Protein AF-A0A815EA41-F1 (afdb_monomer_lite)

Sequence (393 aa):
MNDTARVQNVETNRDIIKSLLHETRVMIMQLHQIDDQMDVFDNKSNVHRNDREYLQNLNIIIKEFVDVDEYNMICSKCDFVCQEQCTSHAKEYEIFTISDGRCTKCPGRCMLTEHYIAQKLIKQLTRKTDQVIMDVRDKKGIPGKENTKLQTIPETKKFISIQLQKEYKQIEELCHRLKSSCIEFDIADELYTFIMELKNNYDTLNSKFVQLEAEHLITCLERLSDDLQQTLPSTPLSAYFNYSPVENRNTNRQFPRFSTSSDKEKPEKSVESSSESCSTYVEYSTNRLLQTYSDLMNMGNHERCIAIQDEFHRRCHGQSIGYLTEDSLLSFCKLYNRCQNEKPDSLSKKQIALQKAVLDITDENVLNIANVPNEHLLELAAIVLSLKNVSFA

Foldseek 3Di:
DDVLVLVLVLQVLLLVLLVLLLVLLLLLVVVLVLVVLVVVVVVCCVVPVPCPVVLQADKDWGKDKDAAPAKFKAQSQQRDGLGTRDPDSHDDPDDDQDDPQFGNRGPVSDGPLRIHIDRIHIDTDTDRSVVVLVVLVVVVVPPDDDDDDDDDPVVSLVSSL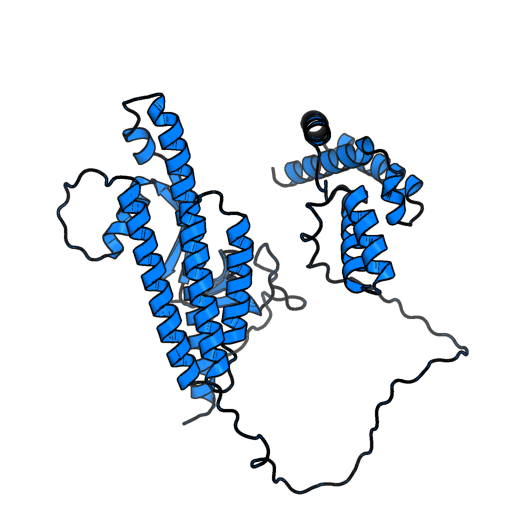VVSVVSLVVSLVSLVVSLVSPVPDLPLVVLVVSLVSLVVVLVVRPDPSSNVSSVVSSVSSNVSSVVSVVPPPPDPPPPPPPDDDDDDDDDDDDPDDDDDDDDDDDDDDDDDDDPDPQPPQLQDDLVRLLVVLVVCVVVVVVVVNVSSLVNLVCLLLLNGLGHDDPVLVVLLVVLLVVLLPDDLVVLVVVLVVLSVVSCVQCVPPSNSNVVPPSSSSSNNNSSVVSNVVVVVD

Structure (mmCIF, N/CA/C/O backbone):
data_AF-A0A815EA41-F1
#
_entry.id   AF-A0A815EA41-F1
#
loop_
_atom_site.group_PDB
_atom_site.id
_atom_site.type_symbol
_atom_site.label_atom_id
_atom_site.label_alt_id
_atom_site.label_comp_id
_atom_site.label_asym_id
_atom_site.label_entity_id
_atom_site.label_seq_id
_atom_site.pdbx_PDB_ins_code
_atom_site.Cartn_x
_atom_site.Cartn_y
_atom_site.Cartn_z
_atom_site.occupancy
_atom_site.B_iso_or_equiv
_atom_site.auth_seq_id
_atom_site.auth_comp_id
_atom_site.auth_asym_id
_atom_site.auth_atom_id
_atom_site.pdbx_PDB_model_num
ATOM 1 N N . MET A 1 1 ? 38.780 -13.439 -15.801 1.00 50.41 1 MET A N 1
ATOM 2 C CA . MET A 1 1 ? 37.720 -13.853 -14.855 1.00 50.41 1 MET A CA 1
ATOM 3 C C . MET A 1 1 ? 36.537 -14.306 -15.689 1.00 50.41 1 MET A C 1
ATOM 5 O O . MET A 1 1 ? 36.250 -13.631 -16.664 1.00 50.41 1 MET A O 1
ATOM 9 N N . ASN A 1 2 ? 35.937 -15.456 -15.373 1.00 54.06 2 ASN A N 1
ATOM 10 C CA . ASN A 1 2 ? 34.800 -16.015 -16.114 1.00 54.06 2 ASN A CA 1
ATOM 11 C C . ASN A 1 2 ? 33.578 -15.095 -15.997 1.00 54.06 2 ASN A C 1
ATOM 13 O O . ASN A 1 2 ? 33.175 -14.784 -14.877 1.00 54.06 2 ASN A O 1
ATOM 17 N N . ASP A 1 3 ? 32.955 -14.738 -17.121 1.00 60.34 3 ASP A N 1
ATOM 18 C CA . ASP A 1 3 ? 31.756 -13.884 -17.169 1.00 60.34 3 ASP A CA 1
ATOM 19 C C . ASP A 1 3 ? 30.614 -14.417 -16.287 1.00 60.34 3 ASP A C 1
ATOM 21 O O . ASP A 1 3 ? 29.929 -13.650 -15.615 1.00 60.34 3 ASP A O 1
ATOM 25 N N . THR A 1 4 ? 30.499 -15.743 -16.158 1.00 59.94 4 THR A N 1
ATOM 26 C CA . THR A 1 4 ? 29.535 -16.412 -15.265 1.00 59.94 4 THR A CA 1
ATOM 27 C C . THR A 1 4 ? 29.694 -16.017 -13.790 1.00 59.94 4 THR A C 1
ATOM 29 O O . THR A 1 4 ? 28.701 -15.821 -13.097 1.00 59.94 4 THR A O 1
ATOM 32 N N . ALA A 1 5 ? 30.930 -15.857 -13.301 1.00 62.41 5 ALA A N 1
ATOM 33 C CA . ALA A 1 5 ? 31.179 -15.445 -11.917 1.00 62.41 5 ALA A CA 1
ATOM 34 C C . ALA A 1 5 ? 30.874 -13.953 -11.697 1.00 62.41 5 ALA A C 1
ATOM 36 O O . ALA A 1 5 ? 30.582 -13.542 -10.576 1.00 62.41 5 ALA A O 1
ATOM 37 N N . ARG A 1 6 ? 30.935 -13.141 -12.764 1.00 59.94 6 ARG A N 1
ATOM 38 C CA . ARG A 1 6 ? 30.587 -11.717 -12.717 1.00 59.94 6 ARG A CA 1
ATOM 39 C C . ARG A 1 6 ? 29.070 -11.530 -12.645 1.00 59.94 6 ARG A C 1
ATOM 41 O O . ARG A 1 6 ? 28.618 -10.790 -11.783 1.00 59.94 6 ARG A O 1
ATOM 48 N N . VAL A 1 7 ? 28.305 -12.249 -13.472 1.00 58.00 7 VAL A N 1
ATOM 49 C CA . VAL A 1 7 ? 26.827 -12.198 -13.491 1.00 58.00 7 VAL A CA 1
ATOM 50 C C . VAL A 1 7 ? 26.226 -12.648 -12.154 1.00 58.00 7 VAL A C 1
ATOM 52 O O . VAL A 1 7 ? 25.420 -11.921 -11.582 1.00 58.00 7 VAL A O 1
ATOM 55 N N . GLN A 1 8 ? 26.701 -13.767 -11.590 1.00 62.00 8 GLN A N 1
ATOM 56 C CA . GLN A 1 8 ? 26.239 -14.251 -10.279 1.00 62.00 8 GLN A CA 1
ATOM 57 C C . GLN A 1 8 ? 26.471 -13.235 -9.149 1.00 62.00 8 GLN A C 1
ATOM 59 O O . GLN A 1 8 ? 25.677 -13.155 -8.216 1.00 62.00 8 GLN A O 1
ATOM 64 N N . ASN A 1 9 ? 27.541 -12.440 -9.227 1.00 70.81 9 ASN A N 1
ATOM 65 C CA . ASN A 1 9 ? 27.829 -11.405 -8.235 1.00 70.81 9 ASN A CA 1
ATOM 66 C C . ASN A 1 9 ? 26.817 -10.245 -8.315 1.00 70.81 9 ASN A C 1
ATOM 68 O O . ASN A 1 9 ? 26.382 -9.744 -7.281 1.00 70.81 9 ASN A O 1
ATOM 72 N N . VAL A 1 10 ? 26.399 -9.857 -9.527 1.00 65.62 10 VAL A N 1
ATOM 73 C CA . VAL A 1 10 ? 25.441 -8.758 -9.743 1.00 65.62 10 VAL A CA 1
ATOM 74 C C . VAL A 1 10 ? 24.057 -9.112 -9.204 1.00 65.62 10 VAL A C 1
ATOM 76 O O . VAL A 1 10 ? 23.496 -8.340 -8.431 1.00 65.62 10 VAL A O 1
ATOM 79 N N . GLU A 1 11 ? 23.531 -10.286 -9.567 1.00 70.88 11 GLU A N 1
ATOM 80 C CA . GLU A 1 11 ? 22.207 -10.755 -9.125 1.00 70.88 11 GLU A CA 1
ATOM 81 C C . GLU A 1 11 ? 22.154 -10.902 -7.601 1.00 70.88 11 GLU A C 1
ATOM 83 O O . GLU A 1 11 ? 21.246 -10.378 -6.959 1.00 70.88 11 GLU A O 1
ATOM 88 N N . THR A 1 12 ? 23.199 -11.491 -7.008 1.00 80.19 12 THR A N 1
ATOM 89 C CA . THR A 1 12 ? 23.317 -11.620 -5.548 1.00 80.19 12 THR A CA 1
ATOM 90 C C . THR A 1 12 ? 23.298 -10.251 -4.866 1.00 80.19 12 THR A C 1
ATOM 92 O O . THR A 1 12 ? 22.599 -10.052 -3.877 1.00 80.19 12 THR A O 1
ATOM 95 N N . ASN A 1 13 ? 24.048 -9.277 -5.384 1.00 77.75 13 ASN A N 1
ATOM 96 C CA . ASN A 1 13 ? 24.097 -7.949 -4.780 1.00 77.75 13 ASN A CA 1
ATOM 97 C C . ASN A 1 13 ? 22.782 -7.170 -4.950 1.00 77.75 13 ASN A C 1
ATOM 99 O O . ASN A 1 13 ? 22.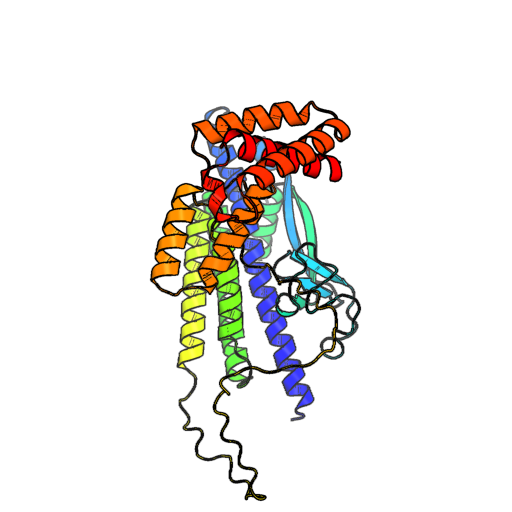397 -6.442 -4.035 1.00 77.75 13 ASN A O 1
ATOM 103 N N . ARG A 1 14 ? 22.093 -7.315 -6.090 1.00 83.38 14 ARG A N 1
ATOM 104 C CA . ARG A 1 14 ? 20.750 -6.752 -6.300 1.00 83.38 14 ARG A CA 1
ATOM 105 C C . ARG A 1 14 ? 19.783 -7.282 -5.249 1.00 83.38 14 ARG A C 1
ATOM 107 O O . ARG A 1 14 ? 19.093 -6.492 -4.610 1.00 83.38 14 ARG A O 1
ATOM 114 N N . ASP A 1 15 ? 19.767 -8.593 -5.047 1.00 87.19 15 ASP A N 1
ATOM 115 C CA . ASP A 1 15 ? 18.877 -9.229 -4.081 1.00 87.19 15 ASP A CA 1
ATOM 116 C C . ASP A 1 15 ? 19.221 -8.836 -2.638 1.00 87.19 15 ASP A C 1
ATOM 118 O O . ASP A 1 15 ? 18.319 -8.608 -1.831 1.00 87.19 15 ASP A O 1
ATOM 122 N N . ILE A 1 16 ? 20.508 -8.641 -2.324 1.00 86.06 16 ILE A N 1
ATOM 123 C CA . ILE A 1 16 ? 20.945 -8.076 -1.037 1.00 86.06 16 ILE A CA 1
ATOM 124 C C . ILE A 1 16 ? 20.411 -6.649 -0.854 1.00 86.06 16 ILE A C 1
ATOM 126 O O . ILE A 1 16 ? 19.862 -6.348 0.207 1.00 86.06 16 ILE A O 1
ATOM 130 N N . ILE A 1 17 ? 20.542 -5.774 -1.861 1.00 85.25 17 ILE A N 1
ATOM 131 C CA . ILE A 1 17 ? 19.984 -4.414 -1.794 1.00 85.25 17 ILE A CA 1
ATOM 132 C C . ILE A 1 17 ? 18.472 -4.481 -1.574 1.00 85.25 17 ILE A C 1
ATOM 134 O O . ILE A 1 17 ? 17.971 -3.839 -0.654 1.00 85.25 17 ILE A O 1
ATOM 138 N N . LYS A 1 18 ? 17.746 -5.290 -2.355 1.00 89.44 18 LYS A N 1
ATOM 139 C CA . LYS A 1 18 ? 16.292 -5.446 -2.198 1.00 89.44 18 LYS A CA 1
ATOM 140 C C . LYS A 1 18 ? 15.903 -5.939 -0.817 1.00 89.44 18 LYS A C 1
ATOM 142 O O . LYS A 1 18 ? 14.964 -5.401 -0.239 1.00 89.44 18 LYS A O 1
ATOM 147 N N . SER A 1 19 ? 16.643 -6.899 -0.267 1.00 90.56 19 SER A N 1
ATOM 148 C CA . SER A 1 19 ? 16.418 -7.378 1.096 1.00 90.56 19 SER A CA 1
ATOM 149 C C . SER A 1 19 ? 16.551 -6.253 2.114 1.00 90.56 19 SER A C 1
ATOM 151 O O . SER A 1 19 ? 15.651 -6.069 2.927 1.00 90.56 19 SER A O 1
ATOM 153 N N . LEU A 1 20 ? 17.618 -5.454 2.042 1.00 86.69 20 LEU A N 1
ATOM 154 C CA . LEU A 1 20 ? 17.845 -4.358 2.988 1.00 86.69 20 LEU A CA 1
ATOM 155 C C . LEU A 1 20 ? 16.813 -3.239 2.856 1.00 86.69 20 LEU A C 1
ATOM 157 O O . LEU A 1 20 ? 16.310 -2.734 3.861 1.00 86.69 20 LEU A O 1
ATOM 161 N N . LEU A 1 21 ? 16.461 -2.871 1.624 1.00 89.12 21 LEU A N 1
ATOM 162 C CA . LEU A 1 21 ? 15.412 -1.892 1.354 1.00 89.12 21 LEU A CA 1
ATOM 163 C C . LEU A 1 21 ? 14.069 -2.386 1.917 1.00 89.12 21 LEU A C 1
ATOM 165 O O . LEU A 1 21 ? 13.397 -1.672 2.663 1.00 89.12 21 LEU A O 1
ATOM 169 N N . HIS A 1 22 ? 13.718 -3.646 1.660 1.00 92.38 22 HIS A N 1
ATOM 170 C CA . HIS A 1 22 ? 12.507 -4.262 2.192 1.00 92.38 22 HIS A CA 1
ATOM 171 C C . HIS A 1 22 ? 12.494 -4.307 3.729 1.00 92.38 22 HIS A C 1
ATOM 173 O O . HIS A 1 22 ? 11.504 -3.916 4.346 1.00 92.38 22 HIS A O 1
ATOM 179 N N . GLU A 1 23 ? 13.595 -4.711 4.361 1.00 89.19 23 GLU A N 1
ATOM 180 C CA . GLU A 1 23 ? 13.745 -4.717 5.820 1.00 89.19 23 GLU A CA 1
ATOM 181 C C . GLU A 1 23 ? 13.586 -3.319 6.417 1.00 89.19 23 GLU A C 1
ATOM 183 O O . GLU A 1 23 ? 12.882 -3.145 7.415 1.00 89.19 23 GLU A O 1
ATOM 188 N N . THR A 1 24 ? 14.165 -2.310 5.766 1.00 86.19 24 THR A N 1
ATOM 189 C CA . THR A 1 24 ? 14.029 -0.905 6.166 1.00 86.19 24 THR A CA 1
ATOM 190 C C . THR A 1 24 ? 12.572 -0.453 6.094 1.00 86.19 24 THR A C 1
ATOM 192 O O . THR A 1 24 ? 12.056 0.129 7.049 1.00 86.19 24 THR A O 1
ATOM 195 N N . ARG A 1 25 ? 11.865 -0.780 5.003 1.00 90.50 25 ARG A N 1
ATOM 196 C CA . ARG A 1 25 ? 10.429 -0.494 4.851 1.00 90.50 25 ARG A CA 1
ATOM 197 C C . ARG A 1 25 ? 9.607 -1.146 5.962 1.00 90.50 25 ARG A C 1
ATOM 199 O O . ARG A 1 25 ? 8.794 -0.474 6.596 1.00 90.50 25 ARG A O 1
ATOM 206 N N . VAL A 1 26 ? 9.831 -2.433 6.237 1.00 89.38 26 VAL A N 1
ATOM 207 C CA . VAL A 1 26 ? 9.136 -3.159 7.314 1.00 89.38 26 VAL A CA 1
ATOM 208 C C . VAL A 1 26 ? 9.419 -2.530 8.677 1.00 89.38 26 VAL A C 1
ATOM 210 O O . VAL A 1 26 ? 8.503 -2.396 9.486 1.00 89.38 26 VAL A O 1
ATOM 213 N N . MET A 1 27 ? 10.647 -2.078 8.927 1.00 84.25 27 MET A N 1
ATOM 214 C CA . MET A 1 27 ? 11.015 -1.401 10.171 1.00 84.25 27 MET A CA 1
ATOM 215 C C . MET A 1 27 ? 10.280 -0.067 10.361 1.00 84.25 27 MET A C 1
ATOM 217 O O . MET A 1 27 ? 9.808 0.209 11.464 1.00 84.25 27 MET A O 1
ATOM 221 N N . ILE A 1 28 ? 10.118 0.736 9.303 1.00 85.25 28 ILE A N 1
ATOM 222 C CA . ILE A 1 28 ? 9.314 1.974 9.347 1.00 85.25 28 ILE A CA 1
ATOM 223 C C . ILE A 1 28 ? 7.855 1.649 9.676 1.00 85.25 28 ILE A C 1
ATOM 225 O O . ILE A 1 28 ? 7.252 2.299 10.530 1.00 85.25 28 ILE A O 1
ATOM 229 N N . MET A 1 29 ? 7.296 0.605 9.058 1.00 86.50 29 MET A N 1
ATOM 230 C CA . MET A 1 29 ? 5.922 0.179 9.336 1.00 86.50 29 MET A CA 1
ATOM 231 C C . MET A 1 29 ? 5.740 -0.322 10.774 1.00 86.50 29 MET A C 1
ATOM 233 O O . MET A 1 29 ? 4.728 -0.029 11.411 1.00 86.50 29 MET A O 1
ATOM 237 N N . GLN A 1 30 ? 6.721 -1.042 11.318 1.00 83.19 30 GLN A N 1
ATOM 238 C CA . GLN A 1 30 ? 6.713 -1.446 12.725 1.00 83.19 30 GLN A CA 1
ATOM 239 C C . GLN A 1 30 ? 6.808 -0.242 13.663 1.00 83.19 30 GLN A C 1
ATOM 241 O O . GLN A 1 30 ? 6.092 -0.187 14.660 1.00 83.19 30 GLN A O 1
ATOM 246 N N . LEU A 1 31 ? 7.666 0.732 13.347 1.00 80.62 31 LEU A N 1
ATOM 247 C CA . LEU A 1 31 ? 7.784 1.971 14.110 1.00 80.62 31 LEU A CA 1
ATOM 248 C C . LEU A 1 31 ? 6.452 2.720 14.147 1.00 80.62 31 LEU A C 1
ATOM 250 O O . LEU A 1 31 ? 6.036 3.149 15.219 1.00 80.62 31 LEU A O 1
ATOM 254 N N . HIS A 1 32 ? 5.785 2.838 12.999 1.00 85.69 32 HIS A N 1
ATOM 255 C CA . HIS A 1 32 ? 4.450 3.420 12.898 1.00 85.69 32 HIS A CA 1
ATOM 256 C C . HIS A 1 32 ? 3.468 2.740 13.848 1.00 85.69 32 HIS A C 1
ATOM 258 O O . HIS A 1 32 ? 2.842 3.399 14.669 1.00 85.69 32 HIS A O 1
ATOM 264 N N . GLN A 1 33 ? 3.409 1.410 13.805 1.00 85.69 33 GLN A N 1
ATOM 265 C CA . GLN A 1 33 ? 2.520 0.640 14.665 1.00 85.69 33 GLN A CA 1
ATOM 266 C C . GLN A 1 33 ? 2.849 0.811 16.153 1.00 85.69 33 GLN A C 1
ATOM 268 O O . GLN A 1 33 ? 1.935 0.916 16.967 1.00 85.69 33 GLN A O 1
ATOM 273 N N . ILE A 1 34 ? 4.132 0.835 16.528 1.00 79.44 34 ILE A N 1
ATOM 274 C CA . ILE A 1 34 ? 4.546 1.089 17.914 1.00 79.44 34 ILE A CA 1
ATOM 275 C C . ILE A 1 34 ? 4.104 2.491 18.336 1.00 79.44 34 ILE A C 1
ATOM 277 O O . ILE A 1 34 ? 3.540 2.632 19.419 1.00 79.44 34 ILE A O 1
ATOM 281 N N . ASP A 1 35 ? 4.326 3.505 17.497 1.00 82.75 35 ASP A N 1
ATOM 282 C CA . ASP A 1 35 ? 3.982 4.886 17.830 1.00 82.75 35 ASP A CA 1
ATOM 283 C C . ASP A 1 35 ? 2.472 5.099 17.954 1.00 82.75 35 ASP A C 1
ATOM 285 O O . ASP A 1 35 ? 2.028 5.681 18.938 1.00 82.75 35 ASP A O 1
ATOM 289 N N . ASP A 1 36 ? 1.676 4.519 17.054 1.00 84.94 36 ASP A N 1
ATOM 290 C CA . ASP A 1 36 ? 0.212 4.536 17.145 1.00 84.94 36 ASP A CA 1
ATOM 291 C C . ASP A 1 36 ? -0.274 3.939 18.477 1.00 84.94 36 ASP A C 1
ATOM 293 O O . ASP A 1 36 ? -1.170 4.478 19.133 1.00 84.94 36 ASP A O 1
ATOM 297 N N . GLN A 1 37 ? 0.331 2.832 18.928 1.00 80.50 37 GLN A N 1
ATOM 298 C CA . GLN A 1 37 ? -0.005 2.243 20.229 1.00 80.50 37 GLN A CA 1
ATOM 299 C C . GLN A 1 37 ? 0.426 3.133 21.401 1.00 80.50 37 GLN A C 1
ATOM 301 O O . GLN A 1 37 ? -0.264 3.168 22.426 1.00 80.50 37 GLN A O 1
ATOM 306 N N . MET A 1 38 ? 1.543 3.854 21.269 1.00 76.31 38 MET A N 1
ATOM 307 C CA . MET A 1 38 ? 1.991 4.810 22.283 1.00 76.31 38 MET A CA 1
ATOM 308 C C . MET A 1 38 ? 1.063 6.026 22.357 1.00 76.31 38 MET A C 1
ATOM 310 O O . MET A 1 38 ? 0.677 6.411 23.457 1.00 76.31 38 MET A O 1
ATOM 314 N N . ASP A 1 39 ? 0.618 6.573 21.228 1.00 79.94 39 ASP A N 1
ATOM 315 C CA . ASP A 1 39 ? -0.306 7.712 21.189 1.00 79.94 39 ASP A CA 1
ATOM 316 C C . ASP A 1 39 ? -1.674 7.352 21.790 1.00 79.94 39 ASP A C 1
ATOM 318 O O . ASP A 1 39 ? -2.267 8.122 22.555 1.00 79.94 39 ASP A O 1
ATOM 322 N N . VAL A 1 40 ? -2.179 6.143 21.513 1.00 80.12 40 VAL A N 1
ATOM 323 C CA . VAL A 1 40 ? -3.393 5.621 22.166 1.00 80.12 40 VAL A CA 1
ATOM 324 C C . VAL A 1 40 ? -3.211 5.555 23.684 1.00 80.12 40 VAL A C 1
ATOM 326 O O . VAL A 1 40 ? -4.155 5.834 24.430 1.00 80.12 40 VAL A O 1
ATOM 329 N N . PHE A 1 41 ? -2.016 5.205 24.158 1.00 70.88 41 PHE A N 1
ATOM 330 C CA . PHE A 1 41 ? -1.718 5.185 25.582 1.00 70.88 41 PHE A CA 1
ATOM 331 C C . PHE A 1 41 ? -1.592 6.579 26.187 1.00 70.88 41 PHE A C 1
ATOM 333 O O . PHE A 1 41 ? -2.185 6.814 27.235 1.00 70.88 41 PHE A O 1
ATOM 340 N N . ASP A 1 42 ? -0.872 7.511 25.569 1.00 70.94 42 ASP A N 1
ATOM 341 C CA . ASP A 1 42 ? -0.722 8.870 26.102 1.00 70.94 42 ASP A CA 1
ATOM 342 C C . ASP A 1 42 ? -2.092 9.552 26.247 1.00 70.94 42 ASP A C 1
ATOM 344 O O . ASP A 1 42 ? -2.387 10.181 27.267 1.00 70.94 42 ASP A O 1
ATOM 348 N N . ASN A 1 43 ? -3.000 9.303 25.302 1.00 75.44 43 ASN A N 1
ATOM 349 C CA . ASN A 1 43 ? -4.383 9.763 25.391 1.00 75.44 43 ASN A CA 1
ATOM 350 C C . ASN A 1 43 ? -5.180 9.097 26.535 1.00 75.44 43 ASN A C 1
ATOM 352 O O . ASN A 1 43 ? -6.008 9.758 27.165 1.00 75.44 43 ASN A O 1
ATOM 356 N N . LYS A 1 44 ? -4.928 7.816 26.846 1.00 70.94 44 LYS A N 1
ATOM 357 C CA . LYS A 1 44 ? -5.606 7.072 27.931 1.00 70.94 44 LYS A CA 1
ATOM 358 C C . LYS A 1 44 ? -4.988 7.282 29.317 1.00 70.94 44 LYS A C 1
ATOM 360 O O . LYS A 1 44 ? -5.710 7.300 30.309 1.00 70.94 44 LYS A O 1
ATOM 365 N N . SER A 1 45 ? -3.678 7.475 29.416 1.00 61.59 45 SER A N 1
ATOM 366 C CA . SER A 1 45 ? -2.951 7.643 30.682 1.00 61.59 45 SER A CA 1
ATOM 367 C C . SER A 1 45 ? -3.283 8.967 31.379 1.00 61.59 45 SER A C 1
ATOM 369 O O . SER A 1 45 ? -3.262 9.043 32.610 1.00 61.59 45 SER A O 1
ATOM 371 N N . ASN A 1 46 ? -3.729 9.974 30.618 1.00 60.59 46 ASN A N 1
ATOM 372 C CA . ASN A 1 46 ? -4.370 11.177 31.157 1.00 60.59 46 ASN A CA 1
ATOM 373 C C . ASN A 1 46 ? -5.662 10.872 31.948 1.00 60.59 46 ASN A C 1
ATOM 375 O O . ASN A 1 46 ? -6.092 11.697 32.754 1.00 60.59 46 ASN A O 1
ATOM 379 N N . VAL A 1 47 ? -6.260 9.688 31.761 1.00 60.44 47 VAL A N 1
ATOM 380 C CA . VAL A 1 47 ? -7.484 9.233 32.439 1.00 60.44 47 VAL A CA 1
ATOM 381 C C . VAL A 1 47 ? -7.175 8.309 33.631 1.00 60.44 47 VAL A C 1
ATOM 383 O O . VAL A 1 47 ? -7.889 8.357 34.635 1.00 60.44 47 VAL A O 1
ATOM 386 N N . HIS A 1 48 ? -6.085 7.527 33.600 1.00 56.22 48 HIS A N 1
ATOM 387 C CA . HIS A 1 48 ? -5.749 6.552 34.651 1.00 56.22 48 HIS A CA 1
ATOM 388 C C . HIS A 1 48 ? -4.243 6.517 34.999 1.00 56.22 48 HIS A C 1
ATOM 390 O O . HIS A 1 48 ? -3.406 6.023 34.248 1.00 56.22 48 HIS A O 1
ATOM 396 N N . ARG A 1 49 ? -3.887 6.988 36.207 1.00 56.62 49 ARG A N 1
ATOM 397 C CA . ARG A 1 49 ? -2.494 7.118 36.704 1.00 56.62 49 ARG A CA 1
ATOM 398 C C . ARG A 1 49 ? -1.713 5.802 36.905 1.00 56.62 49 ARG A C 1
ATOM 400 O O . ARG A 1 49 ? -0.514 5.880 37.162 1.00 56.62 49 ARG A O 1
ATOM 407 N N . ASN A 1 50 ? -2.344 4.628 36.800 1.00 58.69 50 ASN A N 1
ATOM 408 C CA . ASN A 1 50 ? -1.725 3.328 37.114 1.00 58.69 50 ASN A CA 1
ATOM 409 C C . ASN A 1 50 ? -1.570 2.371 35.907 1.00 58.69 50 ASN A C 1
ATOM 411 O O . ASN A 1 50 ? -1.113 1.247 36.089 1.00 58.69 50 ASN A O 1
ATOM 415 N N . ASP A 1 51 ? -1.842 2.807 34.674 1.00 60.41 51 ASP A N 1
ATOM 416 C CA . ASP A 1 51 ? -1.916 1.935 33.480 1.00 60.41 51 ASP A CA 1
ATOM 417 C C . ASP A 1 51 ? -0.560 1.504 32.878 1.00 60.41 51 ASP A C 1
ATOM 419 O O . ASP A 1 51 ? -0.485 1.008 31.754 1.00 60.41 51 ASP A O 1
ATOM 423 N N . ARG A 1 52 ? 0.554 1.639 33.606 1.00 63.28 52 ARG A N 1
ATOM 424 C CA . ARG A 1 52 ? 1.884 1.269 33.081 1.00 63.28 52 ARG A CA 1
ATOM 425 C C . ARG A 1 52 ? 2.015 -0.235 32.794 1.00 63.28 52 ARG A C 1
ATOM 427 O O . ARG A 1 52 ? 2.733 -0.623 31.878 1.00 63.28 52 ARG A O 1
ATOM 434 N N . GLU A 1 53 ? 1.294 -1.061 33.548 1.00 67.75 53 GLU A N 1
ATOM 435 C CA . GLU A 1 53 ? 1.219 -2.517 33.361 1.00 67.75 53 GLU A CA 1
ATOM 436 C C . GLU A 1 53 ? 0.374 -2.905 32.132 1.00 67.75 53 GLU A C 1
ATOM 438 O O . GLU A 1 53 ? 0.587 -3.956 31.529 1.00 67.75 53 GLU A O 1
ATOM 443 N N . TYR A 1 54 ? -0.547 -2.036 31.700 1.00 67.94 54 TYR A N 1
ATOM 444 C CA . TYR A 1 54 ? -1.363 -2.269 30.508 1.00 67.94 54 TYR A CA 1
ATOM 445 C C . TYR A 1 54 ? -0.513 -2.228 29.230 1.00 67.94 54 TYR A C 1
ATOM 447 O O . TYR A 1 54 ? -0.626 -3.117 28.389 1.00 67.94 54 TYR A O 1
ATOM 455 N N . LEU A 1 55 ? 0.405 -1.259 29.114 1.00 63.72 55 LEU A N 1
ATOM 456 C CA . LEU A 1 55 ? 1.338 -1.171 27.981 1.00 63.72 55 LEU A CA 1
ATOM 457 C C . LEU A 1 55 ? 2.256 -2.385 27.861 1.00 63.72 55 LEU A C 1
ATOM 459 O O . LEU A 1 55 ? 2.514 -2.854 26.756 1.00 63.72 55 LEU A O 1
ATOM 463 N N . GLN A 1 56 ? 2.737 -2.893 28.996 1.00 68.44 56 GLN A N 1
ATOM 464 C CA . GLN A 1 56 ? 3.611 -4.066 29.032 1.00 68.44 56 GLN A CA 1
ATOM 465 C C . GLN A 1 56 ? 2.904 -5.321 28.522 1.00 68.44 56 GLN A C 1
ATOM 467 O O . GLN A 1 56 ? 3.548 -6.245 28.051 1.00 68.44 56 GLN A O 1
ATOM 472 N N . ASN A 1 57 ? 1.575 -5.369 28.595 1.00 76.00 57 ASN A N 1
ATOM 473 C CA . ASN A 1 57 ? 0.806 -6.550 28.225 1.00 76.00 57 ASN A CA 1
ATOM 474 C C . ASN A 1 57 ? 0.079 -6.418 26.886 1.00 76.00 57 ASN A C 1
ATOM 476 O O . ASN A 1 57 ? -0.602 -7.362 26.479 1.00 76.00 57 ASN A O 1
ATOM 480 N N . LEU A 1 58 ? 0.215 -5.283 26.193 1.00 82.00 58 LEU A N 1
ATOM 481 C CA . LEU A 1 58 ? -0.424 -5.103 24.902 1.00 82.00 58 LEU A CA 1
ATOM 482 C C . LEU A 1 58 ? 0.304 -5.935 23.846 1.00 82.00 58 LEU A C 1
ATOM 484 O O . LEU A 1 58 ? 1.511 -5.810 23.652 1.00 82.00 58 LEU A O 1
ATOM 488 N N . ASN A 1 59 ? -0.451 -6.801 23.180 1.00 87.00 59 ASN A N 1
ATOM 489 C CA . ASN A 1 59 ? 0.057 -7.631 22.104 1.00 87.00 59 ASN A CA 1
ATOM 490 C C . ASN A 1 59 ? 0.016 -6.841 20.797 1.00 87.00 59 ASN A C 1
ATOM 492 O O . ASN A 1 59 ? -1.051 -6.410 20.361 1.00 87.00 59 ASN A O 1
ATOM 496 N N . ILE A 1 60 ? 1.170 -6.702 20.159 1.00 86.62 60 ILE A N 1
ATOM 497 C CA . ILE A 1 60 ? 1.303 -6.194 18.801 1.00 86.62 60 ILE A CA 1
ATOM 498 C C . ILE A 1 60 ? 1.744 -7.313 17.872 1.00 86.62 60 ILE A C 1
ATOM 500 O O . ILE A 1 60 ? 2.510 -8.204 18.241 1.00 86.62 60 ILE A O 1
ATOM 504 N N . ILE A 1 61 ? 1.236 -7.271 16.647 1.00 88.75 61 ILE A N 1
ATOM 505 C CA . ILE A 1 61 ? 1.659 -8.186 15.600 1.00 88.75 61 ILE A CA 1
ATOM 506 C C . ILE A 1 61 ? 2.766 -7.509 14.804 1.00 88.75 61 ILE A C 1
ATOM 508 O O . ILE A 1 61 ? 2.500 -6.506 14.152 1.00 88.75 61 ILE A O 1
ATOM 512 N N . ILE A 1 62 ? 3.973 -8.063 14.848 1.00 88.94 62 ILE A N 1
ATOM 513 C CA . ILE A 1 62 ? 5.136 -7.578 14.101 1.00 88.94 62 ILE A CA 1
ATOM 514 C C . ILE A 1 62 ? 5.532 -8.582 13.016 1.00 88.94 62 ILE A C 1
ATOM 516 O O . ILE A 1 62 ? 5.314 -9.787 13.160 1.00 88.94 62 ILE A O 1
ATOM 520 N N . LYS A 1 63 ? 6.130 -8.094 11.927 1.00 91.94 63 LYS A N 1
ATOM 521 C CA . LYS A 1 63 ? 6.734 -8.933 10.880 1.00 91.94 63 LYS A CA 1
ATOM 522 C C . LYS A 1 63 ? 8.247 -8.946 11.036 1.00 91.94 63 LYS A C 1
ATOM 524 O O . LYS A 1 63 ? 8.867 -7.911 10.849 1.00 91.94 63 LYS A O 1
ATOM 529 N N . GLU A 1 64 ? 8.844 -10.079 11.369 1.00 90.94 64 GLU A N 1
ATOM 530 C CA . GLU A 1 64 ? 10.291 -10.193 11.561 1.00 90.94 64 GLU A CA 1
ATOM 531 C C . GLU A 1 64 ? 10.935 -11.026 10.453 1.00 90.94 64 GLU A C 1
ATOM 533 O O . GLU A 1 64 ? 10.406 -12.071 10.068 1.00 90.94 64 GLU A O 1
ATOM 538 N N . PHE A 1 65 ? 12.095 -10.567 9.979 1.00 92.00 65 PHE A N 1
ATOM 539 C CA . PHE A 1 65 ? 12.971 -11.351 9.119 1.00 92.00 65 PHE A CA 1
ATOM 540 C C . PHE A 1 65 ? 13.830 -12.278 9.973 1.00 92.00 65 PHE A C 1
ATOM 542 O O . PHE A 1 65 ? 14.517 -11.830 10.891 1.00 92.00 65 PHE A O 1
ATOM 549 N N . VAL A 1 66 ? 13.781 -13.569 9.664 1.00 93.62 66 VAL A N 1
ATOM 550 C CA . VAL A 1 66 ? 14.554 -14.611 10.339 1.00 93.62 66 VAL A CA 1
ATOM 551 C C . VAL A 1 66 ? 15.523 -15.212 9.339 1.00 93.62 66 VAL A C 1
ATOM 553 O O . VAL A 1 66 ? 15.080 -15.720 8.309 1.00 93.62 66 VAL A O 1
ATOM 556 N N . ASP A 1 67 ? 16.814 -15.161 9.654 1.00 93.31 67 ASP A N 1
ATOM 557 C CA . ASP A 1 67 ? 17.849 -15.808 8.850 1.00 93.31 67 ASP A CA 1
ATOM 558 C C . ASP A 1 67 ? 17.659 -17.332 8.870 1.00 93.31 67 ASP A C 1
ATOM 560 O O . ASP A 1 67 ? 17.368 -17.926 9.914 1.00 93.31 67 ASP A O 1
ATOM 564 N N . VAL A 1 68 ? 17.805 -17.956 7.705 1.00 94.25 68 VAL A N 1
ATOM 565 C CA . VAL A 1 68 ? 17.693 -19.406 7.501 1.00 94.25 68 VAL A CA 1
ATOM 566 C C . VAL A 1 68 ? 18.774 -19.889 6.537 1.00 94.25 68 VAL A C 1
ATOM 568 O O . VAL A 1 68 ? 19.333 -19.099 5.780 1.00 94.25 68 VAL A O 1
ATOM 571 N N . ASP A 1 69 ? 19.077 -21.186 6.557 1.00 91.56 69 ASP A N 1
ATOM 572 C CA . ASP A 1 69 ? 20.135 -21.753 5.713 1.00 91.56 69 ASP A CA 1
ATOM 573 C C . ASP A 1 69 ? 19.716 -21.817 4.234 1.00 91.56 69 ASP A C 1
ATOM 575 O O . ASP A 1 69 ? 20.553 -21.725 3.330 1.00 91.56 69 ASP A O 1
ATOM 579 N N . GLU A 1 70 ? 18.418 -21.950 3.967 1.00 90.44 70 GLU A N 1
ATOM 580 C CA . GLU A 1 70 ? 17.867 -22.072 2.624 1.00 90.44 70 GLU A CA 1
ATOM 581 C C . GLU A 1 70 ? 17.479 -20.724 2.006 1.00 90.44 70 GLU A C 1
ATOM 583 O O . GLU A 1 70 ? 16.982 -19.814 2.669 1.00 90.44 70 GLU A O 1
ATOM 588 N N . TYR A 1 71 ? 17.654 -20.606 0.690 1.00 90.81 71 TYR A N 1
ATOM 589 C CA . TYR A 1 71 ? 17.182 -19.449 -0.063 1.00 90.81 71 TYR A CA 1
ATOM 590 C C . TYR A 1 71 ? 15.666 -19.486 -0.236 1.00 90.81 71 TYR A C 1
ATOM 592 O O . TYR A 1 71 ? 15.095 -20.532 -0.527 1.00 90.81 71 TYR A O 1
ATOM 600 N N . ASN A 1 72 ? 15.017 -18.333 -0.127 1.00 92.62 72 ASN A N 1
ATOM 601 C CA . ASN A 1 72 ? 13.582 -18.177 -0.326 1.00 92.62 72 ASN A CA 1
ATOM 602 C C . ASN A 1 72 ? 13.324 -17.009 -1.278 1.00 92.62 72 ASN A C 1
ATOM 604 O O . ASN A 1 72 ? 14.052 -16.017 -1.263 1.00 92.62 72 ASN A O 1
ATOM 608 N N . MET A 1 73 ? 12.273 -17.114 -2.089 1.00 92.25 73 MET A N 1
ATOM 609 C CA . MET A 1 73 ? 11.796 -16.016 -2.925 1.00 92.25 73 MET A CA 1
ATOM 610 C C . MET A 1 73 ? 10.801 -15.175 -2.129 1.00 92.25 73 MET A C 1
ATOM 612 O O . MET A 1 73 ? 9.727 -15.653 -1.754 1.00 92.25 73 MET A O 1
ATOM 616 N N . ILE A 1 74 ? 11.140 -13.913 -1.894 1.00 94.25 74 ILE A N 1
ATOM 617 C CA . ILE A 1 74 ? 10.376 -12.997 -1.048 1.00 94.25 74 ILE A CA 1
ATOM 618 C C . ILE A 1 74 ? 9.840 -11.853 -1.904 1.00 94.25 74 ILE A C 1
ATOM 620 O O . ILE A 1 74 ? 10.584 -11.260 -2.678 1.00 94.25 74 ILE A O 1
ATOM 624 N N . CYS A 1 75 ? 8.556 -11.531 -1.752 1.00 94.75 75 CYS A N 1
ATOM 625 C CA . CYS A 1 75 ? 7.944 -10.351 -2.358 1.00 94.75 75 CYS A CA 1
ATOM 626 C C . CYS A 1 75 ? 8.172 -9.124 -1.463 1.00 94.75 75 CYS A C 1
ATOM 628 O O . CYS A 1 75 ? 7.650 -9.081 -0.343 1.00 94.75 75 CYS A O 1
ATOM 630 N N . SER A 1 76 ? 8.907 -8.127 -1.966 1.00 93.19 76 SER A N 1
ATOM 631 C CA . SER A 1 76 ? 9.207 -6.864 -1.274 1.00 93.19 76 SER A CA 1
ATOM 632 C C . SER A 1 76 ? 7.981 -5.988 -1.054 1.00 93.19 76 SER A C 1
ATOM 634 O O . SER A 1 76 ? 7.991 -5.156 -0.151 1.00 93.19 76 SER A O 1
ATOM 636 N N . LYS A 1 77 ? 6.922 -6.190 -1.843 1.00 91.94 77 LYS A N 1
ATOM 637 C CA . LYS A 1 77 ? 5.683 -5.406 -1.791 1.00 91.94 77 LYS A CA 1
ATOM 638 C C . LYS A 1 77 ? 4.631 -5.981 -0.841 1.00 91.94 77 LYS A C 1
ATOM 640 O O . LYS A 1 77 ? 3.923 -5.234 -0.174 1.00 91.94 77 LYS A O 1
ATOM 645 N N . CYS A 1 78 ? 4.503 -7.309 -0.777 1.00 93.06 78 CYS A N 1
ATOM 646 C CA . CYS A 1 78 ? 3.477 -7.981 0.036 1.00 93.06 78 CYS A CA 1
ATOM 647 C C . CYS A 1 78 ? 3.967 -8.469 1.405 1.00 93.06 78 CYS A C 1
ATOM 649 O O . CYS A 1 78 ? 3.150 -8.969 2.180 1.00 93.06 78 CYS A O 1
ATOM 651 N N . ASP A 1 79 ? 5.271 -8.394 1.687 1.00 94.75 79 ASP A N 1
ATOM 652 C CA . ASP A 1 79 ? 5.901 -9.078 2.824 1.00 94.75 79 ASP A CA 1
ATOM 653 C C . ASP A 1 79 ? 5.610 -10.594 2.827 1.00 94.75 79 ASP A C 1
ATOM 655 O O . ASP A 1 79 ? 5.320 -11.181 3.871 1.00 94.75 79 ASP A O 1
ATOM 659 N N . PHE A 1 80 ? 5.609 -11.229 1.649 1.00 94.88 80 PHE A N 1
ATOM 660 C CA . PHE A 1 80 ? 5.172 -12.619 1.487 1.00 94.88 80 PHE A CA 1
ATOM 661 C C . PHE A 1 80 ? 6.287 -13.505 0.932 1.00 94.88 80 PHE A C 1
ATOM 663 O O . PHE A 1 80 ? 6.891 -13.177 -0.092 1.00 94.88 80 PHE A O 1
ATOM 670 N N . VAL A 1 81 ? 6.522 -14.652 1.573 1.00 94.81 81 VAL A N 1
ATOM 671 C CA . VAL A 1 81 ? 7.438 -15.685 1.072 1.00 94.81 81 VAL A CA 1
ATOM 672 C C . VAL A 1 81 ? 6.714 -16.478 -0.015 1.00 94.81 81 VAL A C 1
ATOM 674 O O . VAL A 1 81 ? 5.829 -17.282 0.258 1.00 94.81 81 VAL A O 1
ATOM 677 N N . CYS A 1 82 ? 7.040 -16.194 -1.273 1.00 93.06 82 CYS A N 1
ATOM 678 C CA . CYS A 1 82 ? 6.355 -16.760 -2.437 1.00 93.06 82 CYS A CA 1
ATOM 679 C C . CYS A 1 82 ? 6.793 -18.194 -2.732 1.00 93.06 82 CYS A C 1
ATOM 681 O O . CYS A 1 82 ? 6.011 -18.974 -3.276 1.00 93.06 82 CYS A O 1
ATOM 683 N N . GLN A 1 83 ? 8.032 -18.531 -2.378 1.00 91.94 83 GLN A N 1
ATOM 684 C CA . GLN A 1 83 ? 8.592 -19.867 -2.509 1.00 91.94 83 GLN A CA 1
ATOM 685 C C . GLN A 1 83 ? 9.667 -20.080 -1.445 1.00 91.94 83 GLN A C 1
ATOM 687 O O . GLN A 1 83 ? 10.547 -19.235 -1.282 1.00 91.94 83 GLN A O 1
ATOM 692 N N . GLU A 1 84 ? 9.592 -21.207 -0.744 1.00 91.75 84 GLU A N 1
ATOM 693 C CA . GLU A 1 84 ? 10.604 -21.642 0.220 1.00 91.75 84 GLU A CA 1
ATOM 694 C C . GLU A 1 84 ? 11.578 -22.636 -0.427 1.00 91.75 84 GLU A C 1
ATOM 696 O O . GLU A 1 84 ? 11.214 -23.331 -1.379 1.00 91.75 84 GLU A O 1
ATOM 701 N N . GLN A 1 85 ? 12.798 -22.723 0.113 1.00 88.62 85 GLN A N 1
ATOM 702 C CA . GLN A 1 85 ? 13.814 -23.715 -0.276 1.00 88.62 85 GLN A CA 1
ATOM 703 C C . GLN A 1 85 ? 14.182 -23.696 -1.773 1.00 88.62 85 GLN A C 1
ATOM 705 O O . GLN A 1 85 ? 14.253 -24.728 -2.444 1.00 88.62 85 GLN A O 1
ATOM 710 N N . CYS A 1 86 ? 14.441 -22.508 -2.315 1.00 84.25 86 CYS A N 1
ATOM 711 C CA . CYS A 1 86 ? 14.943 -22.318 -3.670 1.00 84.25 86 CYS A CA 1
ATOM 712 C C . CYS A 1 86 ? 16.305 -23.014 -3.847 1.00 84.25 86 CYS A C 1
ATOM 714 O O . CYS A 1 86 ? 17.251 -22.788 -3.092 1.00 84.25 86 CYS A O 1
ATOM 716 N N . THR A 1 87 ? 16.412 -23.862 -4.872 1.00 73.12 87 THR A N 1
ATOM 717 C CA . THR A 1 87 ? 17.561 -24.754 -5.097 1.00 73.12 87 THR A CA 1
ATOM 718 C C . THR A 1 87 ? 18.788 -24.058 -5.688 1.00 73.12 87 THR A C 1
ATOM 720 O O . THR A 1 87 ? 19.878 -24.632 -5.665 1.00 73.12 87 THR A O 1
ATOM 723 N N . SER A 1 88 ? 18.664 -22.831 -6.206 1.00 66.62 88 SER A N 1
ATOM 724 C CA . SER A 1 88 ? 19.817 -22.039 -6.639 1.00 66.62 88 SER A CA 1
ATOM 725 C C . SER A 1 88 ? 19.527 -20.535 -6.702 1.00 66.62 88 SER A C 1
ATOM 727 O O . SER A 1 88 ? 18.379 -20.124 -6.842 1.00 66.62 88 SER A O 1
ATOM 729 N N . HIS A 1 89 ? 20.597 -19.733 -6.641 1.00 62.22 89 HIS A N 1
ATOM 730 C CA . HIS A 1 89 ? 20.585 -18.285 -6.908 1.00 62.22 89 HIS A CA 1
ATOM 731 C C . HIS A 1 89 ? 20.375 -17.934 -8.384 1.00 62.22 89 HIS A C 1
ATOM 733 O O . HIS A 1 89 ? 19.954 -16.831 -8.695 1.00 62.22 89 HIS A O 1
ATOM 739 N N . ALA A 1 90 ? 20.762 -18.825 -9.300 1.00 53.88 90 ALA A N 1
ATOM 740 C CA . ALA A 1 90 ? 21.262 -18.371 -10.598 1.00 53.88 90 ALA A CA 1
ATOM 741 C C . ALA A 1 90 ? 20.593 -18.999 -11.816 1.00 53.88 90 ALA A C 1
ATOM 743 O O . ALA A 1 90 ? 20.894 -18.584 -12.933 1.00 53.88 90 ALA A O 1
ATOM 744 N N . LYS A 1 91 ? 19.769 -20.037 -11.681 1.00 48.97 91 LYS A N 1
ATOM 745 C CA . LYS A 1 91 ? 19.214 -20.697 -12.863 1.00 48.97 91 LYS A CA 1
ATOM 746 C C . LYS A 1 91 ? 17.807 -21.135 -12.568 1.00 48.97 91 LYS A C 1
ATOM 748 O O . LYS A 1 91 ? 17.587 -21.885 -11.627 1.00 48.97 91 LYS A O 1
ATOM 753 N N . GLU A 1 92 ? 16.920 -20.627 -13.412 1.00 50.44 92 GLU A N 1
ATOM 754 C CA . GLU A 1 92 ? 15.528 -21.011 -13.493 1.00 50.44 92 GLU A CA 1
ATOM 755 C C . GLU A 1 92 ? 14.690 -20.383 -12.366 1.00 50.44 92 GLU A C 1
ATOM 757 O O . GLU A 1 92 ? 14.282 -21.028 -11.405 1.00 50.44 92 GLU A O 1
ATOM 762 N N . TYR A 1 93 ? 14.263 -19.133 -12.603 1.00 53.19 93 TYR A N 1
ATOM 763 C CA . TYR A 1 93 ? 12.923 -18.638 -12.227 1.00 53.19 93 TYR A CA 1
ATOM 764 C C . TYR A 1 93 ? 11.805 -19.536 -12.809 1.00 53.19 93 TYR A C 1
ATOM 766 O O . TYR A 1 93 ? 10.720 -19.055 -13.143 1.00 53.19 93 TYR A O 1
ATOM 774 N N . GLU A 1 94 ? 12.075 -20.825 -13.038 1.00 49.25 94 GLU A N 1
ATOM 775 C CA . GLU A 1 94 ? 11.198 -21.701 -13.764 1.00 49.25 94 GLU A CA 1
ATOM 776 C C . GLU A 1 94 ? 9.942 -21.948 -12.937 1.00 49.25 94 GLU A C 1
ATOM 778 O O . GLU A 1 94 ? 9.855 -22.766 -12.024 1.00 49.25 94 GLU A O 1
ATOM 783 N N . ILE A 1 95 ? 8.933 -21.198 -13.364 1.00 53.88 95 ILE A N 1
ATOM 784 C CA . ILE A 1 95 ? 7.681 -21.726 -13.898 1.00 53.88 95 ILE A CA 1
ATOM 785 C C . ILE A 1 95 ? 6.586 -21.959 -12.854 1.00 53.88 95 ILE A C 1
ATOM 787 O O . ILE A 1 95 ? 5.414 -21.842 -13.204 1.00 53.88 95 ILE A O 1
ATOM 791 N N . PHE A 1 96 ? 6.878 -22.189 -11.573 1.00 56.03 96 PHE A N 1
ATOM 792 C CA . PHE A 1 96 ? 5.802 -22.621 -10.659 1.00 56.03 96 PHE A CA 1
ATOM 793 C C . PHE A 1 96 ? 5.044 -21.509 -9.932 1.00 56.03 96 PHE A C 1
ATOM 795 O O . PHE A 1 96 ? 4.005 -21.775 -9.317 1.00 56.03 96 PHE A O 1
ATOM 802 N N . THR A 1 97 ? 5.521 -20.267 -9.997 1.00 61.78 97 THR A N 1
ATOM 803 C CA . THR A 1 97 ? 4.900 -19.152 -9.273 1.00 61.78 97 THR A CA 1
ATOM 804 C C . THR A 1 97 ? 4.520 -17.979 -10.157 1.00 61.78 97 THR A C 1
ATOM 806 O O . THR A 1 97 ? 3.957 -17.043 -9.614 1.00 61.78 97 THR A O 1
ATOM 809 N N . ILE A 1 98 ? 4.746 -17.995 -11.477 1.00 74.12 98 ILE A N 1
ATOM 810 C CA . ILE A 1 98 ? 4.482 -16.832 -12.341 1.00 74.12 98 ILE A CA 1
ATOM 811 C C . ILE A 1 98 ? 3.553 -17.210 -13.498 1.00 74.12 98 ILE A C 1
ATOM 813 O O . ILE A 1 98 ? 3.862 -18.112 -14.269 1.00 74.12 98 ILE A O 1
ATOM 817 N N . SER A 1 99 ? 2.438 -16.491 -13.636 1.00 81.94 99 SER A N 1
ATOM 818 C CA . SER A 1 99 ? 1.556 -16.516 -14.812 1.00 81.94 99 SER A CA 1
ATOM 819 C C . SER A 1 99 ? 1.486 -15.102 -15.366 1.00 81.94 99 SER A C 1
ATOM 821 O O . SER A 1 99 ? 1.244 -14.163 -14.609 1.00 81.94 99 SER A O 1
ATOM 823 N N . ASP A 1 100 ? 1.732 -14.937 -16.665 1.00 85.25 100 ASP A N 1
ATOM 824 C CA . ASP A 1 100 ? 1.624 -13.640 -17.354 1.00 85.25 100 ASP A CA 1
ATOM 825 C C . ASP A 1 100 ? 2.485 -12.527 -16.722 1.00 85.25 100 ASP A C 1
ATOM 827 O O . ASP A 1 100 ? 2.073 -11.375 -16.598 1.00 85.25 100 ASP A O 1
ATOM 831 N N . GLY A 1 101 ? 3.691 -12.886 -16.266 1.00 84.19 101 GLY A N 1
ATOM 832 C CA . GLY A 1 101 ? 4.631 -11.961 -15.615 1.00 84.19 101 GLY A CA 1
ATOM 833 C C . GLY A 1 101 ? 4.303 -11.618 -14.155 1.00 84.19 101 GLY A C 1
ATOM 834 O O . GLY A 1 101 ? 5.059 -10.883 -13.519 1.00 84.19 101 GLY A O 1
ATOM 835 N N . ARG A 1 102 ? 3.221 -12.178 -13.600 1.00 89.62 102 ARG A N 1
ATOM 836 C CA . ARG A 1 102 ? 2.760 -11.935 -12.228 1.00 89.62 102 ARG A CA 1
ATOM 837 C C . ARG A 1 102 ? 2.893 -13.161 -11.349 1.00 89.62 102 ARG A C 1
ATOM 839 O O . ARG A 1 102 ? 2.584 -14.276 -11.763 1.00 89.62 102 ARG A O 1
ATOM 846 N N . CYS A 1 103 ? 3.264 -12.937 -10.098 1.00 90.75 103 CYS A N 1
ATOM 847 C CA . CYS A 1 103 ? 3.306 -13.975 -9.087 1.00 90.75 103 CYS A CA 1
ATOM 848 C C . CYS A 1 103 ? 1.890 -14.502 -8.782 1.00 90.75 103 CYS A C 1
ATOM 850 O O . CYS A 1 103 ? 0.957 -13.739 -8.556 1.00 90.75 103 CYS A O 1
ATOM 852 N N . THR A 1 104 ? 1.711 -15.817 -8.754 1.00 92.19 104 THR A N 1
ATOM 853 C CA . THR A 1 104 ? 0.455 -16.512 -8.440 1.00 92.19 104 THR A CA 1
ATOM 854 C C . THR A 1 104 ? 0.354 -16.888 -6.962 1.00 92.19 104 THR A C 1
ATOM 856 O O . THR A 1 104 ? -0.687 -17.378 -6.524 1.00 92.19 104 THR A O 1
ATOM 859 N N . LYS A 1 105 ? 1.430 -16.677 -6.190 1.00 93.19 105 LYS A N 1
ATOM 860 C CA . LYS A 1 105 ? 1.533 -17.048 -4.772 1.00 93.19 105 LYS A CA 1
ATOM 861 C C . LYS A 1 105 ? 1.260 -15.884 -3.830 1.00 93.19 105 LYS A C 1
ATOM 863 O O . LYS A 1 105 ? 0.526 -16.064 -2.863 1.00 93.19 105 LYS A O 1
ATOM 868 N N . CYS A 1 106 ? 1.830 -14.704 -4.088 1.00 93.56 106 CYS A N 1
ATOM 869 C CA . CYS A 1 106 ? 1.585 -13.551 -3.227 1.00 93.56 106 CYS A CA 1
ATOM 870 C C . CYS A 1 106 ? 0.173 -12.978 -3.449 1.00 93.56 106 CYS A C 1
ATOM 872 O O . CYS A 1 106 ? -0.324 -12.958 -4.580 1.00 93.56 106 CYS A O 1
ATOM 874 N N . PRO A 1 107 ? -0.477 -12.462 -2.390 1.00 93.50 107 PRO A N 1
ATOM 875 C CA . PRO A 1 107 ? -1.850 -11.957 -2.470 1.00 93.50 107 PRO A CA 1
ATOM 876 C C . PRO A 1 107 ? -1.994 -10.765 -3.425 1.00 93.50 107 PRO A C 1
ATOM 878 O O . PRO A 1 107 ? -3.047 -10.586 -4.030 1.00 93.50 107 PRO A O 1
ATOM 881 N N . GLY A 1 108 ? -0.932 -9.970 -3.592 1.00 92.31 108 GLY A N 1
ATOM 882 C CA . GLY A 1 108 ? -0.918 -8.810 -4.481 1.00 92.31 108 GLY A CA 1
ATOM 883 C C . GLY A 1 108 ? -0.676 -9.128 -5.955 1.00 92.31 108 GLY A C 1
ATOM 884 O O . GLY A 1 108 ? -0.646 -8.197 -6.752 1.00 92.31 108 GLY A O 1
ATOM 885 N N . ARG A 1 109 ? -0.470 -10.403 -6.325 1.00 93.81 109 ARG A N 1
ATOM 886 C CA . ARG A 1 109 ? -0.102 -10.828 -7.689 1.00 93.81 109 ARG A CA 1
ATOM 887 C C . ARG A 1 109 ? 0.987 -9.956 -8.324 1.00 93.81 109 ARG A C 1
ATOM 889 O O . ARG A 1 109 ? 0.861 -9.502 -9.463 1.00 93.81 109 ARG A O 1
ATOM 896 N N . CYS A 1 110 ? 2.023 -9.674 -7.536 1.00 92.19 110 CYS A N 1
ATOM 897 C CA . CYS A 1 110 ? 3.050 -8.697 -7.874 1.00 92.19 110 CYS A CA 1
ATOM 898 C C . CYS A 1 110 ? 3.923 -9.165 -9.041 1.00 92.19 110 CYS A C 1
ATOM 900 O O . CYS A 1 110 ? 4.072 -10.366 -9.276 1.00 92.19 110 CYS A O 1
ATOM 902 N N . MET A 1 111 ? 4.516 -8.209 -9.751 1.00 90.19 111 MET A N 1
ATOM 903 C CA . MET A 1 111 ? 5.455 -8.480 -10.838 1.00 90.19 111 MET A CA 1
ATOM 904 C C . MET A 1 111 ? 6.702 -9.201 -10.328 1.00 90.19 111 MET A C 1
ATOM 906 O O . MET A 1 111 ? 7.087 -9.054 -9.167 1.00 90.19 111 MET A O 1
ATOM 910 N N . LEU A 1 112 ? 7.378 -9.942 -11.208 1.00 86.75 112 LEU A N 1
ATOM 911 C CA . LEU A 1 112 ? 8.633 -10.621 -10.869 1.00 86.75 112 LEU A CA 1
ATOM 912 C C . LEU A 1 112 ? 9.707 -9.667 -10.325 1.00 86.75 112 LEU A C 1
ATOM 914 O O . LEU A 1 112 ? 10.479 -10.041 -9.450 1.00 86.75 112 LEU A O 1
ATOM 918 N N . THR A 1 113 ? 9.727 -8.422 -10.797 1.00 86.69 113 THR A N 1
ATOM 919 C CA . THR A 1 113 ? 10.649 -7.384 -10.324 1.00 86.69 113 THR A CA 1
ATOM 920 C C . THR A 1 113 ? 10.479 -7.058 -8.842 1.00 86.69 113 THR A C 1
ATOM 922 O O . THR A 1 113 ? 11.447 -6.637 -8.225 1.00 86.69 113 THR A O 1
ATOM 925 N N . GLU A 1 114 ? 9.316 -7.323 -8.247 1.00 90.62 114 GLU A N 1
ATOM 926 C CA . GLU A 1 114 ? 9.057 -7.130 -6.811 1.00 90.62 114 GLU A CA 1
ATOM 927 C C . GLU A 1 114 ? 9.521 -8.308 -5.948 1.00 90.62 114 GLU A C 1
ATOM 929 O O . GLU A 1 114 ? 9.201 -8.386 -4.762 1.00 90.62 114 GLU A O 1
ATOM 934 N N . HIS A 1 115 ? 10.212 -9.280 -6.540 1.00 91.56 115 HIS A N 1
ATOM 935 C CA . HIS A 1 115 ? 10.692 -10.461 -5.842 1.00 91.56 115 HIS A CA 1
ATOM 936 C C . HIS A 1 115 ? 12.216 -10.486 -5.838 1.00 91.56 115 HIS A C 1
ATOM 938 O O . HIS A 1 115 ? 12.867 -10.065 -6.796 1.00 91.56 115 HIS A O 1
ATOM 944 N N . TYR A 1 116 ? 12.773 -10.994 -4.747 1.00 91.50 116 TYR A N 1
ATOM 945 C CA . TYR A 1 116 ? 14.206 -11.200 -4.583 1.00 91.50 116 TYR A CA 1
ATOM 946 C C . TYR A 1 116 ? 14.462 -12.509 -3.839 1.00 91.50 116 TYR A C 1
ATOM 948 O O . TYR A 1 116 ? 13.580 -13.013 -3.131 1.00 91.50 116 TYR A O 1
ATOM 956 N N . ILE A 1 117 ? 15.656 -13.072 -4.013 1.00 90.88 117 ILE A N 1
ATOM 957 C CA . ILE A 1 117 ? 16.063 -14.303 -3.344 1.00 90.88 117 ILE A CA 1
ATOM 958 C C . ILE A 1 117 ? 16.919 -13.958 -2.124 1.00 90.88 117 ILE A C 1
ATOM 960 O O . ILE A 1 117 ? 17.942 -13.289 -2.221 1.00 90.88 117 ILE A O 1
ATOM 964 N N . ALA A 1 118 ? 16.525 -14.442 -0.950 1.00 93.00 118 ALA A N 1
ATOM 965 C CA . ALA A 1 118 ? 17.295 -14.244 0.273 1.00 93.00 118 ALA A CA 1
ATOM 966 C C . ALA A 1 118 ? 17.226 -15.460 1.194 1.00 93.00 118 ALA A C 1
ATOM 968 O O . ALA A 1 118 ? 16.230 -16.179 1.231 1.00 93.00 118 ALA A O 1
ATOM 969 N N . GLN A 1 119 ? 18.275 -15.652 1.991 1.00 93.19 119 GLN A N 1
ATOM 970 C CA . GLN A 1 119 ? 18.347 -16.624 3.090 1.00 93.19 119 GLN A CA 1
ATOM 971 C C . GLN A 1 119 ? 17.552 -16.147 4.315 1.00 93.19 119 GLN A C 1
ATOM 973 O O . GLN A 1 119 ? 18.051 -16.067 5.434 1.00 93.19 119 GLN A O 1
ATOM 978 N N . LYS A 1 120 ? 16.304 -15.733 4.078 1.00 94.88 120 LYS A N 1
ATOM 979 C CA . LYS A 1 120 ? 15.426 -15.132 5.082 1.00 94.88 120 LYS A CA 1
ATOM 980 C C . LYS A 1 120 ? 14.006 -15.666 4.953 1.00 94.88 120 LYS A C 1
ATOM 982 O O . LYS A 1 120 ? 13.553 -15.984 3.857 1.00 94.88 120 LYS A O 1
ATOM 987 N N . LEU A 1 121 ? 13.291 -15.710 6.070 1.00 95.00 121 LEU A N 1
ATOM 988 C CA . LEU A 1 121 ? 11.843 -15.904 6.136 1.00 95.00 121 LEU A CA 1
ATOM 989 C C . LEU A 1 121 ? 11.189 -14.709 6.815 1.00 95.00 121 LEU A C 1
ATOM 991 O O . LEU A 1 121 ? 11.772 -14.116 7.718 1.00 95.00 121 LEU A O 1
ATOM 995 N N . ILE A 1 122 ? 9.951 -14.404 6.432 1.00 94.62 122 ILE A N 1
ATOM 996 C CA . ILE A 1 122 ? 9.137 -13.393 7.111 1.00 94.62 122 ILE A CA 1
ATOM 997 C C . ILE A 1 122 ? 8.168 -14.114 8.038 1.00 94.62 122 ILE A C 1
ATOM 999 O O . ILE A 1 122 ? 7.291 -14.849 7.585 1.00 94.62 122 ILE A O 1
ATOM 1003 N N . LYS A 1 123 ? 8.315 -13.901 9.346 1.00 94.19 123 LYS A N 1
ATOM 1004 C CA . LYS A 1 123 ? 7.400 -14.443 10.353 1.00 94.19 123 LYS A CA 1
ATOM 1005 C C . LYS A 1 123 ? 6.540 -13.334 10.925 1.00 94.19 123 LYS A C 1
ATOM 1007 O O . LYS A 1 123 ? 7.043 -12.304 11.364 1.00 94.19 123 LYS A O 1
ATOM 1012 N N . GLN A 1 124 ? 5.237 -13.576 10.965 1.00 93.38 124 GLN A N 1
ATOM 1013 C CA . GLN A 1 124 ? 4.306 -12.730 11.691 1.00 93.38 124 GLN A CA 1
ATOM 1014 C C . GLN A 1 124 ? 4.245 -13.220 13.139 1.00 93.38 124 GLN A C 1
ATOM 1016 O O . GLN A 1 124 ? 3.776 -14.322 13.416 1.00 93.38 124 GLN A O 1
ATOM 1021 N N . LEU A 1 125 ? 4.768 -12.419 14.060 1.00 92.00 125 LEU A N 1
ATOM 1022 C CA . LEU A 1 125 ? 4.866 -12.760 15.471 1.00 92.00 125 LEU A CA 1
ATOM 1023 C C . LEU A 1 125 ? 3.963 -11.838 16.277 1.00 92.00 125 LEU A C 1
ATOM 1025 O O . LEU A 1 125 ? 3.981 -10.623 16.104 1.00 92.00 125 LEU A O 1
ATOM 1029 N N . THR A 1 126 ? 3.190 -12.420 17.188 1.00 91.38 126 THR A N 1
ATOM 1030 C CA . THR A 1 126 ? 2.517 -11.642 18.228 1.00 91.38 126 THR A CA 1
ATOM 1031 C C . THR A 1 126 ? 3.493 -11.482 19.384 1.00 91.38 126 THR A C 1
ATOM 1033 O O . THR A 1 126 ? 3.874 -12.475 20.002 1.00 91.38 126 THR A O 1
ATOM 1036 N N . ARG A 1 127 ? 3.927 -10.251 19.652 1.00 88.75 127 ARG A N 1
ATOM 1037 C CA . ARG A 1 127 ? 4.819 -9.917 20.766 1.00 88.75 127 ARG A CA 1
ATOM 1038 C C . ARG A 1 127 ? 4.172 -8.884 21.662 1.00 88.75 127 ARG A C 1
ATOM 1040 O O . ARG A 1 127 ? 3.375 -8.065 21.209 1.00 88.75 127 ARG A O 1
ATOM 1047 N N . LYS A 1 128 ? 4.541 -8.904 22.936 1.00 85.81 128 LYS A N 1
ATOM 1048 C CA . LYS A 1 128 ? 4.189 -7.804 23.825 1.00 85.81 128 LYS A CA 1
ATOM 1049 C C . LYS A 1 128 ? 4.994 -6.563 23.447 1.00 85.81 128 LYS A C 1
ATOM 1051 O O . LYS A 1 128 ? 6.154 -6.673 23.052 1.00 85.81 128 LYS A O 1
ATOM 1056 N N . THR A 1 129 ? 4.397 -5.384 23.570 1.00 78.81 129 THR A N 1
ATOM 1057 C CA . THR A 1 129 ? 5.064 -4.120 23.229 1.00 78.81 129 THR A CA 1
ATOM 1058 C C . THR A 1 129 ? 6.373 -3.927 24.000 1.00 78.81 129 THR A C 1
ATOM 1060 O O . THR A 1 129 ? 7.349 -3.443 23.433 1.00 78.81 129 THR A O 1
ATOM 1063 N N . ASP A 1 130 ? 6.434 -4.345 25.268 1.00 77.56 130 ASP A N 1
ATOM 1064 C CA . ASP A 1 130 ? 7.659 -4.278 26.069 1.00 77.56 130 ASP A CA 1
ATOM 1065 C C . ASP A 1 130 ? 8.769 -5.189 25.529 1.00 77.56 130 ASP A C 1
ATOM 1067 O O . ASP A 1 130 ? 9.915 -4.756 25.443 1.00 77.56 130 ASP A O 1
ATOM 1071 N N . GLN A 1 131 ? 8.429 -6.402 25.091 1.00 82.69 131 GLN A N 1
ATOM 1072 C CA . GLN A 1 131 ? 9.353 -7.332 24.447 1.00 82.69 131 GLN A CA 1
ATOM 1073 C C . GLN A 1 131 ? 9.892 -6.751 23.149 1.00 82.69 131 GLN A C 1
ATOM 1075 O O . GLN A 1 131 ? 11.095 -6.781 22.940 1.00 82.69 131 GLN A O 1
ATOM 1080 N N . VAL A 1 132 ? 9.042 -6.144 22.316 1.00 78.38 132 VAL A N 1
ATOM 1081 C CA . VAL A 1 132 ? 9.514 -5.500 21.082 1.00 78.38 132 VAL A CA 1
ATOM 1082 C C . VAL A 1 132 ? 10.486 -4.365 21.402 1.00 78.38 132 VAL A C 1
ATOM 1084 O O . VAL A 1 132 ? 11.547 -4.287 20.793 1.00 78.38 132 VAL A O 1
ATOM 1087 N N . ILE A 1 133 ? 10.191 -3.535 22.406 1.00 73.56 133 ILE A N 1
ATOM 1088 C CA . ILE A 1 133 ? 11.109 -2.478 22.864 1.00 73.56 133 ILE A CA 1
ATOM 1089 C C . ILE A 1 133 ? 12.429 -3.072 23.403 1.00 73.56 133 ILE A C 1
ATOM 1091 O O . ILE A 1 133 ? 13.501 -2.499 23.187 1.00 73.56 133 ILE A O 1
ATOM 1095 N N . MET A 1 134 ? 12.380 -4.219 24.086 1.00 75.69 134 MET A N 1
ATOM 1096 C CA . MET A 1 134 ? 13.562 -4.915 24.607 1.00 75.69 134 MET A CA 1
ATOM 1097 C C . MET A 1 134 ? 14.404 -5.578 23.510 1.00 75.69 134 MET A C 1
ATOM 1099 O O . MET A 1 134 ? 15.616 -5.394 23.491 1.00 75.69 134 MET A O 1
ATOM 1103 N N . ASP A 1 135 ? 13.792 -6.278 22.561 1.00 75.25 135 ASP A N 1
ATOM 1104 C CA . ASP A 1 135 ? 14.491 -6.931 21.446 1.00 75.25 135 ASP A CA 1
ATOM 1105 C C . ASP A 1 135 ? 15.231 -5.898 20.589 1.00 75.25 135 ASP A C 1
ATOM 1107 O O . ASP A 1 135 ? 16.363 -6.096 20.137 1.00 75.25 135 ASP A O 1
ATOM 1111 N N . VAL A 1 136 ? 14.592 -4.742 20.419 1.00 65.94 136 VAL A N 1
ATOM 1112 C CA . VAL A 1 136 ? 15.165 -3.553 19.799 1.00 65.94 136 VAL A CA 1
ATOM 1113 C C . VAL A 1 136 ? 16.424 -3.110 20.570 1.00 65.94 136 VAL A C 1
ATOM 1115 O O . VAL A 1 136 ? 17.468 -2.898 19.956 1.00 65.94 136 VAL A O 1
ATOM 1118 N N . ARG A 1 137 ? 16.412 -3.076 21.911 1.00 66.31 137 ARG A N 1
ATOM 1119 C CA . ARG A 1 137 ? 17.598 -2.760 22.739 1.00 66.31 137 ARG A CA 1
ATOM 1120 C C . ARG A 1 137 ? 18.736 -3.768 22.561 1.00 66.31 137 ARG A C 1
ATOM 1122 O O . ARG A 1 137 ? 19.886 -3.345 22.401 1.00 66.31 137 ARG A O 1
ATOM 1129 N N . ASP A 1 138 ? 18.442 -5.062 22.608 1.00 70.31 138 ASP A N 1
ATOM 1130 C CA . ASP A 1 138 ? 19.467 -6.112 22.682 1.00 70.31 138 ASP A CA 1
ATOM 1131 C C . ASP A 1 138 ? 20.289 -6.227 21.387 1.00 70.31 138 ASP A C 1
ATOM 1133 O O . ASP A 1 138 ? 21.493 -6.501 21.435 1.00 70.31 138 ASP A O 1
ATOM 1137 N N . LYS A 1 139 ? 19.716 -5.841 20.236 1.00 65.94 139 LYS A N 1
ATOM 1138 C CA . LYS A 1 139 ? 20.451 -5.714 18.961 1.00 65.94 139 LYS A CA 1
ATOM 1139 C C . LYS A 1 139 ? 21.610 -4.700 18.989 1.00 65.94 139 LYS A C 1
ATOM 1141 O O . LYS A 1 139 ? 22.446 -4.721 18.085 1.00 65.94 139 LYS A O 1
ATOM 1146 N N . LYS A 1 140 ? 21.723 -3.826 20.003 1.00 53.69 140 LYS A N 1
ATOM 1147 C CA . LYS A 1 140 ? 22.861 -2.891 20.137 1.00 53.69 140 LYS A CA 1
ATOM 1148 C C . LYS A 1 140 ? 24.134 -3.517 20.704 1.00 53.69 140 LYS A C 1
ATOM 1150 O O . LYS A 1 140 ? 25.156 -2.832 20.723 1.00 53.69 140 LYS A O 1
ATOM 1155 N N . GLY A 1 141 ? 24.095 -4.753 21.211 1.00 54.38 141 GLY A N 1
ATOM 1156 C CA . GLY A 1 141 ? 25.255 -5.343 21.885 1.00 54.38 141 GLY A CA 1
ATOM 1157 C C . GLY A 1 141 ? 25.780 -4.478 23.039 1.00 54.38 141 GLY A C 1
ATOM 1158 O O . GLY A 1 141 ? 26.953 -4.577 23.380 1.00 54.38 141 GLY A O 1
ATOM 1159 N N . ILE A 1 142 ? 24.942 -3.599 23.615 1.00 50.62 142 ILE A N 1
ATOM 1160 C CA . ILE A 1 142 ? 25.292 -2.791 24.787 1.00 50.62 142 ILE A CA 1
ATOM 1161 C C . ILE A 1 142 ? 25.178 -3.724 25.994 1.00 50.62 142 ILE A C 1
ATOM 1163 O O . ILE A 1 142 ? 24.058 -4.038 26.407 1.00 50.62 142 ILE A O 1
ATOM 1167 N N . PRO A 1 143 ? 26.295 -4.163 26.600 1.00 46.38 143 PRO A N 1
ATOM 1168 C CA . PRO A 1 143 ? 26.240 -4.987 27.792 1.00 46.38 143 PRO A CA 1
ATOM 1169 C C . PRO A 1 143 ? 25.873 -4.062 28.955 1.00 46.38 143 PRO A C 1
ATOM 1171 O O . PRO A 1 143 ? 26.700 -3.290 29.440 1.00 46.38 143 PRO A O 1
ATOM 1174 N N . GLY A 1 144 ? 24.605 -4.068 29.370 1.00 49.97 144 GLY A N 1
ATOM 1175 C CA . GLY A 1 144 ? 24.099 -3.066 30.307 1.00 49.97 144 GLY A CA 1
ATOM 1176 C C . GLY A 1 144 ? 22.968 -3.554 31.203 1.00 49.97 144 GLY A C 1
ATOM 1177 O O . GLY A 1 144 ? 21.812 -3.296 30.899 1.00 49.97 144 GLY A O 1
ATOM 1178 N N . LYS A 1 145 ? 23.349 -4.193 32.318 1.00 47.75 145 LYS A N 1
ATOM 1179 C CA . LYS A 1 145 ? 22.674 -4.346 33.630 1.00 47.75 145 LYS A CA 1
ATOM 1180 C C . LYS A 1 145 ? 21.127 -4.342 33.664 1.00 47.75 145 LYS A C 1
ATOM 1182 O O . LYS A 1 145 ? 20.478 -3.305 33.523 1.00 47.75 145 LYS A O 1
ATOM 1187 N N . GLU A 1 146 ? 20.597 -5.503 34.049 1.00 50.56 146 GLU A N 1
ATOM 1188 C CA . GLU A 1 146 ? 19.201 -5.977 34.164 1.00 50.56 146 GLU A CA 1
ATOM 1189 C C . GLU A 1 146 ? 18.171 -5.142 34.963 1.00 50.56 146 GLU A C 1
ATOM 1191 O O . GLU A 1 146 ? 17.075 -5.628 35.192 1.00 50.56 146 GLU A O 1
ATOM 1196 N N . ASN A 1 147 ? 18.421 -3.899 35.387 1.00 47.03 147 ASN A N 1
ATOM 1197 C CA . ASN A 1 147 ? 17.487 -3.203 36.301 1.00 47.03 147 ASN A CA 1
ATOM 1198 C C . ASN A 1 147 ? 17.137 -1.755 35.934 1.00 47.03 147 ASN A C 1
ATOM 1200 O O . ASN A 1 147 ? 16.701 -0.968 36.777 1.00 47.03 147 ASN A O 1
ATOM 1204 N N . THR A 1 148 ? 17.302 -1.367 34.672 1.00 47.69 148 THR A N 1
ATOM 1205 C CA . THR A 1 148 ? 16.880 -0.036 34.217 1.00 47.69 148 THR A CA 1
ATOM 1206 C C . THR A 1 148 ? 15.391 -0.040 33.873 1.00 47.69 148 THR A C 1
ATOM 1208 O O . THR A 1 148 ? 14.972 -0.662 32.902 1.00 47.69 148 THR A O 1
ATOM 1211 N N . LYS A 1 149 ? 14.603 0.647 34.718 1.00 54.66 149 LYS A N 1
ATOM 1212 C CA . LYS A 1 149 ? 13.191 1.018 34.507 1.00 54.66 149 LYS A CA 1
ATOM 1213 C C . LYS A 1 149 ? 12.924 1.314 33.030 1.00 54.66 149 LYS A C 1
ATOM 1215 O O . LYS A 1 149 ? 13.713 2.040 32.431 1.00 54.66 149 LYS A O 1
ATOM 1220 N N . LEU A 1 150 ? 11.799 0.805 32.512 1.00 52.16 150 LEU A N 1
ATOM 1221 C CA . LEU A 1 150 ? 11.297 1.065 31.158 1.00 52.16 150 LEU A CA 1
ATOM 1222 C C . LEU A 1 150 ? 11.616 2.491 30.719 1.00 52.16 150 LEU A C 1
ATOM 1224 O O . LEU A 1 150 ? 11.152 3.453 31.347 1.00 52.16 150 LEU A O 1
ATOM 1228 N N . GLN A 1 151 ? 12.428 2.564 29.669 1.00 57.22 151 GLN A N 1
ATOM 1229 C CA . GLN A 1 151 ? 12.760 3.793 28.982 1.00 57.22 151 GLN A CA 1
ATOM 1230 C C . GLN A 1 151 ? 11.476 4.488 28.510 1.00 57.22 151 GLN A C 1
ATOM 1232 O O . GLN A 1 151 ? 10.461 3.860 28.206 1.00 57.22 151 GLN A O 1
ATOM 1237 N N . THR A 1 152 ? 11.507 5.811 28.556 1.00 66.56 152 THR A N 1
ATOM 1238 C CA . THR A 1 152 ? 10.419 6.703 28.159 1.00 66.56 152 THR A CA 1
ATOM 1239 C C . THR A 1 152 ? 10.196 6.638 26.643 1.00 66.56 152 THR A C 1
ATOM 1241 O O . THR A 1 152 ? 11.127 6.354 25.893 1.00 66.56 152 THR A O 1
ATOM 1244 N N . ILE A 1 153 ? 8.984 6.941 26.168 1.00 68.25 153 ILE A N 1
ATOM 1245 C CA . ILE A 1 153 ? 8.631 6.986 24.730 1.00 68.25 153 ILE A CA 1
ATOM 1246 C C . ILE A 1 153 ? 9.697 7.700 23.855 1.00 68.25 153 ILE A C 1
ATOM 1248 O O . ILE A 1 153 ? 10.059 7.163 22.805 1.00 68.25 153 ILE A O 1
ATOM 1252 N N . PRO A 1 154 ? 10.284 8.845 24.273 1.00 74.69 154 PRO A N 1
ATOM 1253 C CA . PRO A 1 154 ? 11.356 9.509 23.525 1.00 74.69 154 PRO A CA 1
ATOM 1254 C C . PRO A 1 154 ? 12.603 8.652 23.261 1.00 74.69 154 PRO A C 1
ATOM 1256 O O . PRO A 1 154 ? 13.276 8.834 22.247 1.00 74.69 154 PRO A O 1
ATOM 1259 N N . GLU A 1 155 ? 12.941 7.725 24.155 1.00 73.00 155 GLU A N 1
ATOM 1260 C CA . GLU A 1 155 ? 14.120 6.870 24.010 1.00 73.00 155 GLU A CA 1
ATOM 1261 C C . GLU A 1 155 ? 13.894 5.775 22.959 1.00 73.00 155 GLU A C 1
ATOM 1263 O O . GLU A 1 155 ? 14.795 5.525 22.156 1.00 73.00 155 GLU A O 1
ATOM 1268 N N . THR A 1 156 ? 12.685 5.199 22.889 1.00 70.44 156 THR A N 1
ATOM 1269 C CA . THR A 1 156 ? 12.285 4.266 21.819 1.00 70.44 156 THR A CA 1
ATOM 1270 C C . THR A 1 156 ? 12.312 4.957 20.456 1.00 70.44 156 THR A C 1
ATOM 1272 O O . THR A 1 156 ? 12.916 4.441 19.517 1.00 70.44 156 THR A O 1
ATOM 1275 N N . LYS A 1 157 ? 11.751 6.172 20.359 1.00 76.50 157 LYS A N 1
ATOM 1276 C CA . LYS A 1 157 ? 11.796 6.998 19.137 1.00 76.50 157 LYS A CA 1
ATOM 1277 C C . LYS A 1 157 ? 13.232 7.239 18.674 1.00 76.50 157 LYS A C 1
ATOM 1279 O O . LYS A 1 157 ? 13.596 6.925 17.542 1.00 76.50 157 LYS A O 1
ATOM 1284 N N . LYS A 1 158 ? 14.087 7.710 19.588 1.00 80.75 158 LYS A N 1
ATOM 1285 C CA . LYS A 1 158 ? 15.512 7.941 19.317 1.00 80.75 158 LYS A CA 1
ATOM 1286 C C . LYS A 1 158 ? 16.236 6.671 18.878 1.00 80.75 158 LYS A C 1
ATOM 1288 O O . LYS A 1 158 ? 17.118 6.737 18.027 1.00 80.75 158 LYS A O 1
ATOM 1293 N N . PHE A 1 159 ? 15.915 5.523 19.474 1.00 73.88 159 PHE A N 1
ATOM 1294 C CA . PHE A 1 159 ? 16.511 4.259 19.065 1.00 73.88 159 PHE A CA 1
ATOM 1295 C C . PHE A 1 159 ? 16.214 3.970 17.598 1.00 73.88 159 PHE A C 1
ATOM 1297 O O . PHE A 1 159 ? 17.131 3.640 16.848 1.00 73.88 159 PHE A O 1
ATOM 1304 N N . ILE A 1 160 ? 14.947 4.062 17.205 1.00 71.38 160 ILE A N 1
ATOM 1305 C CA . ILE A 1 160 ? 14.541 3.614 15.880 1.00 71.38 160 ILE A CA 1
ATOM 1306 C C . ILE A 1 160 ? 15.134 4.528 14.809 1.00 71.38 160 ILE A C 1
ATOM 1308 O O . ILE A 1 160 ? 15.655 4.021 13.822 1.00 71.38 160 ILE A O 1
ATOM 1312 N N . SER A 1 161 ? 15.195 5.838 15.064 1.00 80.75 161 SER A N 1
ATOM 1313 C CA . SER A 1 161 ? 15.930 6.783 14.212 1.00 80.75 161 SER A CA 1
ATOM 1314 C C . SER A 1 161 ? 17.395 6.354 13.992 1.00 80.75 161 SER A C 1
ATOM 1316 O O . SER A 1 161 ? 17.876 6.298 12.861 1.00 80.75 161 SER A O 1
ATOM 1318 N N . ILE A 1 162 ? 18.096 5.921 15.054 1.00 81.19 162 ILE A N 1
ATOM 1319 C CA . ILE A 1 162 ? 19.472 5.395 14.942 1.00 81.19 162 ILE A CA 1
ATOM 1320 C C . ILE A 1 162 ? 19.523 4.128 14.075 1.00 81.19 162 ILE A C 1
ATOM 1322 O O . ILE A 1 162 ? 20.465 3.959 13.299 1.00 81.19 162 ILE A O 1
ATOM 1326 N N . GLN A 1 163 ? 18.551 3.224 14.213 1.00 77.00 163 GLN A N 1
ATOM 1327 C CA . GLN A 1 163 ? 18.528 1.994 13.424 1.00 77.00 163 GLN A CA 1
ATOM 1328 C C . GLN A 1 163 ? 18.242 2.283 11.945 1.00 77.00 163 GLN A C 1
ATOM 1330 O O . GLN A 1 163 ? 18.971 1.774 11.102 1.00 77.00 163 GLN A O 1
ATOM 1335 N N . LEU A 1 164 ? 17.278 3.153 11.624 1.00 78.50 164 LEU A N 1
ATOM 1336 C CA . LEU A 1 164 ? 17.012 3.585 10.246 1.00 78.50 164 LEU A CA 1
ATOM 1337 C C . LEU A 1 164 ? 18.254 4.220 9.609 1.00 78.50 164 LEU A C 1
ATOM 1339 O O . LEU A 1 164 ? 18.599 3.912 8.471 1.00 78.50 164 LEU A O 1
ATOM 1343 N N . GLN A 1 165 ? 18.984 5.045 10.364 1.00 84.31 165 GLN A N 1
ATOM 1344 C CA . GLN A 1 165 ? 20.240 5.629 9.898 1.00 84.31 165 GLN A CA 1
ATOM 1345 C C . GLN A 1 165 ? 21.321 4.564 9.640 1.00 84.31 165 GLN A C 1
ATOM 1347 O O . GLN A 1 165 ? 22.095 4.687 8.688 1.00 84.31 165 GLN A O 1
ATOM 1352 N N . LYS A 1 166 ? 21.389 3.520 10.476 1.00 83.94 166 LYS A N 1
ATOM 1353 C CA . LYS A 1 166 ? 22.310 2.393 10.286 1.00 83.94 166 LYS A CA 1
ATOM 1354 C C . LYS A 1 166 ? 21.971 1.606 9.018 1.00 83.94 166 LYS A C 1
ATOM 1356 O O . LYS A 1 166 ? 22.884 1.334 8.244 1.00 83.94 166 LYS A O 1
ATOM 1361 N N . GLU A 1 167 ? 20.697 1.280 8.798 1.00 77.94 167 GLU A N 1
ATOM 1362 C CA . GLU A 1 167 ? 20.245 0.593 7.578 1.00 77.94 167 GLU A CA 1
ATOM 1363 C C . GLU A 1 167 ? 20.541 1.438 6.330 1.00 77.94 167 GLU A C 1
ATOM 1365 O O . GLU A 1 167 ? 21.135 0.942 5.374 1.00 77.94 167 GLU A O 1
ATOM 1370 N N . TYR A 1 168 ? 20.255 2.747 6.371 1.00 87.00 168 TYR A N 1
ATOM 1371 C CA . TYR A 1 168 ? 20.612 3.671 5.288 1.00 87.00 168 TYR A CA 1
ATOM 1372 C C . TYR A 1 168 ? 22.108 3.616 4.951 1.00 87.00 168 TYR A C 1
ATOM 1374 O O . TYR A 1 168 ? 22.476 3.528 3.782 1.00 87.00 168 TYR A O 1
ATOM 1382 N N . LYS A 1 169 ? 22.986 3.632 5.962 1.00 88.00 169 LYS A N 1
ATOM 1383 C CA . LYS A 1 169 ? 24.438 3.559 5.739 1.00 88.00 169 LYS A CA 1
ATOM 1384 C C . LYS A 1 169 ? 24.857 2.252 5.068 1.00 88.00 169 LYS A C 1
ATOM 1386 O O . LYS A 1 169 ? 25.714 2.275 4.191 1.00 88.00 169 LYS A O 1
ATOM 1391 N N . GLN A 1 170 ? 24.230 1.132 5.425 1.00 83.94 170 GLN A N 1
ATOM 1392 C CA . GLN A 1 170 ? 24.487 -0.151 4.766 1.00 83.94 170 GLN A CA 1
ATOM 1393 C C . GLN A 1 170 ? 24.022 -0.147 3.305 1.00 83.94 170 GLN A C 1
ATOM 1395 O O . GLN A 1 170 ? 24.755 -0.619 2.433 1.00 83.94 170 GLN A O 1
ATOM 1400 N N . ILE A 1 171 ? 22.847 0.427 3.027 1.00 84.00 171 ILE A N 1
ATOM 1401 C CA . ILE A 1 171 ? 22.330 0.610 1.663 1.00 84.00 171 ILE A CA 1
ATOM 1402 C C . ILE A 1 171 ? 23.297 1.468 0.837 1.00 84.00 171 ILE A C 1
ATOM 1404 O O . ILE A 1 171 ? 23.687 1.064 -0.257 1.00 84.00 171 ILE A O 1
ATOM 1408 N N . GLU A 1 172 ? 23.732 2.612 1.368 1.00 89.25 172 GLU A N 1
ATOM 1409 C CA . GLU A 1 172 ? 24.685 3.528 0.728 1.00 89.25 172 GLU A CA 1
ATOM 1410 C C . GLU A 1 172 ? 26.010 2.822 0.384 1.00 89.25 172 GLU A C 1
ATOM 1412 O O . GLU A 1 172 ? 26.459 2.845 -0.766 1.00 89.25 172 GLU A O 1
ATOM 1417 N N . GLU A 1 173 ? 26.604 2.112 1.349 1.00 87.38 173 GLU A N 1
ATOM 1418 C CA . GLU A 1 173 ? 27.840 1.347 1.149 1.00 87.38 173 GLU A CA 1
ATOM 1419 C C . GLU A 1 173 ? 27.702 0.266 0.065 1.00 87.38 173 GLU A C 1
ATOM 1421 O O . GLU A 1 173 ? 28.621 0.058 -0.737 1.00 87.38 173 GLU A O 1
ATOM 1426 N N . LEU A 1 174 ? 26.568 -0.437 0.027 1.00 81.56 174 LEU A N 1
ATOM 1427 C CA . LEU A 1 174 ? 26.308 -1.474 -0.970 1.00 81.56 174 LEU A CA 1
ATOM 1428 C C . LEU A 1 174 ? 26.046 -0.895 -2.353 1.00 81.56 174 LEU A C 1
ATOM 1430 O O . LEU A 1 174 ? 26.579 -1.431 -3.322 1.00 81.56 174 LEU A O 1
ATOM 1434 N N . CYS A 1 175 ? 25.316 0.215 -2.455 1.00 84.81 175 CYS A N 1
ATOM 1435 C CA . CYS A 1 175 ? 25.096 0.903 -3.724 1.00 84.81 175 CYS A CA 1
ATOM 1436 C C . CYS A 1 175 ? 26.422 1.366 -4.338 1.00 84.81 175 CYS A C 1
ATOM 1438 O O . CYS A 1 175 ? 26.680 1.125 -5.517 1.00 84.81 175 CYS A O 1
ATOM 1440 N N . HIS A 1 176 ? 27.323 1.952 -3.543 1.00 86.56 176 HIS A N 1
ATOM 1441 C CA . HIS A 1 176 ? 28.652 2.334 -4.029 1.00 86.56 176 HIS A CA 1
ATOM 1442 C C . HIS A 1 176 ? 29.508 1.123 -4.441 1.00 86.56 176 HIS A C 1
ATOM 1444 O O . HIS A 1 176 ? 30.201 1.153 -5.466 1.00 86.56 176 HIS A O 1
ATOM 1450 N N . ARG A 1 177 ? 29.448 0.024 -3.681 1.00 82.50 177 ARG A N 1
ATOM 1451 C CA . ARG A 1 177 ? 30.138 -1.232 -4.021 1.00 82.50 177 ARG A CA 1
ATOM 1452 C C . ARG A 1 177 ? 29.609 -1.854 -5.312 1.00 82.50 177 ARG A C 1
ATOM 1454 O O . ARG A 1 177 ? 30.392 -2.306 -6.144 1.00 82.50 177 ARG A O 1
ATOM 1461 N N . LEU A 1 178 ? 28.296 -1.852 -5.505 1.00 80.44 178 LEU A N 1
ATOM 1462 C CA . LEU A 1 178 ? 27.669 -2.336 -6.727 1.00 80.44 178 LEU A CA 1
ATOM 1463 C C . LEU A 1 178 ? 28.042 -1.465 -7.918 1.00 80.44 178 LEU A C 1
ATOM 1465 O O . LEU A 1 178 ? 28.488 -1.981 -8.937 1.00 80.44 178 LEU A O 1
ATOM 1469 N N . LYS A 1 179 ? 27.980 -0.144 -7.754 1.00 83.56 179 LYS A N 1
ATOM 1470 C CA . LYS A 1 179 ? 28.354 0.801 -8.803 1.00 83.56 179 LYS A CA 1
ATOM 1471 C C . LYS A 1 179 ? 29.802 0.621 -9.262 1.00 83.56 179 LYS A C 1
ATOM 1473 O O . LYS A 1 179 ? 30.096 0.697 -10.450 1.00 83.56 179 LYS A O 1
ATOM 1478 N N . SER A 1 180 ? 30.714 0.380 -8.322 1.00 82.69 180 SER A N 1
ATOM 1479 C CA . SER A 1 180 ? 32.133 0.156 -8.634 1.00 82.69 180 SER A CA 1
ATOM 1480 C C . SER A 1 180 ? 32.421 -1.202 -9.286 1.00 82.69 180 SER A C 1
ATOM 1482 O O . SER A 1 180 ? 33.457 -1.348 -9.933 1.00 82.69 180 SER A O 1
ATOM 1484 N N . SER A 1 181 ? 31.528 -2.186 -9.145 1.00 75.62 181 SER A N 1
ATOM 1485 C CA . SER A 1 181 ? 31.717 -3.550 -9.660 1.00 75.62 181 SER A CA 1
ATOM 1486 C C . SER A 1 181 ? 30.880 -3.871 -10.903 1.00 75.62 181 SER A C 1
ATOM 1488 O O . SER A 1 181 ? 31.243 -4.779 -11.653 1.00 75.62 181 SER A O 1
ATOM 1490 N N . CYS A 1 182 ? 29.801 -3.124 -11.154 1.00 68.50 182 CYS A N 1
ATOM 1491 C CA . CYS A 1 182 ? 28.804 -3.416 -12.183 1.00 68.50 182 CYS A CA 1
ATOM 1492 C C . CYS A 1 182 ? 28.480 -2.157 -13.003 1.00 68.50 182 CYS A C 1
ATOM 1494 O O . CYS A 1 182 ? 27.805 -1.256 -12.519 1.00 68.50 182 CYS A O 1
ATOM 1496 N N . ILE A 1 183 ? 28.935 -2.111 -14.260 1.00 68.19 183 ILE A N 1
ATOM 1497 C CA . ILE A 1 183 ? 28.644 -0.997 -15.190 1.00 68.19 183 ILE A CA 1
ATOM 1498 C C . ILE A 1 183 ? 27.225 -1.106 -15.777 1.00 68.19 183 ILE A C 1
ATOM 1500 O O . ILE A 1 183 ? 26.632 -0.104 -16.151 1.00 68.19 183 ILE A O 1
ATOM 1504 N N . GLU A 1 184 ? 26.686 -2.322 -15.866 1.00 69.38 184 GLU A N 1
ATOM 1505 C CA . GLU A 1 184 ? 25.438 -2.623 -16.586 1.00 69.38 184 GLU A CA 1
ATOM 1506 C C . GLU A 1 184 ? 24.192 -2.635 -15.688 1.00 69.38 184 GLU A C 1
ATOM 1508 O O . GLU A 1 184 ? 23.081 -2.750 -16.196 1.00 69.38 184 GLU A O 1
ATOM 1513 N N . PHE A 1 185 ? 24.356 -2.544 -14.365 1.00 74.00 185 PHE A N 1
ATOM 1514 C CA . PHE A 1 185 ? 23.237 -2.592 -13.427 1.00 74.00 185 PHE A CA 1
ATOM 1515 C C . PHE A 1 185 ? 22.779 -1.179 -13.064 1.00 74.00 185 PHE A C 1
ATOM 1517 O O . PHE A 1 185 ? 23.539 -0.410 -12.470 1.00 74.00 185 PHE A O 1
ATOM 1524 N N . ASP A 1 186 ? 21.533 -0.850 -13.405 1.00 81.94 186 ASP A N 1
ATOM 1525 C CA . ASP A 1 186 ? 20.934 0.446 -13.094 1.00 81.94 186 ASP A CA 1
ATOM 1526 C C . ASP A 1 186 ? 20.421 0.478 -11.646 1.00 81.94 186 ASP A C 1
ATOM 1528 O O . ASP A 1 186 ? 19.243 0.287 -11.350 1.00 81.94 186 ASP A O 1
ATOM 1532 N N . ILE A 1 187 ? 21.350 0.690 -10.711 1.00 83.62 187 ILE A N 1
ATOM 1533 C CA . ILE A 1 187 ? 21.047 0.825 -9.276 1.00 83.62 187 ILE A CA 1
ATOM 1534 C C . ILE A 1 187 ? 20.078 1.986 -9.032 1.00 83.62 187 ILE A C 1
ATOM 1536 O O . ILE A 1 187 ? 19.292 1.936 -8.088 1.00 83.62 187 ILE A O 1
ATOM 1540 N N . ALA A 1 188 ? 20.145 3.034 -9.857 1.00 85.69 188 ALA A N 1
ATOM 1541 C CA . ALA A 1 188 ? 19.308 4.208 -9.683 1.00 85.69 188 ALA A CA 1
ATOM 1542 C C . ALA A 1 188 ? 17.835 3.879 -9.958 1.00 85.69 188 ALA A C 1
ATOM 1544 O O . ALA A 1 188 ? 16.978 4.327 -9.205 1.00 85.69 188 ALA A O 1
ATOM 1545 N N . ASP A 1 189 ? 17.541 3.051 -10.962 1.00 83.25 189 ASP A N 1
ATOM 1546 C CA . ASP A 1 189 ? 16.172 2.603 -11.256 1.00 83.25 189 ASP A CA 1
ATOM 1547 C C . ASP A 1 189 ? 15.573 1.741 -10.125 1.00 83.25 189 ASP A C 1
ATOM 1549 O O . ASP A 1 189 ? 14.426 1.928 -9.707 1.00 83.25 189 ASP A O 1
ATOM 1553 N N . GLU A 1 190 ? 16.371 0.841 -9.543 1.00 81.38 190 GLU A N 1
ATOM 1554 C CA . GLU A 1 190 ? 15.929 0.010 -8.411 1.00 81.38 190 GLU A CA 1
ATOM 1555 C C . GLU A 1 190 ? 15.721 0.842 -7.134 1.00 81.38 190 GLU A C 1
ATOM 1557 O O . GLU A 1 190 ? 14.730 0.657 -6.422 1.00 81.38 190 GLU A O 1
ATOM 1562 N N . LEU A 1 191 ? 16.606 1.810 -6.863 1.00 87.31 191 LEU A N 1
ATOM 1563 C CA . LEU A 1 191 ? 16.401 2.779 -5.783 1.00 87.31 191 LEU A CA 1
ATOM 1564 C C . LEU A 1 191 ? 15.158 3.633 -6.031 1.00 87.31 191 LEU A C 1
ATOM 1566 O O . LEU A 1 191 ? 14.385 3.847 -5.102 1.00 87.31 191 LEU A O 1
ATOM 1570 N N . TYR A 1 192 ? 14.936 4.090 -7.264 1.00 88.94 192 TYR A N 1
ATOM 1571 C CA . TYR A 1 192 ? 13.768 4.887 -7.629 1.00 88.94 192 TYR A CA 1
ATOM 1572 C C . TYR A 1 192 ? 12.466 4.119 -7.401 1.00 88.94 192 TYR A C 1
ATOM 1574 O O . TYR A 1 192 ? 11.545 4.643 -6.771 1.00 88.94 192 TYR A O 1
ATOM 1582 N N . THR A 1 193 ? 12.410 2.858 -7.836 1.00 86.25 193 THR A N 1
ATOM 1583 C CA . THR A 1 193 ? 11.261 1.976 -7.599 1.00 86.25 193 THR A CA 1
ATOM 1584 C C . THR A 1 193 ? 10.963 1.876 -6.105 1.00 86.25 193 THR A C 1
ATOM 1586 O O . THR A 1 193 ? 9.839 2.139 -5.675 1.00 86.25 193 THR A O 1
ATOM 1589 N N . PHE A 1 194 ? 11.983 1.616 -5.286 1.00 86.19 194 PHE A N 1
ATOM 1590 C CA . PHE A 1 194 ? 11.817 1.553 -3.837 1.00 86.19 194 PHE A CA 1
ATOM 1591 C C . PHE A 1 194 ? 11.413 2.893 -3.201 1.00 86.19 194 PHE A C 1
ATOM 1593 O O . PHE A 1 194 ? 10.568 2.922 -2.308 1.00 86.19 194 PHE A O 1
ATOM 1600 N N . ILE A 1 195 ? 11.971 4.017 -3.660 1.00 90.06 195 ILE A N 1
ATOM 1601 C CA . ILE A 1 195 ? 11.584 5.361 -3.205 1.00 90.06 195 ILE A CA 1
ATOM 1602 C C . ILE A 1 195 ? 10.095 5.599 -3.474 1.00 90.06 195 ILE A C 1
ATOM 1604 O O . ILE A 1 195 ? 9.389 6.107 -2.602 1.00 90.06 195 ILE A O 1
ATOM 1608 N N . MET A 1 196 ? 9.598 5.202 -4.647 1.00 88.88 196 MET A N 1
ATOM 1609 C CA . MET A 1 196 ? 8.177 5.309 -4.980 1.00 88.88 196 MET A CA 1
ATOM 1610 C C . MET A 1 196 ? 7.313 4.427 -4.074 1.00 88.88 196 MET A C 1
ATOM 1612 O O . MET A 1 196 ? 6.264 4.873 -3.609 1.00 88.88 196 MET A O 1
ATOM 1616 N N . GLU A 1 197 ? 7.756 3.211 -3.749 1.00 85.19 197 GLU A N 1
ATOM 1617 C CA . GLU A 1 197 ? 7.067 2.363 -2.772 1.00 85.19 197 GLU A CA 1
ATOM 1618 C C . GLU A 1 197 ? 7.056 2.973 -1.364 1.00 85.19 197 GLU A C 1
ATOM 1620 O O . GLU A 1 197 ? 6.022 2.955 -0.692 1.00 85.19 197 GLU A O 1
ATOM 1625 N N . LEU A 1 198 ? 8.177 3.535 -0.903 1.00 86.56 198 LEU A N 1
ATOM 1626 C CA . LEU A 1 198 ? 8.241 4.224 0.385 1.00 86.56 198 LEU A CA 1
ATOM 1627 C C . LEU A 1 198 ? 7.322 5.444 0.422 1.00 86.56 198 LEU A C 1
ATOM 1629 O O . LEU A 1 198 ? 6.617 5.612 1.412 1.00 86.56 198 LEU A O 1
ATOM 1633 N N . LYS A 1 199 ? 7.269 6.248 -0.645 1.00 90.69 199 LYS A N 1
ATOM 1634 C CA . LYS A 1 199 ? 6.341 7.385 -0.763 1.00 90.69 199 LYS A CA 1
ATOM 1635 C C . LYS A 1 199 ? 4.879 6.943 -0.726 1.00 90.69 199 LYS A C 1
ATOM 1637 O O . LYS A 1 199 ? 4.084 7.544 -0.019 1.00 90.69 199 LYS A O 1
ATOM 1642 N N . ASN A 1 200 ? 4.533 5.848 -1.398 1.00 87.25 200 ASN A N 1
ATOM 1643 C CA . ASN A 1 200 ? 3.172 5.311 -1.329 1.00 87.25 200 ASN A CA 1
ATOM 1644 C C . ASN A 1 200 ? 2.800 4.861 0.096 1.00 87.25 200 ASN A C 1
ATOM 1646 O O . ASN A 1 200 ? 1.662 5.030 0.524 1.00 87.25 200 ASN A O 1
ATOM 1650 N N . ASN A 1 201 ? 3.749 4.286 0.844 1.00 83.12 201 ASN A N 1
ATOM 1651 C CA . ASN A 1 201 ? 3.518 3.916 2.242 1.00 83.12 201 ASN A CA 1
ATOM 1652 C C . ASN A 1 201 ? 3.523 5.131 3.175 1.00 83.12 201 ASN A C 1
ATOM 1654 O O . ASN A 1 201 ? 2.806 5.120 4.172 1.00 83.12 201 ASN A O 1
ATOM 1658 N N . TYR A 1 202 ? 4.293 6.172 2.853 1.00 88.88 202 TYR A N 1
ATOM 1659 C CA . TYR A 1 202 ? 4.378 7.412 3.619 1.00 88.88 202 TYR A CA 1
ATOM 1660 C C . TYR A 1 202 ? 2.997 8.039 3.838 1.00 88.88 202 TYR A C 1
ATOM 1662 O O . TYR A 1 202 ? 2.673 8.414 4.963 1.00 88.88 202 TYR A O 1
ATOM 1670 N N . ASP A 1 203 ? 2.149 8.040 2.807 1.00 85.38 203 ASP A N 1
ATOM 1671 C CA . ASP A 1 203 ? 0.785 8.582 2.877 1.00 85.38 203 ASP A CA 1
ATOM 1672 C C . ASP A 1 203 ? -0.131 7.813 3.847 1.00 85.38 203 ASP A C 1
ATOM 1674 O O . ASP A 1 203 ? -1.158 8.328 4.288 1.00 85.38 203 ASP A O 1
ATOM 1678 N N . THR A 1 204 ? 0.239 6.582 4.213 1.00 87.12 204 THR A N 1
ATOM 1679 C CA . THR A 1 204 ? -0.500 5.756 5.183 1.00 87.12 204 THR A CA 1
ATOM 1680 C C . THR A 1 204 ? -0.027 5.942 6.626 1.00 87.12 204 THR A C 1
ATOM 1682 O O . THR A 1 204 ? -0.649 5.413 7.550 1.00 87.12 204 THR A O 1
ATOM 1685 N N . LEU A 1 205 ? 1.069 6.681 6.834 1.00 87.56 205 LEU A N 1
ATOM 1686 C CA . LEU A 1 205 ? 1.616 6.959 8.156 1.00 87.56 205 LEU A CA 1
ATOM 1687 C C . LEU A 1 205 ? 0.824 8.095 8.809 1.00 87.56 205 LEU A C 1
ATOM 1689 O O . LEU A 1 205 ? 0.717 9.181 8.251 1.00 87.56 205 LEU A O 1
ATOM 1693 N N . ASN A 1 206 ? 0.320 7.877 10.020 1.00 87.12 206 ASN A N 1
ATOM 1694 C CA . ASN A 1 206 ? -0.399 8.876 10.813 1.00 87.12 206 ASN A CA 1
ATOM 1695 C C . ASN A 1 206 ? 0.509 9.581 11.828 1.00 87.12 206 ASN A C 1
ATOM 1697 O O . ASN A 1 206 ? 0.264 10.731 12.202 1.00 87.12 206 ASN A O 1
ATOM 1701 N N . SER A 1 207 ? 1.575 8.912 12.272 1.00 87.19 207 SER A N 1
ATOM 1702 C CA . SER A 1 207 ? 2.528 9.511 13.201 1.00 87.19 207 SER A CA 1
ATOM 1703 C C . SER A 1 207 ? 3.419 10.547 12.518 1.00 87.19 207 SER A C 1
ATOM 1705 O O . SER A 1 207 ? 4.215 10.225 11.636 1.00 87.19 207 SER A O 1
ATOM 1707 N N . LYS A 1 208 ? 3.393 11.780 13.040 1.00 88.31 208 LYS A N 1
ATOM 1708 C CA . LYS A 1 208 ? 4.296 12.866 12.620 1.00 88.31 208 LYS A CA 1
ATOM 1709 C C . LYS A 1 208 ? 5.770 12.526 12.814 1.00 88.31 208 LYS A C 1
ATOM 1711 O O . LYS A 1 208 ? 6.602 12.954 12.026 1.00 88.31 208 LYS A O 1
ATOM 1716 N N . PHE A 1 209 ? 6.106 11.800 13.881 1.00 87.12 209 PHE A N 1
ATOM 1717 C CA . PHE A 1 209 ? 7.490 11.399 14.124 1.00 87.12 209 PHE A CA 1
ATOM 1718 C C . PHE A 1 209 ? 7.952 10.418 13.043 1.00 87.12 209 PHE A C 1
ATOM 1720 O O . PHE A 1 209 ? 9.017 10.599 12.465 1.00 87.12 209 PHE A O 1
ATOM 1727 N N . VAL A 1 210 ? 7.126 9.418 12.733 1.00 87.44 210 VAL A N 1
ATOM 1728 C CA . VAL A 1 210 ? 7.463 8.406 11.725 1.00 87.44 210 VAL A CA 1
ATOM 1729 C C . VAL A 1 210 ? 7.477 8.994 10.320 1.00 87.44 210 VAL A C 1
ATOM 1731 O O . VAL A 1 210 ? 8.371 8.663 9.549 1.00 87.44 210 VAL A O 1
ATOM 1734 N N . GLN A 1 211 ? 6.554 9.909 10.013 1.00 89.25 211 GLN A N 1
ATOM 1735 C CA . GLN A 1 211 ? 6.586 10.698 8.782 1.00 89.25 211 GLN A CA 1
ATOM 1736 C C . GLN A 1 211 ? 7.928 11.427 8.640 1.00 89.25 211 GLN A C 1
ATOM 1738 O O . GLN A 1 211 ? 8.607 11.236 7.641 1.00 89.25 211 GLN A O 1
ATOM 1743 N N . LEU A 1 212 ? 8.377 12.175 9.654 1.00 90.94 212 LEU A N 1
ATOM 1744 C CA . LEU A 1 212 ? 9.660 12.890 9.589 1.00 90.94 212 LEU A CA 1
ATOM 1745 C C . LEU A 1 212 ? 10.856 11.956 9.340 1.00 90.94 212 LEU A C 1
ATOM 1747 O O . LEU A 1 212 ? 11.722 12.271 8.525 1.00 90.94 212 LEU A O 1
ATOM 1751 N N . GLU A 1 213 ? 10.912 10.804 10.013 1.00 89.19 213 GLU A N 1
ATOM 1752 C CA . GLU A 1 213 ? 11.993 9.830 9.804 1.00 89.19 213 GLU A CA 1
ATOM 1753 C C . GLU A 1 213 ? 11.931 9.189 8.405 1.00 89.19 213 GLU A C 1
ATOM 1755 O O . GLU A 1 213 ? 12.966 9.009 7.759 1.00 89.19 213 GLU A O 1
ATOM 1760 N N . ALA A 1 214 ? 10.729 8.880 7.910 1.00 90.12 214 ALA A N 1
ATOM 1761 C CA . ALA A 1 214 ? 10.524 8.342 6.569 1.00 90.12 214 ALA A CA 1
ATOM 1762 C C . ALA A 1 214 ? 10.873 9.372 5.480 1.00 90.12 214 ALA A C 1
ATOM 1764 O O . ALA A 1 214 ? 11.566 9.029 4.527 1.00 90.12 214 ALA A O 1
ATOM 1765 N N . GLU A 1 215 ? 10.464 10.633 5.637 1.00 93.06 215 GLU A N 1
ATOM 1766 C CA . GLU A 1 215 ? 10.788 11.739 4.725 1.00 93.06 215 GLU A CA 1
ATOM 1767 C C . GLU A 1 215 ? 12.298 11.994 4.674 1.00 93.06 215 GLU A C 1
ATOM 1769 O O . GLU A 1 215 ? 12.875 12.140 3.592 1.00 93.06 215 GLU A O 1
ATOM 1774 N N . HIS A 1 216 ? 12.962 11.982 5.834 1.00 92.31 216 HIS A N 1
ATOM 1775 C CA . HIS A 1 216 ? 14.414 12.093 5.906 1.00 92.31 216 HIS A CA 1
ATOM 1776 C C . HIS A 1 216 ? 15.102 10.939 5.163 1.00 92.31 216 HIS A C 1
ATOM 1778 O O . HIS A 1 216 ? 15.991 11.184 4.348 1.00 92.31 216 HIS A O 1
ATOM 1784 N N . LEU A 1 217 ? 14.670 9.690 5.383 1.00 91.38 217 LEU A N 1
ATOM 1785 C CA . LEU A 1 217 ? 15.214 8.537 4.665 1.00 91.38 217 LEU A CA 1
ATOM 1786 C C . LEU A 1 217 ? 14.983 8.639 3.151 1.00 91.38 217 LEU A C 1
ATOM 1788 O O . LEU A 1 217 ? 15.923 8.422 2.390 1.00 91.38 217 LEU A O 1
ATOM 1792 N N . ILE A 1 218 ? 13.765 8.986 2.717 1.00 93.25 218 ILE A N 1
ATOM 1793 C CA . ILE A 1 218 ? 13.420 9.187 1.302 1.00 93.25 218 ILE A CA 1
ATOM 1794 C C . ILE A 1 218 ? 14.357 10.22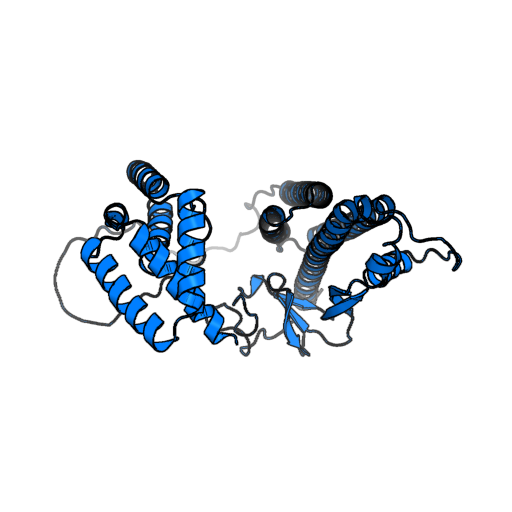5 0.684 1.00 93.25 218 ILE A C 1
ATOM 1796 O O . ILE A 1 218 ? 14.983 9.944 -0.332 1.00 93.25 218 ILE A O 1
ATOM 1800 N N . THR A 1 219 ? 14.539 11.370 1.346 1.00 95.19 219 THR A N 1
ATOM 1801 C CA . THR A 1 219 ? 15.436 12.440 0.884 1.00 95.19 219 THR A CA 1
ATOM 1802 C C . THR A 1 219 ? 16.883 11.949 0.751 1.00 95.19 219 THR A C 1
ATOM 1804 O O . THR A 1 219 ? 17.579 12.279 -0.212 1.00 95.19 219 THR A O 1
ATOM 1807 N N . CYS A 1 220 ? 17.365 11.150 1.708 1.00 93.12 220 CYS A N 1
ATOM 1808 C CA . CYS A 1 220 ? 18.703 10.566 1.640 1.00 93.12 220 CYS A CA 1
ATOM 1809 C C . CYS A 1 220 ? 18.846 9.573 0.474 1.00 93.12 220 CYS A C 1
ATOM 1811 O O . CYS A 1 220 ? 19.861 9.600 -0.219 1.00 93.12 220 CYS A O 1
ATOM 1813 N N . LEU A 1 221 ? 17.840 8.728 0.235 1.00 92.50 221 LEU A N 1
ATOM 1814 C CA . LEU A 1 221 ? 17.831 7.772 -0.877 1.00 92.50 221 LEU A CA 1
ATOM 1815 C C . LEU A 1 221 ? 17.729 8.467 -2.241 1.00 92.50 221 LEU A C 1
ATOM 1817 O O . LEU A 1 221 ? 18.406 8.050 -3.177 1.00 92.50 221 LEU A O 1
ATOM 1821 N N . GLU A 1 222 ? 16.945 9.541 -2.353 1.00 93.81 222 GLU A N 1
ATOM 1822 C CA . GLU A 1 222 ? 16.866 10.370 -3.563 1.00 93.81 222 GLU A CA 1
ATOM 1823 C C . GLU A 1 222 ? 18.223 10.992 -3.894 1.00 93.81 222 GLU A C 1
ATOM 1825 O O . GLU A 1 222 ? 18.713 10.834 -5.010 1.00 93.81 222 GLU A O 1
ATOM 1830 N N . ARG A 1 223 ? 18.888 11.604 -2.902 1.00 93.62 223 ARG A N 1
ATOM 1831 C CA . ARG A 1 223 ? 20.247 12.134 -3.088 1.00 93.62 223 ARG A CA 1
ATOM 1832 C C . ARG A 1 223 ? 21.224 11.036 -3.512 1.00 93.62 223 ARG A C 1
ATOM 1834 O O . ARG A 1 223 ? 22.022 11.259 -4.416 1.00 93.62 223 ARG A O 1
ATOM 1841 N N . LEU A 1 224 ? 21.167 9.865 -2.876 1.00 92.38 224 LEU A N 1
ATOM 1842 C CA . LEU A 1 224 ? 22.014 8.733 -3.249 1.00 92.38 224 LEU A CA 1
ATOM 1843 C C . LEU A 1 224 ? 21.761 8.313 -4.704 1.00 92.38 224 LEU A C 1
ATOM 1845 O O . LEU A 1 224 ? 22.713 8.109 -5.451 1.00 92.38 224 LEU A O 1
ATOM 1849 N N . SER A 1 225 ? 20.498 8.221 -5.125 1.00 92.88 225 SER A N 1
ATOM 1850 C CA . SER A 1 225 ? 20.127 7.923 -6.511 1.00 92.88 225 SER A CA 1
ATOM 1851 C C . SER A 1 225 ? 20.700 8.958 -7.489 1.00 92.88 225 SER A C 1
ATOM 1853 O O . SER A 1 225 ? 21.328 8.580 -8.479 1.00 92.88 225 SER A O 1
ATOM 1855 N N . ASP A 1 226 ? 20.572 10.252 -7.188 1.00 90.81 226 ASP A N 1
ATOM 1856 C CA . ASP A 1 226 ? 21.118 11.336 -8.014 1.00 90.81 226 ASP A CA 1
ATOM 1857 C C . ASP A 1 226 ? 22.650 11.262 -8.122 1.00 90.81 226 ASP A C 1
ATOM 1859 O O . ASP A 1 226 ? 23.213 11.352 -9.219 1.00 90.81 226 ASP A O 1
ATOM 1863 N N . ASP A 1 227 ? 23.341 11.034 -7.002 1.00 90.25 227 ASP A N 1
ATOM 1864 C CA . ASP A 1 227 ? 24.799 10.883 -6.959 1.00 90.25 227 ASP A CA 1
ATOM 1865 C C . ASP A 1 227 ? 25.253 9.678 -7.804 1.00 90.25 227 ASP A C 1
ATOM 1867 O O . ASP A 1 227 ? 26.264 9.737 -8.523 1.00 90.25 227 ASP A O 1
ATOM 1871 N N . LEU A 1 228 ? 24.481 8.584 -7.774 1.00 88.00 228 LEU A N 1
ATOM 1872 C CA . LEU A 1 228 ? 24.703 7.390 -8.589 1.00 88.00 228 LEU A CA 1
ATOM 1873 C C . LEU A 1 228 ? 24.389 7.616 -10.078 1.00 88.00 228 LEU A C 1
ATOM 1875 O O . LEU A 1 228 ? 24.990 6.935 -10.907 1.00 88.00 228 LEU A O 1
ATOM 1879 N N . GLN A 1 229 ? 23.548 8.573 -10.460 1.00 87.25 229 GLN A N 1
ATOM 1880 C CA . GLN A 1 229 ? 23.341 8.922 -11.871 1.00 87.25 229 GLN A CA 1
ATOM 1881 C C . GLN A 1 229 ? 24.441 9.855 -12.400 1.00 87.25 229 GLN A C 1
ATOM 1883 O O . GLN A 1 229 ? 24.964 9.651 -13.496 1.00 87.25 229 GLN A O 1
ATOM 1888 N N . GLN A 1 230 ? 24.865 10.844 -11.609 1.00 84.06 230 GLN A N 1
ATOM 1889 C CA . GLN A 1 230 ? 25.818 11.877 -12.045 1.00 84.06 230 GLN A CA 1
ATOM 1890 C C . GLN A 1 230 ? 27.251 11.371 -12.241 1.00 84.06 230 GLN A C 1
ATOM 1892 O O . GLN A 1 230 ? 28.005 11.917 -13.044 1.00 84.06 230 GLN A O 1
ATOM 1897 N N . THR A 1 231 ? 27.656 10.319 -11.528 1.00 69.62 231 THR A N 1
ATOM 1898 C CA . THR A 1 231 ? 29.021 9.770 -11.632 1.00 69.62 231 THR A CA 1
ATOM 1899 C C . THR A 1 231 ? 29.217 8.793 -12.802 1.00 69.62 231 THR A C 1
ATOM 1901 O O . THR A 1 231 ? 30.237 8.108 -12.858 1.00 69.62 231 THR A O 1
ATOM 1904 N N . LEU A 1 232 ? 28.272 8.705 -13.747 1.00 63.56 232 LEU A N 1
ATOM 1905 C CA . LEU A 1 232 ? 28.501 8.039 -15.033 1.00 63.56 232 LEU A CA 1
ATOM 1906 C C . LEU A 1 232 ? 29.392 8.941 -15.905 1.00 63.56 232 LEU A C 1
ATOM 1908 O O . LEU A 1 232 ? 28.969 10.038 -16.272 1.00 63.56 232 LEU A O 1
ATOM 1912 N N . PRO A 1 233 ? 30.630 8.536 -16.247 1.00 56.66 233 PRO A N 1
ATOM 1913 C CA . PRO A 1 233 ? 31.447 9.322 -17.154 1.00 56.66 233 PRO A CA 1
ATOM 1914 C C . PRO A 1 233 ? 30.732 9.395 -18.502 1.00 56.66 233 PRO A C 1
ATOM 1916 O O . PRO A 1 233 ? 30.470 8.358 -19.117 1.00 56.66 233 PRO A O 1
ATOM 1919 N N . SER A 1 234 ? 30.448 10.618 -18.960 1.00 47.22 234 SER A N 1
ATOM 1920 C CA . SER A 1 234 ? 29.983 10.951 -20.311 1.00 47.22 234 SER A CA 1
ATOM 1921 C C . SER A 1 234 ? 31.041 10.539 -21.335 1.00 47.22 234 SER A C 1
ATOM 1923 O O . SER A 1 234 ? 31.726 11.365 -21.933 1.00 47.22 234 SER A O 1
ATOM 1925 N N . THR A 1 235 ? 31.254 9.240 -21.487 1.00 47.31 235 THR A N 1
ATOM 1926 C CA . THR A 1 235 ? 32.218 8.697 -22.426 1.00 47.31 235 THR A CA 1
ATOM 1927 C C . THR A 1 235 ? 31.520 8.727 -23.780 1.00 47.31 235 THR A C 1
ATOM 1929 O O . THR A 1 235 ? 30.482 8.078 -23.930 1.00 47.31 235 THR A O 1
ATOM 1932 N N . PRO A 1 236 ? 32.008 9.500 -24.766 1.00 42.66 236 PRO A N 1
ATOM 1933 C CA . PRO A 1 236 ? 31.396 9.519 -26.083 1.00 42.66 236 PRO A CA 1
ATOM 1934 C C . PRO A 1 236 ? 31.469 8.104 -26.661 1.00 42.66 236 PRO A C 1
ATOM 1936 O O . PRO A 1 236 ? 32.552 7.575 -26.906 1.00 42.66 236 PRO A O 1
ATOM 1939 N N . LEU A 1 237 ? 30.303 7.498 -26.885 1.00 43.34 237 LEU A N 1
ATOM 1940 C CA . LEU A 1 237 ? 30.079 6.144 -27.417 1.00 43.34 237 LEU A CA 1
ATOM 1941 C C . LEU A 1 237 ? 30.529 5.974 -28.891 1.00 43.34 237 LEU A C 1
ATOM 1943 O O . LEU A 1 237 ? 29.980 5.174 -29.638 1.00 43.34 237 LEU A O 1
ATOM 1947 N N . SER A 1 238 ? 31.539 6.730 -29.328 1.00 41.44 238 SER A N 1
ATOM 1948 C CA . SER A 1 238 ? 31.984 6.858 -30.721 1.00 41.44 238 SER A CA 1
ATOM 1949 C C . SER A 1 238 ? 33.158 5.933 -31.097 1.00 41.44 238 SER A C 1
ATOM 1951 O O . SER A 1 238 ? 33.444 5.758 -32.276 1.00 41.44 238 SER A O 1
ATOM 1953 N N . ALA A 1 239 ? 33.845 5.292 -30.141 1.00 39.97 239 ALA A N 1
ATOM 1954 C CA . ALA A 1 239 ? 35.135 4.646 -30.436 1.00 39.97 239 ALA A CA 1
ATOM 1955 C C . ALA A 1 239 ? 35.174 3.101 -30.438 1.00 39.97 239 ALA A C 1
ATOM 1957 O O . ALA A 1 239 ? 36.233 2.555 -30.737 1.00 39.97 239 ALA A O 1
ATOM 1958 N N . TYR A 1 240 ? 34.083 2.377 -30.140 1.00 37.88 240 TYR A N 1
ATOM 1959 C CA . TYR A 1 240 ? 34.158 0.911 -29.932 1.00 37.88 240 TYR A CA 1
ATOM 1960 C C . TYR A 1 240 ? 33.299 0.008 -30.833 1.00 37.88 240 TYR A C 1
ATOM 1962 O O . TYR A 1 240 ? 33.299 -1.204 -30.636 1.00 37.88 240 TYR A O 1
ATOM 1970 N N . PHE A 1 241 ? 32.675 0.530 -31.893 1.00 35.72 241 PHE A N 1
ATOM 1971 C CA . PHE A 1 241 ? 32.080 -0.310 -32.946 1.00 35.72 241 PHE A CA 1
ATOM 1972 C C . PHE A 1 241 ? 32.727 -0.051 -34.310 1.00 35.72 241 PHE A C 1
ATOM 1974 O O . PHE A 1 241 ? 32.115 0.496 -35.218 1.00 35.72 241 PHE A O 1
ATOM 1981 N N . ASN A 1 242 ? 33.976 -0.495 -34.466 1.00 37.16 242 ASN A N 1
ATOM 1982 C CA . ASN A 1 242 ? 34.540 -0.809 -35.779 1.00 37.16 242 ASN A CA 1
ATOM 1983 C C . ASN A 1 242 ? 34.434 -2.324 -36.009 1.00 37.16 242 ASN A C 1
ATOM 1985 O O . ASN A 1 242 ? 35.413 -3.054 -35.883 1.00 37.16 242 ASN A O 1
ATOM 1989 N N . TYR A 1 243 ? 33.232 -2.790 -36.352 1.00 34.62 243 TYR A N 1
ATOM 1990 C CA . TYR A 1 243 ? 33.058 -4.018 -37.128 1.00 34.62 243 TYR A CA 1
ATOM 1991 C C . TYR A 1 243 ? 32.580 -3.616 -38.525 1.00 34.62 243 TYR A C 1
ATOM 1993 O O . TYR A 1 243 ? 31.607 -2.882 -38.678 1.00 34.62 243 TYR A O 1
ATOM 2001 N N . SER A 1 244 ? 33.343 -4.043 -39.531 1.00 31.72 244 SER A N 1
ATOM 2002 C CA . SER A 1 244 ? 33.137 -3.715 -40.943 1.00 31.72 244 SER A CA 1
ATOM 2003 C C . SER A 1 244 ? 31.829 -4.284 -41.517 1.00 31.72 244 SER A C 1
ATOM 2005 O O . SER A 1 244 ? 31.284 -5.252 -40.985 1.00 31.72 244 SER A O 1
ATOM 2007 N N . PRO A 1 245 ? 31.330 -3.681 -42.611 1.00 33.19 245 PRO A N 1
ATOM 2008 C CA . PRO A 1 245 ? 29.942 -3.764 -43.038 1.00 33.19 245 PRO A CA 1
ATOM 2009 C C . PRO A 1 245 ? 29.671 -4.989 -43.918 1.00 33.19 245 PRO A C 1
ATOM 2011 O O . PRO A 1 245 ? 30.404 -5.259 -44.868 1.00 33.19 245 PRO A O 1
ATOM 2014 N N . VAL A 1 246 ? 28.560 -5.678 -43.650 1.00 34.38 246 VAL A N 1
ATOM 2015 C CA . VAL A 1 246 ? 27.873 -6.513 -44.644 1.00 34.38 246 VAL A CA 1
ATOM 2016 C C . VAL A 1 246 ? 26.597 -5.785 -45.054 1.00 34.38 246 VAL A C 1
ATOM 2018 O O . VAL A 1 246 ? 25.906 -5.167 -44.246 1.00 34.38 246 VAL A O 1
ATOM 2021 N N . GLU A 1 247 ? 26.361 -5.801 -46.354 1.00 32.88 247 GLU A N 1
ATOM 2022 C CA . GLU A 1 247 ? 25.527 -4.893 -47.120 1.00 32.88 247 GLU A CA 1
ATOM 2023 C C . GLU A 1 247 ? 24.030 -4.915 -46.755 1.00 32.88 247 GLU A C 1
ATOM 2025 O O . GLU A 1 247 ? 23.335 -5.922 -46.837 1.00 32.88 247 GLU A O 1
ATOM 2030 N N . ASN A 1 248 ? 23.540 -3.719 -46.431 1.00 31.02 248 ASN A N 1
ATOM 2031 C CA . ASN A 1 248 ? 22.390 -3.058 -47.049 1.00 31.02 248 ASN A CA 1
ATOM 2032 C C . ASN A 1 248 ? 21.035 -3.808 -47.096 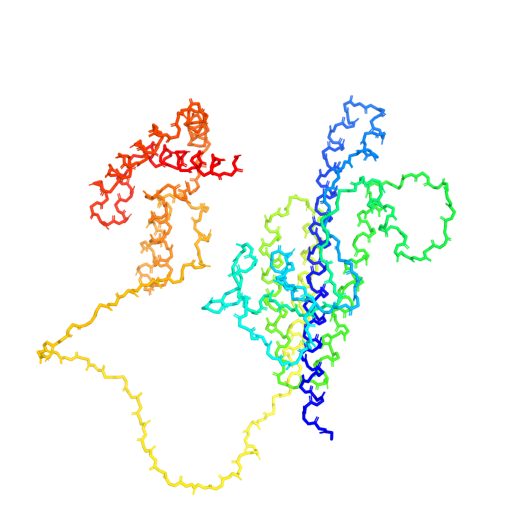1.00 31.02 248 ASN A C 1
ATOM 2034 O O . ASN A 1 248 ? 20.641 -4.398 -48.103 1.00 31.02 248 ASN A O 1
ATOM 2038 N N . ARG A 1 249 ? 20.221 -3.608 -46.048 1.00 30.41 249 ARG A N 1
ATOM 2039 C CA . ARG A 1 249 ? 18.756 -3.529 -46.174 1.00 30.41 249 ARG A CA 1
ATOM 2040 C C . ARG A 1 249 ? 18.258 -2.175 -45.673 1.00 30.41 249 ARG A C 1
ATOM 2042 O O . ARG A 1 249 ? 18.220 -1.904 -44.479 1.00 30.41 249 ARG A O 1
ATOM 2049 N N . ASN A 1 250 ? 17.836 -1.361 -46.634 1.00 37.75 250 ASN A N 1
ATOM 2050 C CA . ASN A 1 250 ? 16.958 -0.209 -46.470 1.00 37.75 250 ASN A CA 1
ATOM 2051 C C . ASN A 1 250 ? 15.682 -0.600 -45.705 1.00 37.75 250 ASN A C 1
ATOM 2053 O O . ASN A 1 250 ? 14.858 -1.334 -46.247 1.00 37.75 250 ASN A O 1
ATOM 2057 N N . THR A 1 251 ? 15.452 -0.029 -44.521 1.00 31.55 251 THR A N 1
ATOM 2058 C CA . THR A 1 251 ? 14.089 0.201 -44.015 1.00 31.55 251 THR A CA 1
ATOM 2059 C C . THR A 1 251 ? 13.996 1.542 -43.303 1.00 31.55 251 THR A C 1
ATOM 2061 O O . THR A 1 251 ? 14.195 1.663 -42.099 1.00 31.55 251 THR A O 1
ATOM 2064 N N . ASN A 1 252 ? 13.628 2.536 -44.100 1.00 32.69 252 ASN A N 1
ATOM 2065 C CA . ASN A 1 252 ? 12.900 3.725 -43.695 1.00 32.69 252 ASN A CA 1
ATOM 2066 C C . ASN A 1 252 ? 11.508 3.259 -43.205 1.00 32.69 252 ASN A C 1
ATOM 2068 O O . ASN A 1 252 ? 10.738 2.728 -44.006 1.00 32.69 252 ASN A O 1
ATOM 2072 N N . ARG A 1 253 ? 11.179 3.372 -41.910 1.00 29.08 253 ARG A N 1
ATOM 2073 C CA . ARG A 1 253 ? 9.816 3.107 -41.403 1.00 29.08 253 ARG A CA 1
ATOM 2074 C C . ARG A 1 253 ? 9.127 4.426 -41.068 1.00 29.08 253 ARG A C 1
ATOM 2076 O O . ARG A 1 253 ? 9.122 4.878 -39.930 1.00 29.08 253 ARG A O 1
ATOM 2083 N N . GLN A 1 254 ? 8.528 5.016 -42.100 1.00 32.00 254 GLN A N 1
ATOM 2084 C CA . GLN A 1 254 ? 7.354 5.870 -41.956 1.00 32.00 254 GLN A CA 1
ATOM 2085 C C . GLN A 1 254 ? 6.138 4.984 -41.658 1.00 32.00 254 GLN A C 1
ATOM 2087 O O . GLN A 1 254 ? 5.960 3.929 -42.268 1.00 32.00 254 GLN A O 1
ATOM 2092 N N . PHE A 1 255 ? 5.306 5.426 -40.718 1.00 30.52 255 PHE A N 1
ATOM 2093 C CA . PHE A 1 255 ? 4.006 4.832 -40.424 1.00 30.52 255 PHE A CA 1
ATOM 2094 C C . PHE A 1 255 ? 3.062 4.970 -41.633 1.00 30.52 255 PHE A C 1
ATOM 2096 O O . PHE A 1 255 ? 2.921 6.078 -42.160 1.00 30.52 255 PHE A O 1
ATOM 2103 N N . PRO A 1 256 ? 2.385 3.897 -42.079 1.00 31.31 256 PRO A N 1
ATOM 2104 C CA . PRO A 1 256 ? 1.418 3.995 -43.161 1.00 31.31 256 PRO A CA 1
ATOM 2105 C C . PRO A 1 256 ? 0.065 4.529 -42.674 1.00 31.31 256 PRO A C 1
ATOM 2107 O O . PRO A 1 256 ? -0.524 4.040 -41.710 1.00 31.31 256 PRO A O 1
ATOM 2110 N N . ARG A 1 257 ? -0.445 5.514 -43.423 1.00 30.31 257 ARG A N 1
ATOM 2111 C CA . ARG A 1 257 ? -1.865 5.880 -43.475 1.00 30.31 257 ARG A CA 1
ATOM 2112 C C . ARG A 1 257 ? -2.671 4.685 -43.988 1.00 30.31 257 ARG A C 1
ATOM 2114 O O . ARG A 1 257 ? -2.344 4.144 -45.041 1.00 30.31 257 ARG A O 1
ATOM 2121 N N . PHE A 1 258 ? -3.755 4.339 -43.302 1.00 29.41 258 PHE A N 1
ATOM 2122 C CA . PHE A 1 258 ? -4.762 3.421 -43.828 1.00 29.41 258 PHE A CA 1
ATOM 2123 C C . PHE A 1 258 ? -5.821 4.184 -44.632 1.00 29.41 258 PHE A C 1
ATOM 2125 O O . PHE A 1 258 ? -6.385 5.178 -44.177 1.00 29.41 258 PHE A O 1
ATOM 2132 N N . SER A 1 259 ? -6.112 3.692 -45.834 1.00 29.69 259 SER A N 1
ATOM 2133 C CA . SER A 1 259 ? -7.367 3.930 -46.545 1.00 29.69 259 SER A CA 1
ATOM 2134 C C . SER A 1 259 ? -7.897 2.594 -47.068 1.00 29.69 259 SER A C 1
ATOM 2136 O O . SER A 1 259 ? -7.152 1.763 -47.575 1.00 29.69 259 SER A O 1
ATOM 2138 N N . THR A 1 260 ? -9.195 2.432 -46.842 1.00 34.94 260 THR A N 1
ATOM 2139 C CA . THR A 1 260 ? -10.170 1.372 -47.146 1.00 34.94 260 THR A CA 1
ATOM 2140 C C . THR A 1 260 ? -9.932 0.449 -48.352 1.00 34.94 260 THR A C 1
ATOM 2142 O O . THR A 1 260 ? -9.769 0.929 -49.471 1.00 34.94 260 THR A O 1
ATOM 2145 N N . SER A 1 261 ? -10.118 -0.866 -48.161 1.00 30.97 261 SER A N 1
ATOM 2146 C CA . SER A 1 261 ? -11.171 -1.680 -48.820 1.00 30.97 261 SER A CA 1
ATOM 2147 C C . SER A 1 261 ? -11.122 -3.166 -48.389 1.00 30.97 261 SER A C 1
ATOM 2149 O O . SER A 1 261 ? -10.046 -3.693 -48.136 1.00 30.97 261 SER A O 1
ATOM 2151 N N . SER A 1 262 ? -12.323 -3.758 -48.240 1.00 38.19 262 SER A N 1
ATOM 2152 C CA . SER A 1 262 ? -12.752 -5.182 -48.341 1.00 38.19 262 SER A CA 1
ATOM 2153 C C . SER A 1 262 ? -11.656 -6.259 -48.484 1.00 38.19 262 SER A C 1
ATOM 2155 O O . SER A 1 262 ? -10.821 -6.158 -49.368 1.00 38.19 262 SER A O 1
ATOM 2157 N N . ASP A 1 263 ? -11.607 -7.348 -47.713 1.00 33.00 263 ASP A N 1
ATOM 2158 C CA . ASP A 1 263 ? -12.659 -8.344 -47.481 1.00 33.00 263 ASP A CA 1
ATOM 2159 C C . ASP A 1 263 ? -12.331 -9.254 -46.273 1.00 33.00 263 ASP A C 1
ATOM 2161 O O . ASP A 1 263 ? -11.193 -9.359 -45.826 1.00 33.00 263 ASP A O 1
ATOM 2165 N N . LYS A 1 264 ? -13.398 -9.895 -45.788 1.00 46.59 264 LYS A N 1
ATOM 2166 C CA . LYS A 1 264 ? -13.558 -10.988 -44.808 1.00 46.59 264 LYS A CA 1
ATOM 2167 C C . LYS A 1 264 ? -12.299 -11.735 -44.319 1.00 46.59 264 LYS A C 1
ATOM 2169 O O . LYS A 1 264 ? -11.669 -12.433 -45.097 1.00 46.59 264 LYS A O 1
ATOM 2174 N N . GLU A 1 265 ? -12.107 -11.771 -42.996 1.00 34.66 265 GLU A N 1
ATOM 2175 C CA . GLU A 1 265 ? -12.137 -13.002 -42.176 1.00 34.66 265 GLU A CA 1
ATOM 2176 C C . GLU A 1 265 ? -11.995 -12.679 -40.674 1.00 34.66 265 GLU A C 1
ATOM 2178 O O . GLU A 1 265 ? -11.289 -11.760 -40.264 1.00 34.66 265 GLU A O 1
ATOM 2183 N N . LYS A 1 266 ? -12.757 -13.409 -39.856 1.00 48.38 266 LYS A N 1
ATOM 2184 C CA . LYS A 1 266 ? -12.970 -13.218 -38.413 1.00 48.38 266 LYS A CA 1
ATOM 2185 C C . LYS A 1 266 ? -11.873 -13.959 -37.628 1.00 48.38 266 LYS A C 1
ATOM 2187 O O . LYS A 1 266 ? -11.666 -15.140 -37.896 1.00 48.38 266 LYS A O 1
ATOM 2192 N N . PRO A 1 267 ? -11.246 -13.332 -36.618 1.00 35.06 267 PRO A N 1
ATOM 2193 C CA . PRO A 1 267 ? -11.079 -14.043 -35.350 1.00 35.06 267 PRO A CA 1
ATOM 2194 C C . PRO A 1 267 ? -11.351 -13.160 -34.124 1.00 35.06 267 PRO A C 1
ATOM 2196 O O . PRO A 1 267 ? -11.055 -11.965 -34.088 1.00 35.06 267 PRO A O 1
ATOM 2199 N N . GLU A 1 268 ? -11.949 -13.796 -33.121 1.00 44.88 268 GLU A N 1
ATOM 2200 C CA . GLU A 1 268 ? -12.285 -13.256 -31.806 1.00 44.88 268 GLU A CA 1
ATOM 2201 C C . GLU A 1 268 ? -11.029 -12.758 -31.077 1.00 44.88 268 GLU A C 1
ATOM 2203 O O . GLU A 1 268 ? -10.063 -13.495 -30.892 1.00 44.88 268 GLU A O 1
ATOM 2208 N N . LYS A 1 269 ? -11.050 -11.484 -30.670 1.00 31.80 269 LYS A N 1
ATOM 2209 C CA . LYS A 1 269 ? -10.060 -10.869 -29.783 1.00 31.80 269 LYS A CA 1
ATOM 2210 C C . LYS A 1 269 ? -10.721 -10.596 -28.438 1.00 31.80 269 LYS A C 1
ATOM 2212 O O . LYS A 1 269 ? -11.500 -9.654 -28.319 1.00 31.80 269 LYS A O 1
ATOM 2217 N N . SER A 1 270 ? -10.380 -11.393 -27.432 1.00 39.03 270 SER A N 1
ATOM 2218 C CA . SER A 1 270 ? -10.524 -11.023 -26.026 1.00 39.03 270 SER A CA 1
ATOM 2219 C C . SER A 1 270 ? -9.414 -10.028 -25.686 1.00 39.03 270 SER A C 1
ATOM 2221 O O . SER A 1 270 ? -8.248 -10.394 -25.542 1.00 39.03 270 SER A O 1
ATOM 2223 N N . VAL A 1 271 ? -9.776 -8.749 -25.646 1.00 36.22 271 VAL A N 1
ATOM 2224 C CA . VAL A 1 271 ? -8.937 -7.669 -25.125 1.00 36.22 271 VAL A CA 1
ATOM 2225 C C . VAL A 1 271 ? -9.235 -7.580 -23.633 1.00 36.22 271 VAL A C 1
ATOM 2227 O O . VAL A 1 271 ? -10.260 -7.027 -23.253 1.00 36.22 271 VAL A O 1
ATOM 2230 N N . GLU A 1 272 ? -8.370 -8.146 -22.795 1.00 34.69 272 GLU A N 1
ATOM 2231 C CA . GLU A 1 272 ? -8.389 -7.875 -21.356 1.00 34.69 272 GLU A CA 1
ATOM 2232 C C . GLU A 1 272 ? -7.265 -6.891 -21.032 1.00 34.69 272 GLU A C 1
ATOM 2234 O O . GLU A 1 272 ? -6.075 -7.183 -21.150 1.00 34.69 272 GLU A O 1
ATOM 2239 N N . SER A 1 273 ? -7.685 -5.670 -20.708 1.00 37.22 273 SER A N 1
ATOM 2240 C CA . SER A 1 273 ? -6.850 -4.544 -20.319 1.00 37.22 273 SER A CA 1
ATOM 2241 C C . SER A 1 273 ? -6.286 -4.755 -18.915 1.00 37.22 273 SER A C 1
ATOM 2243 O O . SER A 1 273 ? -7.032 -4.925 -17.951 1.00 37.22 273 SER A O 1
ATOM 2245 N N . SER A 1 274 ? -4.965 -4.686 -18.789 1.00 37.06 274 SER A N 1
ATOM 2246 C CA . SER A 1 274 ? -4.238 -4.682 -17.521 1.00 37.06 274 SER A CA 1
ATOM 2247 C C . SER A 1 274 ? -4.516 -3.392 -16.734 1.00 37.06 274 SER A C 1
ATOM 2249 O O . SER A 1 274 ? -3.852 -2.376 -16.937 1.00 37.06 274 SER A O 1
ATOM 2251 N N . SER A 1 275 ? -5.510 -3.426 -15.845 1.00 41.09 275 SER A N 1
ATOM 2252 C CA . SER A 1 275 ? -5.893 -2.318 -14.963 1.00 41.09 275 SER A CA 1
ATOM 2253 C C . SER A 1 275 ? -5.028 -2.304 -13.695 1.00 41.09 275 SER A C 1
ATOM 2255 O O . SER A 1 275 ? -5.362 -2.958 -12.706 1.00 41.09 275 SER A O 1
ATOM 2257 N N . GLU A 1 276 ? -3.913 -1.573 -13.697 1.00 43.12 276 GLU A N 1
ATOM 2258 C CA . GLU A 1 276 ? -3.051 -1.453 -12.505 1.00 43.12 276 GLU A CA 1
ATOM 2259 C C . GLU A 1 276 ? -2.792 -0.007 -12.044 1.00 43.12 276 GLU A C 1
ATOM 2261 O O . GLU A 1 276 ? -1.880 0.247 -11.269 1.00 43.12 276 GLU A O 1
ATOM 2266 N N . SER A 1 277 ? -3.640 0.952 -12.437 1.00 51.31 277 SER A N 1
ATOM 2267 C CA . SER A 1 277 ? -3.472 2.379 -12.097 1.00 51.31 277 SER A CA 1
ATOM 2268 C C . SER A 1 277 ? -4.728 3.079 -11.546 1.00 51.31 277 SER A C 1
ATOM 2270 O O . SER A 1 277 ? -4.890 4.285 -11.701 1.00 51.31 277 SER A O 1
ATOM 2272 N N . CYS A 1 278 ? -5.643 2.369 -10.876 1.00 49.28 278 CYS A N 1
ATOM 2273 C CA . CYS A 1 278 ? -6.955 2.941 -10.527 1.00 49.28 278 CYS A CA 1
ATOM 2274 C C . CYS A 1 278 ? -7.119 3.350 -9.044 1.00 49.28 278 CYS A C 1
ATOM 2276 O O . CYS A 1 278 ? -8.205 3.200 -8.486 1.00 49.28 278 CYS A O 1
ATOM 2278 N N . SER A 1 279 ? -6.068 3.830 -8.361 1.00 62.81 279 SER A N 1
ATOM 2279 C CA . SER A 1 279 ? -6.231 4.508 -7.052 1.00 62.81 279 SER A CA 1
ATOM 2280 C C . SER A 1 279 ? -6.150 6.036 -7.142 1.00 62.81 279 SER A C 1
ATOM 2282 O O . SER A 1 279 ? -6.697 6.718 -6.281 1.00 62.81 279 SER A O 1
ATOM 2284 N N . THR A 1 280 ? -5.552 6.589 -8.205 1.00 79.06 280 THR A N 1
ATOM 2285 C CA . THR A 1 280 ? -5.214 8.022 -8.323 1.00 79.06 280 THR A CA 1
ATOM 2286 C C . THR A 1 280 ? -6.425 8.966 -8.273 1.00 79.06 280 THR A C 1
ATOM 2288 O O . THR A 1 280 ? -6.279 10.150 -7.983 1.00 79.06 280 THR A O 1
ATOM 2291 N N . TYR A 1 281 ? -7.633 8.461 -8.532 1.00 88.25 281 TYR A N 1
ATOM 2292 C CA . TYR A 1 281 ? -8.854 9.263 -8.670 1.00 88.25 281 TYR A CA 1
ATOM 2293 C C . TYR A 1 281 ? -9.914 8.996 -7.592 1.00 88.25 281 TYR A C 1
ATOM 2295 O O . TYR A 1 281 ? -10.985 9.608 -7.611 1.00 88.25 281 TYR A O 1
ATOM 2303 N N . VAL A 1 282 ? -9.619 8.124 -6.621 1.00 85.50 282 VAL A N 1
ATOM 2304 C CA . VAL A 1 282 ? -10.563 7.764 -5.548 1.00 85.50 282 VAL A CA 1
ATOM 2305 C C . VAL A 1 282 ? -10.894 8.973 -4.664 1.00 85.50 282 VAL A C 1
ATOM 2307 O O . VAL A 1 282 ? -12.024 9.117 -4.209 1.00 85.50 282 VAL A O 1
ATOM 2310 N N . GLU A 1 283 ? -9.958 9.908 -4.502 1.00 87.50 283 GLU A N 1
ATOM 2311 C CA . GLU A 1 283 ? -10.116 11.117 -3.677 1.00 87.50 283 GLU A CA 1
ATOM 2312 C C . GLU A 1 283 ? -10.986 12.216 -4.307 1.00 87.50 283 GLU A C 1
ATOM 2314 O O . GLU A 1 283 ? -11.189 13.283 -3.724 1.00 87.50 283 GLU A O 1
ATOM 2319 N N . TYR A 1 284 ? -11.503 12.000 -5.515 1.00 91.69 284 TYR A N 1
ATOM 2320 C CA . TYR A 1 284 ? -12.268 13.009 -6.234 1.00 91.69 284 TYR A CA 1
ATOM 2321 C C . TYR A 1 284 ? -13.766 12.716 -6.138 1.00 91.69 284 TYR A C 1
ATOM 2323 O O . TYR A 1 284 ? -14.222 11.576 -6.278 1.00 91.69 284 TYR A O 1
ATOM 2331 N N . SER A 1 285 ? -14.574 13.761 -5.950 1.00 93.44 285 SER A N 1
ATOM 2332 C CA . SER A 1 285 ? -16.025 13.649 -6.118 1.00 93.44 285 SER A CA 1
ATOM 2333 C C . SER A 1 285 ? -16.366 13.407 -7.594 1.00 93.44 285 SER A C 1
ATOM 2335 O O . SER A 1 285 ? -15.584 13.749 -8.484 1.00 93.44 285 SER A O 1
ATOM 2337 N N . THR A 1 286 ? -17.539 12.836 -7.878 1.00 94.12 286 THR A N 1
ATOM 2338 C CA . THR A 1 286 ? -17.965 12.534 -9.260 1.00 94.12 286 THR A CA 1
ATOM 2339 C C . THR A 1 286 ? -17.963 13.788 -10.141 1.00 94.12 286 THR A C 1
ATOM 2341 O O . THR A 1 286 ? -17.426 13.766 -11.245 1.00 94.12 286 THR A O 1
ATOM 2344 N N . ASN A 1 287 ? -18.445 14.918 -9.614 1.00 94.19 287 ASN A N 1
ATOM 2345 C CA . ASN A 1 287 ? -18.433 16.199 -10.328 1.00 94.19 287 ASN A CA 1
ATOM 2346 C C . ASN A 1 287 ? -17.009 16.702 -10.606 1.00 94.19 287 ASN A C 1
ATOM 2348 O O . ASN A 1 287 ? -16.728 17.190 -11.699 1.00 94.19 287 ASN A O 1
ATOM 2352 N N . ARG A 1 288 ? -16.087 16.554 -9.644 1.00 94.94 288 ARG A N 1
ATOM 2353 C CA . ARG A 1 288 ? -14.689 16.967 -9.831 1.00 94.94 288 ARG A CA 1
ATOM 2354 C C . ARG A 1 288 ? -13.989 16.108 -10.887 1.00 94.94 288 ARG A C 1
ATOM 2356 O O . ARG A 1 288 ? -13.211 16.644 -11.675 1.00 94.94 288 ARG A O 1
ATOM 2363 N N . LEU A 1 289 ? -14.279 14.805 -10.931 1.00 95.31 289 LEU A N 1
ATOM 2364 C CA . LEU A 1 289 ? -13.767 13.919 -11.980 1.00 95.31 289 LEU A CA 1
ATOM 2365 C C . LEU A 1 289 ? -14.306 14.273 -13.360 1.00 95.31 289 LEU A C 1
ATOM 2367 O O . LEU A 1 289 ? -13.529 14.282 -14.306 1.00 95.31 289 LEU A O 1
ATOM 2371 N N . LEU A 1 290 ? -15.590 14.614 -13.484 1.00 96.56 290 LEU A N 1
ATOM 2372 C CA . LEU A 1 290 ? -16.171 15.029 -14.766 1.00 96.56 290 LEU A CA 1
ATOM 2373 C C . LEU A 1 290 ? -15.533 16.319 -15.291 1.00 96.56 290 LEU A C 1
ATOM 2375 O O . LEU A 1 290 ? -15.222 16.419 -16.481 1.00 96.56 290 LEU A O 1
ATOM 2379 N N . GLN A 1 291 ? -15.276 17.278 -14.397 1.00 96.81 291 GLN A N 1
ATOM 2380 C CA . GLN A 1 291 ? -14.546 18.492 -14.753 1.00 96.81 291 GLN A CA 1
ATOM 2381 C C . GLN A 1 291 ? -13.123 18.157 -15.212 1.00 96.81 291 GLN A C 1
ATOM 2383 O O . GLN A 1 291 ? -12.708 18.566 -16.291 1.00 96.81 291 GLN A O 1
ATOM 2388 N N . THR A 1 292 ? -12.413 17.334 -14.437 1.00 95.12 292 THR A N 1
ATOM 2389 C CA . THR A 1 292 ? -11.030 16.934 -14.739 1.00 95.12 292 THR A CA 1
ATOM 2390 C C . THR A 1 292 ? -10.946 16.167 -16.063 1.00 95.12 292 THR A C 1
ATOM 2392 O O . THR A 1 292 ? -10.037 16.401 -16.853 1.00 95.12 292 THR A O 1
ATOM 2395 N N . TYR A 1 293 ? -11.915 15.292 -16.345 1.00 97.12 293 TYR A N 1
ATOM 2396 C CA . TYR A 1 293 ? -12.039 14.589 -17.622 1.00 97.12 293 TYR A CA 1
ATOM 2397 C C . TYR A 1 293 ? -12.198 15.570 -18.786 1.00 97.12 293 TYR A C 1
ATOM 2399 O O . TYR A 1 293 ? -11.495 15.459 -19.787 1.00 97.12 293 TYR A O 1
ATOM 2407 N N . SER A 1 294 ? -13.086 16.556 -18.642 1.00 97.31 294 SER A N 1
ATOM 2408 C CA . SER A 1 294 ? -13.327 17.573 -19.670 1.00 97.31 294 SER A CA 1
ATOM 2409 C C . SER A 1 294 ? -12.069 18.403 -19.943 1.00 97.31 294 SER A C 1
ATOM 2411 O O . SER A 1 294 ? -11.704 18.613 -21.100 1.00 97.31 294 SER A O 1
ATOM 2413 N N . ASP A 1 295 ? -11.364 18.811 -18.887 1.00 96.19 295 ASP A N 1
ATOM 2414 C CA . ASP A 1 295 ? -10.117 19.572 -18.991 1.00 96.19 295 ASP A CA 1
ATOM 2415 C C . ASP A 1 295 ? -9.022 18.753 -19.699 1.00 96.19 295 ASP A C 1
ATOM 2417 O O . ASP A 1 295 ? -8.385 19.238 -20.634 1.00 96.19 295 ASP A O 1
ATOM 2421 N N . LEU A 1 296 ? -8.848 17.480 -19.326 1.00 95.50 296 LEU A N 1
ATOM 2422 C CA . LEU A 1 296 ? -7.862 16.584 -19.940 1.00 95.50 296 LEU A CA 1
ATOM 2423 C C . LEU A 1 296 ? -8.187 16.250 -21.399 1.00 95.50 296 LEU A C 1
ATOM 2425 O O . LEU A 1 296 ? -7.272 16.191 -22.225 1.00 95.50 296 LEU A O 1
ATOM 2429 N N . MET A 1 297 ? -9.469 16.080 -21.732 1.00 95.12 297 MET A N 1
ATOM 2430 C CA . MET A 1 297 ? -9.920 15.904 -23.113 1.00 95.12 297 MET A CA 1
ATOM 2431 C C . MET A 1 297 ? -9.573 17.126 -23.965 1.00 95.12 297 MET A C 1
ATOM 2433 O O . MET A 1 297 ? -9.039 16.968 -25.062 1.00 95.12 297 MET A O 1
ATOM 2437 N N . ASN A 1 298 ? -9.789 18.338 -23.444 1.00 95.88 298 ASN A N 1
ATOM 2438 C CA . ASN A 1 298 ? -9.416 19.578 -24.131 1.00 95.88 298 ASN A CA 1
ATOM 2439 C C . ASN A 1 298 ? -7.894 19.722 -24.306 1.00 95.88 298 ASN A C 1
ATOM 2441 O O . ASN A 1 298 ? -7.437 20.325 -25.274 1.00 95.88 298 ASN A O 1
ATOM 2445 N N . MET A 1 299 ? -7.106 19.146 -23.395 1.00 95.31 299 MET A N 1
ATOM 2446 C CA . MET A 1 299 ? -5.642 19.111 -23.471 1.00 95.31 299 MET A CA 1
ATOM 2447 C C . MET A 1 299 ? -5.090 17.977 -24.356 1.00 95.31 299 MET A C 1
ATOM 2449 O O . MET A 1 299 ? -3.877 17.901 -24.545 1.00 95.31 299 MET A O 1
ATOM 2453 N N . GLY A 1 300 ? -5.938 17.083 -24.879 1.00 95.38 300 GLY A N 1
ATOM 2454 C CA . GLY A 1 300 ? -5.512 15.922 -25.671 1.00 95.38 300 GLY A CA 1
ATOM 2455 C C . GLY A 1 300 ? -4.832 14.813 -24.857 1.00 95.38 300 GLY A C 1
ATOM 2456 O O . GLY A 1 300 ? -4.119 13.982 -25.419 1.00 95.38 300 GLY A O 1
ATOM 2457 N N . ASN A 1 301 ? -5.026 14.778 -23.534 1.00 93.38 301 ASN A N 1
ATOM 2458 C CA . ASN A 1 301 ? -4.417 13.774 -22.659 1.00 93.38 301 ASN A CA 1
ATOM 2459 C C . ASN A 1 301 ? -5.314 12.532 -22.520 1.00 93.38 301 ASN A C 1
ATOM 2461 O O . ASN A 1 301 ? -5.955 12.310 -21.492 1.00 93.38 301 ASN A O 1
ATOM 2465 N N . HIS A 1 302 ? -5.367 11.722 -23.579 1.00 93.44 302 HIS A N 1
ATOM 2466 C CA . HIS A 1 302 ? -6.263 10.564 -23.659 1.00 93.44 302 HIS A CA 1
ATOM 2467 C C . HIS A 1 302 ? -5.965 9.466 -22.630 1.00 93.44 302 HIS A C 1
ATOM 2469 O O . HIS A 1 302 ? -6.893 8.822 -22.151 1.00 93.44 302 HIS A O 1
ATOM 2475 N N . GLU A 1 303 ? -4.701 9.268 -22.254 1.00 90.38 303 GLU A N 1
ATOM 2476 C CA . GLU A 1 303 ? -4.305 8.231 -21.294 1.00 90.38 303 GLU A CA 1
ATOM 2477 C C . GLU A 1 303 ? -4.935 8.467 -19.915 1.00 90.38 303 GLU A C 1
ATOM 2479 O O . GLU A 1 303 ? -5.548 7.571 -19.336 1.00 90.38 303 GLU A O 1
ATOM 2484 N N . ARG A 1 304 ? -4.881 9.707 -19.415 1.00 90.56 304 ARG A N 1
ATOM 2485 C CA . ARG A 1 304 ? -5.519 10.053 -18.137 1.00 90.56 304 ARG A CA 1
ATOM 2486 C C . ARG A 1 304 ? -7.046 10.027 -18.217 1.00 90.56 304 ARG A C 1
ATOM 2488 O O . ARG A 1 304 ? -7.699 9.711 -17.226 1.00 90.56 304 ARG A O 1
ATOM 2495 N N . CYS A 1 305 ? -7.622 10.315 -19.383 1.00 94.44 305 CYS A N 1
ATOM 2496 C CA . CYS A 1 305 ? -9.061 10.182 -19.602 1.00 94.44 305 CYS A CA 1
ATOM 2497 C C . CYS A 1 305 ? -9.538 8.728 -19.468 1.00 94.44 305 CYS A C 1
ATOM 2499 O O . CYS A 1 305 ? -10.603 8.510 -18.892 1.00 94.44 305 CYS A O 1
ATOM 2501 N N . ILE A 1 306 ? -8.748 7.751 -19.933 1.00 93.31 306 ILE A N 1
ATOM 2502 C CA . ILE A 1 306 ? -9.046 6.318 -19.766 1.00 93.31 306 ILE A CA 1
ATOM 2503 C C . ILE A 1 306 ? -9.075 5.959 -18.277 1.00 93.31 306 ILE A C 1
ATOM 2505 O O . ILE A 1 306 ? -10.057 5.399 -17.803 1.00 93.31 306 ILE A O 1
ATOM 2509 N N . ALA A 1 307 ? -8.073 6.387 -17.506 1.00 91.06 307 ALA A N 1
ATOM 2510 C CA . ALA A 1 307 ? -8.030 6.112 -16.068 1.00 91.06 307 ALA A CA 1
ATOM 2511 C C . ALA A 1 307 ? -9.225 6.715 -15.294 1.00 91.06 307 ALA A C 1
ATOM 2513 O O . ALA A 1 307 ? -9.719 6.116 -14.337 1.00 91.06 307 ALA A O 1
ATOM 2514 N N . ILE A 1 308 ? -9.733 7.881 -15.715 1.00 95.31 308 ILE A N 1
ATOM 2515 C CA . ILE A 1 308 ? -10.956 8.469 -15.143 1.00 95.31 308 ILE A CA 1
ATOM 2516 C C . ILE A 1 308 ? -12.207 7.682 -15.567 1.00 95.31 308 ILE A C 1
ATOM 2518 O O . ILE A 1 308 ? -13.103 7.476 -14.748 1.00 95.31 308 ILE A O 1
ATOM 2522 N N . GLN A 1 309 ? -12.281 7.217 -16.818 1.00 95.69 309 GLN A N 1
ATOM 2523 C CA . GLN A 1 309 ? -13.372 6.349 -17.277 1.00 95.69 309 GLN A CA 1
ATOM 2524 C C . GLN A 1 309 ? -13.406 5.022 -16.516 1.00 95.69 309 GLN A C 1
ATOM 2526 O O . GLN A 1 309 ? -14.497 4.563 -16.173 1.00 95.69 309 GLN A O 1
ATOM 2531 N N . ASP A 1 310 ? -12.248 4.444 -16.201 1.00 93.94 310 ASP A N 1
ATOM 2532 C CA . ASP A 1 310 ? -12.141 3.240 -15.374 1.00 93.94 310 ASP A CA 1
ATOM 2533 C C . ASP A 1 310 ? -12.673 3.492 -13.959 1.00 93.94 310 ASP A C 1
ATOM 2535 O O . ASP A 1 310 ? -13.451 2.698 -13.428 1.00 93.94 310 ASP A O 1
ATOM 2539 N N . GLU A 1 311 ? -12.334 4.633 -13.356 1.00 95.81 311 GLU A N 1
ATOM 2540 C CA . GLU A 1 311 ? -12.865 5.008 -12.043 1.00 95.81 311 GLU A CA 1
ATOM 2541 C C . GLU A 1 311 ? -14.389 5.223 -12.079 1.00 95.81 311 GLU A C 1
ATOM 2543 O O . GLU A 1 311 ? -15.098 4.778 -11.171 1.00 95.81 311 GLU A O 1
ATOM 2548 N N . PHE A 1 312 ? -14.938 5.826 -13.141 1.00 96.44 312 PHE A N 1
ATOM 2549 C CA . PHE A 1 312 ? -16.392 5.899 -13.311 1.00 96.44 312 PHE A CA 1
ATOM 2550 C C . PHE A 1 312 ? -17.025 4.510 -13.454 1.00 96.44 312 PHE A C 1
ATOM 2552 O O . PHE A 1 312 ? -18.052 4.249 -12.824 1.00 96.44 312 PHE A O 1
ATOM 2559 N N . HIS A 1 313 ? -16.396 3.588 -14.190 1.00 95.38 313 HIS A N 1
ATOM 2560 C CA . HIS A 1 313 ? -16.874 2.208 -14.293 1.00 95.38 313 HIS A CA 1
ATOM 2561 C C . HIS A 1 313 ? -16.898 1.538 -12.923 1.00 95.38 313 HIS A C 1
ATOM 2563 O O . HIS A 1 313 ? -17.903 0.927 -12.554 1.00 95.38 313 HIS A O 1
ATOM 2569 N N . ARG A 1 314 ? -15.837 1.697 -12.126 1.00 95.38 314 ARG A N 1
ATOM 2570 C CA . ARG A 1 314 ? -15.786 1.160 -10.762 1.00 95.38 314 ARG A CA 1
ATOM 2571 C C . ARG A 1 314 ? -16.923 1.689 -9.895 1.00 95.38 314 ARG A C 1
ATOM 2573 O O . ARG A 1 314 ? -17.531 0.902 -9.169 1.00 95.38 314 ARG A O 1
ATOM 2580 N N . ARG A 1 315 ? -17.250 2.981 -9.982 1.00 96.00 315 ARG A N 1
ATOM 2581 C CA . ARG A 1 315 ? -18.386 3.578 -9.252 1.00 96.00 315 ARG A CA 1
ATOM 2582 C C . ARG A 1 315 ? -19.726 3.012 -9.712 1.00 96.00 315 ARG A C 1
ATOM 2584 O O . ARG A 1 315 ? -20.516 2.602 -8.866 1.00 96.00 315 ARG A O 1
ATOM 2591 N N . CYS A 1 316 ? -19.947 2.883 -11.022 1.00 96.19 316 CYS A N 1
ATOM 2592 C CA . CYS A 1 316 ? -21.164 2.269 -11.568 1.00 96.19 316 CYS A CA 1
ATOM 2593 C C . CYS A 1 316 ? -21.356 0.805 -11.133 1.00 96.19 316 CYS A C 1
ATOM 2595 O O . CYS A 1 316 ? -22.481 0.316 -11.101 1.00 96.19 316 CYS A O 1
ATOM 2597 N N 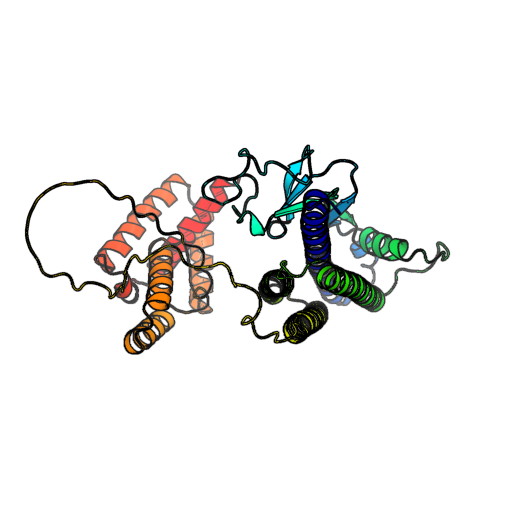. HIS A 1 317 ? -20.276 0.114 -10.753 1.00 95.81 317 HIS A N 1
ATOM 2598 C CA . HIS A 1 317 ? -20.316 -1.258 -10.241 1.00 95.81 317 HIS A CA 1
ATOM 2599 C C . HIS A 1 317 ? -20.266 -1.356 -8.705 1.00 95.81 317 HIS A C 1
ATOM 2601 O O . HIS A 1 317 ? -20.231 -2.469 -8.179 1.00 95.81 317 HIS A O 1
ATOM 2607 N N . GLY A 1 318 ? -20.244 -0.233 -7.976 1.00 95.75 318 GLY A N 1
ATOM 2608 C CA . GLY A 1 318 ? -20.119 -0.202 -6.511 1.00 95.75 318 GLY A CA 1
ATOM 2609 C C . GLY A 1 318 ? -18.742 -0.616 -5.979 1.00 95.75 318 GLY A C 1
ATOM 2610 O O . GLY A 1 318 ? -18.599 -0.958 -4.809 1.00 95.75 318 GLY A O 1
ATOM 2611 N N . GLN A 1 319 ? -17.716 -0.629 -6.831 1.00 95.19 319 GLN A N 1
ATOM 2612 C CA . GLN A 1 319 ? -16.338 -1.000 -6.484 1.00 95.19 319 GLN A CA 1
ATOM 2613 C C . GLN A 1 319 ? -15.490 0.191 -6.011 1.00 95.19 319 GLN A C 1
ATOM 2615 O O . GLN A 1 319 ? -14.348 0.003 -5.580 1.00 95.19 319 GLN A O 1
ATOM 2620 N N . SER A 1 320 ? -16.022 1.406 -6.134 1.00 95.06 320 SER A N 1
ATOM 2621 C CA . SER A 1 320 ? -15.464 2.647 -5.602 1.00 95.06 320 SER A CA 1
ATOM 2622 C C . SER A 1 320 ? -16.609 3.517 -5.087 1.00 95.06 320 SER A C 1
ATOM 2624 O O . SER A 1 320 ? -17.669 3.575 -5.709 1.00 95.06 320 SER A O 1
ATOM 2626 N N . ILE A 1 321 ? -16.389 4.182 -3.953 1.00 91.00 321 ILE A N 1
ATOM 2627 C CA . ILE A 1 321 ? -17.308 5.179 -3.377 1.00 91.00 321 ILE A CA 1
ATOM 2628 C C . ILE A 1 321 ? -16.902 6.613 -3.731 1.00 91.00 321 ILE A C 1
ATOM 2630 O O . ILE A 1 321 ? -17.682 7.540 -3.522 1.00 91.00 321 ILE A O 1
ATOM 2634 N N . GLY A 1 322 ? -15.699 6.797 -4.285 1.00 91.81 322 GLY A N 1
ATOM 2635 C CA . GLY A 1 322 ? -15.097 8.111 -4.463 1.00 91.81 322 GLY A CA 1
ATOM 2636 C C . GLY A 1 322 ? -14.964 8.902 -3.159 1.00 91.81 322 GLY A C 1
ATOM 2637 O O . GLY A 1 322 ? -15.083 8.369 -2.055 1.00 91.81 322 GLY A O 1
ATOM 2638 N N . TYR A 1 323 ? -14.756 10.210 -3.295 1.00 91.81 323 TYR A N 1
ATOM 2639 C CA . TYR A 1 323 ? -14.805 11.125 -2.161 1.00 91.81 323 TYR A CA 1
ATOM 2640 C C . TYR A 1 323 ? -16.244 11.376 -1.713 1.00 91.81 323 TYR A C 1
ATOM 2642 O O . TYR A 1 323 ? -17.090 11.788 -2.514 1.00 91.81 323 TYR A O 1
ATOM 2650 N N . LEU A 1 324 ? -16.489 11.198 -0.416 1.00 92.12 324 LEU A N 1
ATOM 2651 C CA . LEU A 1 324 ? -17.776 11.452 0.219 1.00 92.12 324 LEU A CA 1
ATOM 2652 C C . LEU A 1 324 ? -17.722 12.740 1.041 1.00 92.12 324 LEU A C 1
ATOM 2654 O O . LEU A 1 324 ? -16.805 12.951 1.831 1.00 92.12 324 LEU A O 1
ATOM 2658 N N . THR A 1 325 ? -18.748 13.579 0.895 1.00 91.75 325 THR A N 1
ATOM 2659 C CA . THR A 1 325 ? -19.022 14.640 1.873 1.00 91.75 325 THR A CA 1
ATOM 2660 C C . THR A 1 325 ? -19.427 14.025 3.213 1.00 91.75 325 THR A C 1
ATOM 2662 O O . THR A 1 325 ? -19.848 12.869 3.257 1.00 91.75 325 THR A O 1
ATOM 2665 N N . GLU A 1 326 ? -19.366 14.797 4.299 1.00 92.31 326 GLU A N 1
ATOM 2666 C CA . GLU A 1 326 ? -19.784 14.340 5.634 1.00 92.31 326 GLU A CA 1
ATOM 2667 C C . GLU A 1 326 ? -21.210 13.750 5.632 1.00 92.31 326 GLU A C 1
ATOM 2669 O O . GLU A 1 326 ? -21.427 12.633 6.107 1.00 92.31 326 GLU A O 1
ATOM 2674 N N . ASP A 1 327 ? -22.162 14.426 4.981 1.00 95.44 327 ASP A N 1
ATOM 2675 C CA . ASP A 1 327 ? -23.547 13.952 4.850 1.00 95.44 327 ASP A CA 1
ATOM 2676 C C . ASP A 1 327 ? -23.664 12.646 4.047 1.00 95.44 327 ASP A C 1
ATOM 2678 O O . ASP A 1 327 ? -24.442 11.745 4.389 1.00 95.44 327 ASP A O 1
ATOM 2682 N N . SER A 1 328 ? -22.877 12.519 2.973 1.00 94.56 328 SER A N 1
ATOM 2683 C CA . SER A 1 328 ? -22.861 11.317 2.130 1.00 94.56 328 SER A CA 1
ATOM 2684 C C . SER A 1 328 ? -22.224 10.141 2.862 1.00 94.56 328 SER A C 1
ATOM 2686 O O . SER A 1 328 ? -22.722 9.022 2.767 1.00 94.56 328 SER A O 1
ATOM 2688 N N . LEU A 1 329 ? -21.167 10.392 3.639 1.00 94.50 329 LEU A N 1
ATOM 2689 C CA . LEU A 1 329 ? -20.518 9.392 4.481 1.00 94.50 329 LEU A CA 1
ATOM 2690 C C . LEU A 1 329 ? -21.479 8.882 5.557 1.00 94.50 329 LEU A C 1
ATOM 2692 O O . LEU A 1 329 ? -21.624 7.674 5.735 1.00 94.50 329 LEU A O 1
ATOM 2696 N N . LEU A 1 330 ? -22.204 9.779 6.229 1.00 95.12 330 LEU A N 1
ATOM 2697 C CA . LEU A 1 330 ? -23.207 9.385 7.216 1.00 95.12 330 LEU A CA 1
ATOM 2698 C C . LEU A 1 330 ? -24.333 8.554 6.580 1.00 95.12 330 LEU A C 1
ATOM 2700 O O . LEU A 1 330 ? -24.788 7.565 7.163 1.00 95.12 330 LEU A O 1
ATOM 2704 N N . SER A 1 331 ? -24.774 8.933 5.379 1.00 97.44 331 SER A N 1
ATOM 2705 C CA . SER A 1 331 ? -25.778 8.190 4.609 1.00 97.44 331 SER A CA 1
ATOM 2706 C C . SER A 1 331 ? -25.271 6.803 4.208 1.00 97.44 331 SER A C 1
ATOM 2708 O O . SER A 1 331 ? -25.973 5.811 4.412 1.00 97.44 331 SER A O 1
ATOM 2710 N N . PHE A 1 332 ? -24.024 6.713 3.742 1.00 97.38 332 PHE A N 1
ATOM 2711 C CA . PHE A 1 332 ? -23.354 5.453 3.432 1.00 97.38 332 PHE A CA 1
ATOM 2712 C C . PHE A 1 332 ? -23.268 4.539 4.658 1.00 97.38 332 PHE A C 1
ATOM 2714 O O . PHE A 1 332 ? -23.684 3.386 4.587 1.00 97.38 332 PHE A O 1
ATOM 2721 N N . CYS A 1 333 ? -22.833 5.050 5.813 1.00 96.19 333 CYS A N 1
ATOM 2722 C CA . CYS A 1 333 ? -22.765 4.277 7.055 1.00 96.19 333 CYS A CA 1
ATOM 2723 C C . CYS A 1 333 ? -24.137 3.717 7.470 1.00 96.19 333 CYS A C 1
ATOM 2725 O O . CYS A 1 333 ? -24.236 2.572 7.916 1.00 96.19 333 CYS A O 1
ATOM 2727 N N . LYS A 1 334 ? -25.219 4.490 7.296 1.00 97.75 334 LYS A N 1
ATOM 2728 C CA . LYS A 1 334 ? -26.592 4.020 7.555 1.00 97.75 334 LYS A CA 1
ATOM 2729 C C . LYS A 1 334 ? -27.006 2.903 6.592 1.00 97.75 334 LYS A C 1
ATOM 2731 O O . LYS A 1 334 ? -27.594 1.916 7.036 1.00 97.75 334 LYS A O 1
ATOM 2736 N N . LEU A 1 335 ? -26.704 3.045 5.300 1.00 98.06 335 LEU A N 1
ATOM 2737 C CA . LEU A 1 335 ? -26.984 2.028 4.280 1.00 98.06 335 LEU A CA 1
ATOM 2738 C C . LEU A 1 335 ? -26.184 0.747 4.534 1.00 98.06 335 LEU A C 1
ATOM 2740 O O . LEU A 1 335 ? -26.751 -0.342 4.521 1.00 98.06 335 LEU A O 1
ATOM 2744 N N . TYR A 1 336 ? -24.898 0.873 4.854 1.00 97.56 336 TYR A N 1
ATOM 2745 C CA . TYR A 1 336 ? -24.022 -0.252 5.160 1.00 97.56 336 TYR A CA 1
ATOM 2746 C C . TYR A 1 336 ? -24.494 -1.028 6.394 1.00 97.56 336 TYR A C 1
ATOM 2748 O O . TYR A 1 336 ? -24.664 -2.243 6.327 1.00 97.56 336 TYR A O 1
ATOM 2756 N N . ASN A 1 337 ? -24.825 -0.338 7.491 1.00 96.38 337 ASN A N 1
ATOM 2757 C CA . ASN A 1 337 ? -25.392 -0.980 8.683 1.00 96.38 337 ASN A CA 1
ATOM 2758 C C . ASN A 1 337 ? -26.723 -1.689 8.393 1.00 96.38 337 ASN A C 1
ATOM 2760 O O . ASN A 1 337 ? -26.998 -2.747 8.959 1.00 96.38 337 ASN A O 1
ATOM 2764 N N . ARG A 1 338 ? -27.558 -1.143 7.500 1.00 97.88 338 ARG A N 1
ATOM 2765 C CA . ARG A 1 338 ? -28.776 -1.830 7.047 1.00 97.88 338 ARG A CA 1
ATOM 2766 C C . ARG A 1 338 ? -28.428 -3.117 6.298 1.00 97.88 338 ARG A C 1
ATOM 2768 O O . ARG A 1 338 ? -28.991 -4.158 6.619 1.00 97.88 338 ARG A O 1
ATOM 2775 N N . CYS A 1 339 ? -27.470 -3.054 5.373 1.00 97.38 339 CYS A N 1
ATOM 2776 C CA . CYS A 1 339 ? -27.035 -4.205 4.583 1.00 97.38 339 CYS A CA 1
ATOM 2777 C C . CYS A 1 339 ? -26.448 -5.327 5.453 1.00 97.38 339 CYS A C 1
ATOM 2779 O O . CYS A 1 339 ? -26.731 -6.490 5.194 1.00 97.38 339 CYS A O 1
ATOM 2781 N N . GLN A 1 340 ? -25.715 -5.004 6.526 1.00 96.81 340 GLN A N 1
ATOM 2782 C CA . GLN A 1 340 ? -25.173 -5.999 7.470 1.00 96.81 340 GLN A CA 1
ATOM 2783 C C . GLN A 1 340 ? -26.246 -6.875 8.141 1.00 96.81 340 GLN A C 1
ATOM 2785 O O . GLN A 1 340 ? -25.949 -7.978 8.587 1.00 96.81 340 GLN A O 1
ATOM 2790 N N . ASN A 1 341 ? -27.495 -6.407 8.204 1.00 95.94 341 ASN A N 1
ATOM 2791 C CA . ASN A 1 341 ? -28.607 -7.147 8.802 1.00 95.94 341 ASN A CA 1
ATOM 2792 C C . ASN A 1 341 ? -29.452 -7.918 7.768 1.00 95.94 341 ASN A C 1
ATOM 2794 O O . ASN A 1 341 ? -30.419 -8.588 8.137 1.00 95.94 341 ASN A O 1
ATOM 2798 N N . GLU A 1 342 ? -29.130 -7.821 6.476 1.00 97.50 342 GLU A N 1
ATOM 2799 C CA . GLU A 1 342 ? -29.857 -8.502 5.405 1.00 97.50 342 GLU A CA 1
ATOM 2800 C C . GLU A 1 342 ? -29.198 -9.827 5.007 1.00 97.50 342 GLU A C 1
ATOM 2802 O O . GLU A 1 342 ? -27.986 -10.010 5.087 1.00 97.50 342 GLU A O 1
ATOM 2807 N N . LYS A 1 343 ? -30.011 -10.779 4.532 1.00 97.56 343 LYS A N 1
ATOM 2808 C CA . LYS A 1 343 ? -29.503 -12.069 4.045 1.00 97.56 343 LYS A CA 1
ATOM 2809 C C . LYS A 1 343 ? -28.689 -11.881 2.751 1.00 97.56 343 LYS A C 1
ATOM 2811 O O . LYS A 1 343 ? -29.155 -11.144 1.876 1.00 97.56 343 LYS A O 1
ATOM 2816 N N . PRO A 1 344 ? -27.576 -12.615 2.552 1.00 96.62 344 PRO A N 1
ATOM 2817 C CA . PRO A 1 344 ? -26.743 -12.507 1.347 1.00 96.62 344 PRO A CA 1
ATOM 2818 C C . PRO A 1 344 ? -27.508 -12.678 0.024 1.00 96.62 344 PRO A C 1
ATOM 2820 O O . PRO A 1 344 ? -27.290 -11.921 -0.922 1.00 96.62 344 PRO A O 1
ATOM 2823 N N . ASP A 1 345 ? -28.478 -13.596 -0.032 1.00 96.69 345 ASP A N 1
ATOM 2824 C CA . ASP A 1 345 ? -29.314 -13.803 -1.226 1.00 96.69 345 ASP A CA 1
ATOM 2825 C C . ASP A 1 345 ? -30.202 -12.590 -1.550 1.00 96.69 345 ASP A C 1
ATOM 2827 O O . ASP A 1 345 ? -30.461 -12.288 -2.716 1.00 96.69 345 ASP A O 1
ATOM 2831 N N . SER A 1 346 ? -30.684 -11.888 -0.517 1.00 97.75 346 SER A N 1
ATOM 2832 C CA . SER A 1 346 ? -31.472 -10.657 -0.670 1.00 97.75 346 SER A CA 1
ATOM 2833 C C . SER A 1 346 ? -30.593 -9.529 -1.203 1.00 97.75 346 SER A C 1
ATOM 2835 O O . SER A 1 346 ? -30.955 -8.868 -2.176 1.00 97.75 346 SER A O 1
ATOM 2837 N N . LEU A 1 347 ? -29.404 -9.368 -0.613 1.00 97.50 347 LEU A N 1
ATOM 2838 C CA . LEU A 1 347 ? -28.411 -8.382 -1.037 1.00 97.50 347 LEU A CA 1
ATOM 2839 C C . LEU A 1 347 ? -27.967 -8.603 -2.484 1.00 97.50 347 LEU A C 1
ATOM 2841 O O . LEU A 1 347 ? -27.937 -7.653 -3.256 1.00 97.50 347 LEU A O 1
ATOM 2845 N N . SER A 1 348 ? -27.715 -9.850 -2.885 1.00 96.56 348 SER A N 1
ATOM 2846 C CA . SER A 1 348 ? -27.313 -10.186 -4.258 1.00 96.56 348 SER A CA 1
ATOM 2847 C C . SER A 1 348 ? -28.392 -9.806 -5.280 1.00 96.56 348 SER A C 1
ATOM 2849 O O . SER A 1 348 ? -28.098 -9.232 -6.327 1.00 96.56 348 SER A O 1
ATOM 2851 N N . LYS A 1 349 ? -29.674 -10.048 -4.967 1.00 97.62 349 LYS A N 1
ATOM 2852 C CA . LYS A 1 349 ? -30.793 -9.623 -5.829 1.00 97.62 349 LYS A CA 1
ATOM 2853 C C . LYS A 1 349 ? -30.906 -8.101 -5.917 1.00 97.62 349 LYS A C 1
ATOM 2855 O O . LYS A 1 349 ? -31.127 -7.577 -7.008 1.00 97.62 349 LYS A O 1
ATOM 2860 N N . LYS A 1 350 ? -30.738 -7.396 -4.791 1.00 98.12 350 LYS A N 1
ATOM 2861 C CA . LYS A 1 350 ? -30.716 -5.926 -4.760 1.00 98.12 350 LYS A CA 1
ATOM 2862 C C . LYS A 1 350 ? -29.546 -5.360 -5.561 1.00 98.12 350 LYS A C 1
ATOM 2864 O O . LYS A 1 350 ? -29.759 -4.423 -6.320 1.00 98.12 350 LYS A O 1
ATOM 2869 N N . GLN A 1 351 ? -28.358 -5.959 -5.456 1.00 97.88 351 GLN A N 1
ATOM 2870 C CA . GLN A 1 351 ? -27.182 -5.572 -6.236 1.00 97.88 351 GLN A CA 1
ATOM 2871 C C . GLN A 1 351 ? -27.486 -5.610 -7.734 1.00 97.88 351 GLN A C 1
ATOM 2873 O O . GLN A 1 351 ? -27.279 -4.613 -8.416 1.00 97.88 351 GLN A O 1
ATOM 2878 N N . ILE A 1 352 ? -28.026 -6.727 -8.234 1.00 97.06 352 ILE A N 1
ATOM 2879 C CA . ILE A 1 352 ? -28.349 -6.899 -9.658 1.00 97.06 352 ILE A CA 1
ATOM 2880 C C . ILE A 1 352 ? -29.389 -5.865 -10.113 1.00 97.06 352 ILE A C 1
ATOM 2882 O O . ILE A 1 352 ? -29.230 -5.246 -11.164 1.00 97.06 352 ILE A O 1
ATOM 2886 N N . ALA A 1 353 ? -30.445 -5.652 -9.320 1.00 98.00 353 ALA A N 1
ATOM 2887 C CA . ALA A 1 353 ? -31.486 -4.678 -9.644 1.00 98.00 353 ALA A CA 1
ATOM 2888 C C . ALA A 1 353 ? -30.941 -3.241 -9.690 1.00 98.00 353 ALA A C 1
ATOM 2890 O O . ALA A 1 353 ? -31.265 -2.486 -10.605 1.00 98.00 353 ALA A O 1
ATOM 2891 N N . LEU A 1 354 ? -30.089 -2.880 -8.730 1.00 97.81 354 LEU A N 1
ATOM 2892 C CA . LEU A 1 354 ? -29.519 -1.544 -8.629 1.00 97.81 354 LEU A CA 1
ATOM 2893 C C . LEU A 1 354 ? -28.445 -1.296 -9.696 1.00 97.81 354 LEU A C 1
ATOM 2895 O O . LEU A 1 354 ? -28.447 -0.234 -10.305 1.00 97.81 354 LEU A O 1
ATOM 2899 N N . GLN A 1 355 ? -27.599 -2.287 -10.000 1.00 96.81 355 GLN A N 1
ATOM 2900 C CA . GLN A 1 355 ? -26.661 -2.226 -11.130 1.00 96.81 355 GLN A CA 1
ATOM 2901 C C . GLN A 1 355 ? -27.398 -2.007 -12.448 1.00 96.81 355 GLN A C 1
ATOM 2903 O O . GLN A 1 355 ? -26.995 -1.158 -13.236 1.00 96.81 355 GLN A O 1
ATOM 2908 N N . LYS A 1 356 ? -28.513 -2.714 -12.667 1.00 96.69 356 LYS A N 1
ATOM 2909 C CA . LYS A 1 356 ? -29.350 -2.491 -13.846 1.00 96.69 356 LYS A CA 1
ATOM 2910 C C . LYS A 1 356 ? -29.898 -1.061 -13.891 1.00 96.69 356 LYS A C 1
ATOM 2912 O O . LYS A 1 356 ? -29.786 -0.415 -14.921 1.00 96.69 356 LYS A O 1
ATOM 2917 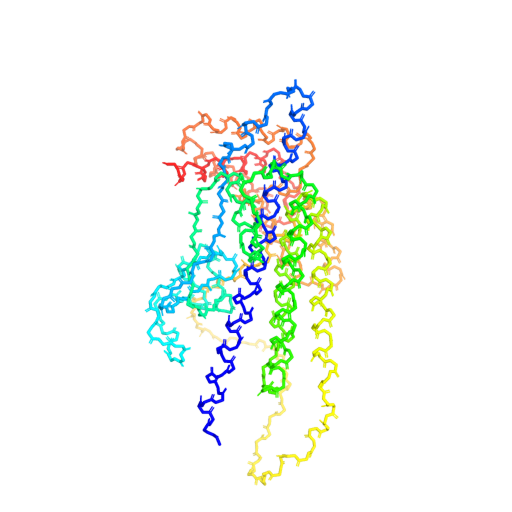N N . ALA A 1 357 ? -30.425 -0.548 -12.778 1.00 97.88 357 ALA A N 1
ATOM 2918 C CA . ALA A 1 357 ? -30.935 0.822 -12.717 1.00 97.88 357 ALA A CA 1
ATOM 2919 C C . ALA A 1 357 ? -29.846 1.874 -12.997 1.00 97.88 357 ALA A C 1
ATOM 2921 O O . ALA A 1 357 ? -30.114 2.873 -13.658 1.00 97.88 357 ALA A O 1
ATOM 2922 N N . VAL A 1 358 ? -28.617 1.652 -12.520 1.00 96.94 358 VAL A N 1
ATOM 2923 C CA . VAL A 1 358 ? -27.466 2.509 -12.838 1.00 96.94 358 VAL A CA 1
ATOM 2924 C C . VAL A 1 358 ? -27.139 2.439 -14.332 1.00 96.94 358 VAL A C 1
ATOM 2926 O O . VAL A 1 358 ? -27.001 3.484 -14.963 1.00 96.94 358 VAL A O 1
ATOM 2929 N N . LEU A 1 359 ? -27.077 1.233 -14.907 1.00 95.44 359 LEU A N 1
ATOM 2930 C CA . LEU A 1 359 ? -26.795 1.029 -16.331 1.00 95.44 359 LEU A CA 1
ATOM 2931 C C . LEU A 1 359 ? -27.839 1.697 -17.233 1.00 95.44 359 LEU A C 1
ATOM 2933 O O . LEU A 1 359 ? -27.453 2.410 -18.159 1.00 95.44 359 LEU A O 1
ATOM 2937 N N . ASP A 1 360 ? -29.127 1.541 -16.912 1.00 96.88 360 ASP A N 1
ATOM 2938 C CA . ASP A 1 360 ? -30.249 2.145 -17.642 1.00 96.88 360 ASP A CA 1
ATOM 2939 C C . ASP A 1 360 ? -30.157 3.687 -17.665 1.00 96.88 360 ASP A C 1
ATOM 2941 O O . ASP A 1 360 ? -30.541 4.316 -18.647 1.00 96.88 360 ASP A O 1
ATOM 2945 N N . ILE A 1 361 ? -29.626 4.313 -16.604 1.00 97.88 361 ILE A N 1
ATOM 2946 C CA . ILE A 1 361 ? -29.408 5.771 -16.545 1.00 97.88 361 ILE A CA 1
ATOM 2947 C C . ILE A 1 361 ? -28.163 6.182 -17.338 1.00 97.88 361 ILE A C 1
ATOM 2949 O O . ILE A 1 361 ? -28.136 7.257 -17.941 1.00 97.88 361 ILE A O 1
ATOM 2953 N N . THR A 1 362 ? -27.112 5.359 -17.314 1.00 96.31 362 THR A N 1
ATOM 2954 C CA . THR A 1 362 ? -25.863 5.687 -18.010 1.00 96.31 362 THR A CA 1
ATOM 2955 C C . THR A 1 362 ? -25.929 5.474 -19.522 1.00 96.31 362 THR A C 1
ATOM 2957 O O . THR A 1 362 ? -25.186 6.139 -20.240 1.00 96.31 362 THR A O 1
ATOM 2960 N N . ASP A 1 363 ? -26.826 4.609 -20.008 1.00 93.94 363 ASP A N 1
ATOM 2961 C CA . ASP A 1 363 ? -27.006 4.294 -21.436 1.00 93.94 363 ASP A CA 1
ATOM 2962 C C . ASP A 1 363 ? -25.677 3.922 -22.122 1.00 93.94 363 ASP A C 1
ATOM 2964 O O . ASP A 1 363 ? -25.255 4.544 -23.093 1.00 93.94 363 ASP A O 1
ATOM 2968 N N . GLU A 1 364 ? -24.938 2.982 -21.515 1.00 87.44 364 GLU A N 1
ATOM 2969 C CA . GLU A 1 364 ? -23.582 2.534 -21.909 1.00 87.44 364 GLU A CA 1
ATOM 2970 C C . GLU A 1 364 ? -22.476 3.611 -21.856 1.00 87.44 364 GLU A C 1
ATOM 2972 O O . GLU A 1 364 ? -21.286 3.287 -21.842 1.00 87.44 364 GLU A O 1
ATOM 2977 N N . ASN A 1 365 ? -22.825 4.893 -21.747 1.00 95.12 365 ASN A N 1
ATOM 2978 C CA . ASN A 1 365 ? -21.878 5.984 -21.596 1.00 95.12 365 ASN A CA 1
ATOM 2979 C C . ASN A 1 365 ? -21.627 6.285 -20.116 1.00 95.12 365 ASN A C 1
ATOM 2981 O O . ASN A 1 365 ? -22.390 6.982 -19.448 1.00 95.12 365 ASN A O 1
ATOM 2985 N N . VAL A 1 366 ? -20.482 5.832 -19.613 1.00 94.31 366 VAL A N 1
ATOM 2986 C CA . VAL A 1 366 ? -20.095 6.000 -18.207 1.00 94.31 366 VAL A CA 1
ATOM 2987 C C . VAL A 1 366 ? -20.030 7.468 -17.743 1.00 94.31 366 VAL A C 1
ATOM 2989 O O . VAL A 1 366 ? -20.155 7.745 -16.553 1.00 94.31 366 VAL A O 1
ATOM 2992 N N . LEU A 1 367 ? -19.889 8.435 -18.660 1.00 95.44 367 LEU A N 1
ATOM 2993 C CA . LEU A 1 367 ? -19.884 9.866 -18.327 1.00 95.44 367 LEU A CA 1
ATOM 2994 C C . LEU A 1 367 ? -21.266 10.375 -17.884 1.00 95.44 367 LEU A C 1
ATOM 2996 O O . LEU A 1 367 ? -21.356 11.380 -17.180 1.00 95.44 367 LEU A O 1
ATOM 3000 N N . ASN A 1 368 ? -22.336 9.648 -18.215 1.00 97.19 368 ASN A N 1
ATOM 3001 C CA . ASN A 1 368 ? -23.692 9.928 -17.744 1.00 97.19 368 ASN A CA 1
ATOM 3002 C C . ASN A 1 368 ? -23.893 9.584 -16.256 1.00 97.19 368 ASN A C 1
ATOM 3004 O O . ASN A 1 368 ? -24.990 9.772 -15.732 1.00 97.19 368 ASN A O 1
ATOM 3008 N N . ILE A 1 369 ? -22.850 9.134 -15.545 1.00 96.62 369 ILE A N 1
ATOM 3009 C CA . ILE A 1 369 ? -22.879 8.891 -14.095 1.00 96.62 369 ILE A CA 1
ATOM 3010 C C . ILE A 1 369 ? -23.355 10.111 -13.285 1.00 96.62 369 ILE A C 1
ATOM 3012 O O . ILE A 1 369 ? -23.933 9.938 -12.217 1.00 96.62 369 ILE A O 1
ATOM 3016 N N . ALA A 1 370 ? -23.186 11.339 -13.794 1.00 95.88 370 ALA A N 1
ATOM 3017 C CA . ALA A 1 370 ? -23.740 12.553 -13.176 1.00 95.88 370 ALA A CA 1
ATOM 3018 C C . ALA A 1 370 ? -25.272 12.539 -13.040 1.00 95.88 370 ALA A C 1
ATOM 3020 O O . ALA A 1 370 ? -25.811 13.223 -12.172 1.00 95.88 370 ALA A O 1
ATOM 3021 N N . ASN A 1 371 ? -25.968 11.772 -13.881 1.00 97.19 371 ASN A N 1
ATOM 3022 C CA . ASN A 1 371 ? -27.423 11.649 -13.849 1.00 97.19 371 ASN A CA 1
ATOM 3023 C C . ASN A 1 371 ? -27.894 10.564 -12.870 1.00 97.19 371 ASN A C 1
ATOM 3025 O O . ASN A 1 371 ? -29.089 10.467 -12.589 1.00 97.19 371 ASN A O 1
ATOM 3029 N N . VAL A 1 372 ? -26.981 9.732 -12.359 1.00 97.19 372 VAL A N 1
ATOM 3030 C CA . VAL A 1 372 ? -27.313 8.667 -11.414 1.00 97.19 372 VAL A CA 1
ATOM 3031 C C . VAL A 1 372 ? -27.539 9.290 -10.033 1.00 97.19 372 VAL A C 1
ATOM 3033 O O . VAL A 1 372 ? -26.650 9.979 -9.526 1.00 97.19 372 VAL A O 1
ATOM 3036 N N . PRO A 1 373 ? -28.691 9.044 -9.380 1.00 97.50 373 PRO A N 1
ATOM 3037 C CA . PRO A 1 373 ? -28.915 9.500 -8.016 1.00 97.50 373 PRO A CA 1
ATOM 3038 C C . PRO A 1 373 ? -27.794 9.022 -7.092 1.00 97.50 373 PRO A C 1
ATOM 3040 O O . PRO A 1 373 ? -27.483 7.832 -7.046 1.00 97.50 373 PRO A O 1
ATOM 3043 N N . ASN A 1 374 ? -27.210 9.940 -6.319 1.00 95.38 374 ASN A N 1
ATOM 3044 C CA . ASN A 1 374 ? -26.100 9.613 -5.419 1.00 95.38 374 ASN A CA 1
ATOM 3045 C C . ASN A 1 374 ? -26.471 8.485 -4.440 1.00 95.38 374 ASN A C 1
ATOM 3047 O O . ASN A 1 374 ? -25.656 7.617 -4.148 1.00 95.38 374 ASN A O 1
ATOM 3051 N N . GLU A 1 375 ? -27.730 8.446 -3.995 1.00 97.06 375 GLU A N 1
ATOM 3052 C CA . GLU A 1 375 ? -28.264 7.385 -3.136 1.00 97.06 375 GLU A CA 1
ATOM 3053 C C . GLU A 1 375 ? -28.116 5.988 -3.756 1.00 97.06 375 GLU A C 1
ATOM 3055 O O . GLU A 1 375 ? -27.741 5.055 -3.049 1.00 97.06 375 GLU A O 1
ATOM 3060 N N . HIS A 1 376 ? -28.317 5.846 -5.072 1.00 97.88 376 HIS A N 1
ATOM 3061 C CA . HIS A 1 376 ? -28.141 4.569 -5.769 1.00 97.88 376 HIS A CA 1
ATOM 3062 C C . HIS A 1 376 ? -26.672 4.136 -5.795 1.00 97.88 376 HIS A C 1
ATOM 3064 O O . HIS A 1 376 ? -26.375 2.963 -5.583 1.00 97.88 376 HIS A O 1
ATOM 3070 N N . LEU A 1 377 ? -25.739 5.068 -6.019 1.00 97.38 377 LEU A N 1
ATOM 3071 C CA . LEU A 1 377 ? -24.304 4.759 -6.014 1.00 97.38 377 LEU A CA 1
ATOM 3072 C C . LEU A 1 377 ? -23.828 4.346 -4.612 1.00 97.38 377 LEU A C 1
ATOM 3074 O O . LEU A 1 377 ? -23.098 3.363 -4.469 1.00 97.38 377 LEU A O 1
ATOM 3078 N N . LEU A 1 378 ? -24.284 5.056 -3.573 1.00 97.50 378 LEU A N 1
ATOM 3079 C CA . LEU A 1 378 ? -23.958 4.739 -2.180 1.00 97.50 378 LEU A CA 1
ATOM 3080 C C . LEU A 1 378 ? -24.549 3.398 -1.739 1.00 97.50 378 LEU A C 1
ATOM 3082 O O . LEU A 1 378 ? -23.851 2.607 -1.103 1.00 97.50 378 LEU A O 1
ATOM 3086 N N . GLU A 1 379 ? -25.814 3.127 -2.071 1.00 98.31 379 GLU A N 1
ATOM 3087 C CA . GLU A 1 379 ? -26.464 1.857 -1.736 1.00 98.31 379 GLU A CA 1
ATOM 3088 C C . GLU A 1 379 ? -25.789 0.692 -2.463 1.00 98.31 379 GLU A C 1
ATOM 3090 O O . GLU A 1 379 ? -25.496 -0.329 -1.839 1.00 98.31 379 GLU A O 1
ATOM 3095 N N . LEU A 1 380 ? -25.441 0.861 -3.742 1.00 98.31 380 LEU A N 1
ATOM 3096 C CA . LEU A 1 380 ? -24.744 -0.167 -4.506 1.00 98.31 380 LEU A CA 1
ATOM 3097 C C . LEU A 1 380 ? -23.377 -0.493 -3.900 1.00 98.31 380 LEU A C 1
ATOM 3099 O O . LEU A 1 380 ? -23.050 -1.665 -3.709 1.00 98.31 380 LEU A O 1
ATOM 3103 N N . ALA A 1 381 ? -22.596 0.528 -3.547 1.00 97.75 381 ALA A N 1
ATOM 3104 C CA . ALA A 1 381 ? -21.303 0.326 -2.908 1.00 97.75 381 ALA A CA 1
ATOM 3105 C C . ALA A 1 381 ? -21.424 -0.324 -1.519 1.00 97.75 381 ALA A C 1
ATOM 3107 O O . ALA A 1 381 ? -20.627 -1.200 -1.177 1.00 97.75 381 ALA A O 1
ATOM 3108 N N . ALA A 1 382 ? -22.442 0.048 -0.734 1.00 98.06 382 ALA A N 1
ATOM 3109 C CA . ALA A 1 382 ? -22.707 -0.562 0.566 1.00 98.06 382 ALA A CA 1
ATOM 3110 C C . ALA A 1 382 ? -23.039 -2.058 0.428 1.00 98.06 382 ALA A C 1
ATOM 3112 O O . ALA A 1 382 ? -22.478 -2.875 1.160 1.00 98.06 382 ALA A O 1
ATOM 3113 N N . ILE A 1 383 ? -23.879 -2.425 -0.549 1.00 98.19 383 ILE A N 1
ATOM 3114 C CA . ILE A 1 383 ? -24.224 -3.821 -0.849 1.00 98.19 383 ILE A CA 1
ATOM 3115 C C . ILE A 1 383 ? -22.977 -4.617 -1.260 1.00 98.19 383 ILE A C 1
ATOM 3117 O O . ILE A 1 383 ? -22.737 -5.699 -0.720 1.00 98.19 383 ILE A O 1
ATOM 3121 N N . VAL A 1 384 ? -22.159 -4.084 -2.177 1.00 97.44 384 VAL A N 1
ATOM 3122 C CA . VAL A 1 384 ? -20.927 -4.744 -2.651 1.00 97.44 384 VAL A CA 1
ATOM 3123 C C . VAL A 1 384 ? -19.944 -4.973 -1.503 1.00 97.44 384 VAL A C 1
ATOM 3125 O O . VAL A 1 384 ? -19.371 -6.058 -1.391 1.00 97.44 384 VAL A O 1
ATOM 3128 N N . LEU A 1 385 ? -19.758 -3.979 -0.631 1.00 95.81 385 LEU A N 1
ATOM 3129 C CA . LEU A 1 385 ? -18.875 -4.100 0.526 1.00 95.81 385 LEU A CA 1
ATOM 3130 C C . LEU A 1 385 ? -19.395 -5.136 1.534 1.00 95.81 385 LEU A C 1
ATOM 3132 O O . LEU A 1 385 ? -18.622 -5.964 2.015 1.00 95.81 385 LEU A O 1
ATOM 3136 N N . SER A 1 386 ? -20.702 -5.140 1.815 1.00 96.69 386 SER A N 1
ATOM 3137 C CA . SER A 1 386 ? -21.329 -6.136 2.691 1.00 96.69 386 SER A CA 1
ATOM 3138 C C . SER A 1 386 ? -21.171 -7.561 2.160 1.00 96.69 386 SER A C 1
ATOM 3140 O O . SER A 1 386 ? -20.785 -8.446 2.920 1.00 96.69 386 SER A O 1
ATOM 3142 N N . LEU A 1 387 ? -21.408 -7.789 0.864 1.00 96.00 387 LEU A N 1
ATOM 3143 C CA . LEU A 1 387 ? -21.264 -9.113 0.246 1.00 96.00 387 LEU A CA 1
ATOM 3144 C C . LEU A 1 387 ? -19.814 -9.617 0.272 1.00 96.00 387 LEU A C 1
ATOM 3146 O O . LEU A 1 387 ? -19.588 -10.796 0.544 1.00 96.00 387 LEU A O 1
ATOM 3150 N N . LYS A 1 388 ? -18.828 -8.733 0.059 1.00 93.69 388 LYS A N 1
ATOM 3151 C CA . LYS A 1 388 ? -17.405 -9.091 0.180 1.00 93.69 388 LYS A CA 1
ATOM 3152 C C . LYS A 1 388 ? -17.068 -9.579 1.586 1.00 93.69 388 LYS A C 1
ATOM 3154 O O . LYS A 1 388 ? -16.430 -10.616 1.719 1.00 93.69 388 LYS A O 1
ATOM 3159 N N . ASN A 1 389 ? -17.541 -8.897 2.625 1.00 89.31 389 ASN A N 1
ATOM 3160 C CA . ASN A 1 389 ? -17.222 -9.269 4.005 1.00 89.31 389 ASN A CA 1
ATOM 3161 C C . ASN A 1 389 ? -17.816 -10.622 4.423 1.00 89.31 389 ASN A C 1
ATOM 3163 O O . ASN A 1 389 ? -17.197 -11.325 5.214 1.00 89.31 389 ASN A O 1
ATOM 3167 N N . VAL A 1 390 ? -18.957 -11.028 3.853 1.00 87.44 390 VAL A N 1
ATOM 3168 C CA . VAL A 1 390 ? -19.530 -12.367 4.089 1.00 87.44 390 VAL A CA 1
ATOM 3169 C C . VAL A 1 390 ? -18.674 -13.469 3.460 1.00 87.44 390 VAL A C 1
ATOM 3171 O O . VAL A 1 390 ? -18.586 -14.550 4.018 1.00 87.44 390 VAL A O 1
ATOM 3174 N N . SER A 1 391 ? -18.013 -13.212 2.327 1.00 74.62 391 SER A N 1
ATOM 3175 C CA . SER A 1 391 ? -17.182 -14.226 1.654 1.00 74.62 391 SER A CA 1
ATOM 3176 C C . SER A 1 391 ? -15.872 -14.571 2.379 1.00 74.62 391 SER A C 1
ATOM 3178 O O . SER A 1 391 ? -15.220 -15.547 2.013 1.00 74.62 391 SER A O 1
ATOM 3180 N N . PHE A 1 392 ? -15.490 -13.785 3.392 1.00 62.97 392 PHE A N 1
ATOM 3181 C CA . PHE A 1 392 ? -14.279 -13.990 4.196 1.00 62.97 392 PHE A CA 1
ATOM 3182 C C . PHE A 1 392 ? -14.547 -14.570 5.594 1.00 62.97 392 PHE A C 1
ATOM 3184 O O . PHE A 1 392 ? -13.584 -14.855 6.308 1.00 62.97 392 PHE A O 1
ATOM 3191 N N . ALA A 1 393 ? -15.814 -14.713 5.991 1.00 53.28 393 ALA A N 1
ATOM 3192 C CA . ALA A 1 393 ? -16.235 -15.308 7.261 1.00 53.28 393 ALA A CA 1
ATOM 3193 C C . ALA A 1 393 ? -16.664 -16.763 7.046 1.00 53.28 393 ALA A C 1
ATOM 3195 O O . ALA A 1 393 ? -16.343 -17.595 7.925 1.00 53.28 393 ALA A O 1
#

Secondary structure (DSSP, 8-state):
--HHHHHHHHHHHHHHHHHHHHHHHHHHHHHHHHHHHHHHHHHHHTT-TTTHHHHHH-EEEEEEEEEEEEEEEEETTTTEEEEEEES-SSS---SSSEETTEESSSTT--BGGGEEEEEEEEEEEEEEHHHHHHHHHHTT-----TT-----HHHHHHHHHHHHHHHHHHHHHHHHHHHHH-SS--HHHHHHHHHHHHHHHHTT---HHHHHHHHHHHHHHHHHHHHHHHTS----TTSS-------------PPPPP-------------------TTTTTTS-HHHHHHHHHHHHHTT-HHHHHHHHHHHHHHHTTS---S--HHHHHHHHHHHHHHHTS-HHHHHHHHHHHHHHHHHHHTT-GGGGGGS-HHHHHHHHHHHHHHHHHTT-

Radius of gyration: 27.32 Å; chains: 1; bounding box: 69×44×86 Å

pLDDT: mean 79.09, std 19.79, range [29.08, 98.31]

Organism: NCBI:txid1234261